Protein AF-0000000082827689 (afdb_homodimer)

Sequence (576 aa):
MNFDRNTPIAFLGIGLMGSRMASRLIQAGFQVAVWNRTASACEELIDIGAHALDLSNIGQYPLILTCLADDKAVQAVFDQIQTNLKAGQVIVDFSSLSVAATKVLAQAAASQDVIWIDSPVSGGTAGAEQGTLVIFAGGDAQTIEALSPVYNVLSQRVTRMGDTGTGQATKICNQLIVAANSALIAEAVALADRAGVDTTLFAPALAGGFADSKPFQILAPRMATHTFEPVQWKVQTLSKDLNNAVTLANNVNLDIPVAQKALLQLQTHQKNGFAEKDLATMIQVVEQMNFDRNTPIAFLGIGLMGSRMASRLIQAGFQVAVWNRTASACEELIDIGAHALDLSNIGQYPLILTCLADDKAVQAVFDQIQTNLKAGQVIVDFSSLSVAATKVLAQAAASQDVIWIDSPVSGGTAGAEQGTLVIFAGGDAQTIEALSPVYNVLSQRVTRMGDTGTGQATKICNQLIVAANSALIAEAVALADRAGVDTTLFAPALAGGFADSKPFQILAPRMATHTFEPVQWKVQTLSKDLNNAVTLANNVNLDIPVAQKALLQLQTHQKNGFAEKDLATMIQVVEQ

Radius of gyration: 27.26 Å; Cα contacts (8 Å, |Δi|>4): 1254; chains: 2; bounding box: 43×85×57 Å

InterPro domains:
  IPR006115 6-phosphogluconate dehydrogenase, NADP-binding [PF03446] (9-162)
  IPR008927 6-phosphogluconate dehydrogenase-like, C-terminal domain superfamily [SSF48179] (163-287)
  IPR013328 6-phosphogluconate dehydrogenase, domain 2 [G3DSA:1.10.1040.10] (163-288)
  IPR015815 3-hydroxyisobutyrate dehydrogenase-related [PIRSF000103] (7-287)
  IPR029154 3-hydroxyisobutyrate dehydrogenase-like, NAD-binding domain [PF14833] (165-285)
  IPR036291 NAD(P)-binding domain superfamily [SSF51735] (8-163)

Secondary structure (DSSP, 8-state):
----TTS-EEEE--SHHHHHHHHHHHHTT--EEEE-SSGGGGHHHHHTT-EE--GGGGGG-SEEEE--SSHHHHHHHHHHHGGG--TT-EEEE-S---HHHHHHHHHHHHTTT-EEEE--EESHHHHHHHT-EEEEEES-HHHHHHTHHHHHHHEEEEEEEESTTHHHHHHHHHHHHHHHHHHHHHHHHHHHHHTT--GGGHHHHHTTSTT--HHHHHHHHHHHHT---S-SSBHHHHHHHHHHHHHHHHHTT---HHHHHHHHHHHHHIIIIITTSBGGGHHHHHH-/----TTS-EEEE--SHHHHHHHHHHHHTT--EEEE-SSGGGGHHHHHTT-EE--GGGGGG-SEEEE--SSHHHHHHHHHHHGGG--TT-EEEE-S---HHHHHHHHHHHHTTT-EEEE--EESHHHHHHHT-EEEEEES-HHHHHHTHHHHHHHEEEEEEEESTTHHHHHHHHHHHHHHHHHHHHHHHHHHHHHTT--GGGHHHHHTTSTT--HHHHHHHHHHHHT---S-SSBHHHHHHHHHHHHHHHHHTT---HHHHHHHHHHHHHIIIIITTSBGGGHHHHHH-

Foldseek 3Di:
DADDQAAEEEEEDLPLLSVLLLQLSVVVRHAYEYDYPDQVSCVVVVVSPYHHDDLLCVQVGLEYEYEDEELVGVVVSCVSNLVNHAANHEYEYQYQYFLVSQVVSQVSCVVRNYHYKYWHWDDASVLQNVLAIETEIAADPVVVVSCCNSSSSGHVYYDDQYHGSRRNVVVLVVLLCVQLVLLVLLLVLLVCVVVPHQQCCVLVVCPPHPNDDPSNNVQSNCLSVVPFPPARDFLQSSLVSLVSSVVVCVVVVHDDPSSVVSSVLSVVCCVVPRRGTHSSCSNVSNND/DADDQAAEEEEEDLPLLSVLLLQLNVVVRHAYEYDYPDRVSCVVVVVSPYHHDDLLCVQVGLEYEYEDEELVGVVVSCVSNLVNHAANHEYEYQYQYFLVSQVVSQVSCVVRNYHYKYWHWDDASVLQNVLAIETEIAADPVVVVSCCNSSSSGHVYYDDQYHGSRRNVVVLVVLLCVQLVLLVLLLVLLVCVVVPHQQCCVQVVCPPHPNDDPSNNVQSNCLSVVPFPPARDFLQSSLVSLVSSVVVCVVVVHDDPSSVVSSVLSVVCCVVPRRGTHSSCSNVSNND

Nearest PDB structures (foldseek):
  3cky-assembly1_A  TM=8.969E-01  e=5.312E-26  unclassified
  5y8k-assembly1_B  TM=9.156E-01  e=8.147E-25  Mycobacterium tuberculosis H37Rv
  3g0o-assembly1_A  TM=9.014E-01  e=4.583E-24  Salmonella enterica subsp. enterica serovar Typhimurium
  3cky-assembly2_D  TM=9.016E-01  e=1.401E-17  unclassified
  3qha-assembly1_A  TM=7.222E-01  e=1.040E-19  Mycobacterium avium 104

Organism: Acinetobacter baumannii (strain ATCC 19606 / DSM 30007 / JCM 6841 / CCUG 19606 / CIP 70.34 / NBRC 109757 / NCIMB 12457 / NCTC 12156 / 81) (NCBI:txid575584)

Solvent-accessible surface area (backbone atoms only — not comparable to full-atom values): 28153 Å² total; per-residue (Å²): 127,84,56,54,56,81,46,46,30,34,39,38,28,44,47,80,55,26,43,33,42,51,48,47,42,44,74,73,56,35,46,38,26,38,36,42,97,56,62,76,58,44,48,71,47,41,73,71,65,36,37,84,48,58,60,81,54,48,47,77,27,57,33,34,37,35,30,44,85,32,55,65,53,45,50,55,51,45,67,68,32,59,87,37,58,41,69,71,22,36,38,40,33,40,30,67,43,54,41,67,56,46,43,51,53,32,51,59,35,44,75,50,48,20,46,49,32,34,33,17,67,42,46,60,61,65,14,31,66,71,19,49,15,34,32,30,27,4,28,59,66,66,59,57,59,31,40,41,66,61,46,59,56,42,20,71,45,76,38,79,39,38,51,65,32,15,3,28,37,47,46,32,33,41,34,31,44,40,38,30,46,51,50,43,50,27,39,32,50,46,46,28,43,70,57,60,28,56,39,75,49,48,40,72,60,38,56,89,33,58,56,26,34,59,54,44,62,56,34,41,49,27,41,53,68,72,51,50,74,78,68,82,42,41,32,43,60,40,36,50,39,29,46,51,31,53,50,51,24,55,75,61,74,42,73,47,65,38,52,51,44,24,41,51,54,44,47,52,41,29,72,73,72,34,32,83,33,20,47,44,52,51,34,60,65,45,69,101,125,81,55,53,56,81,45,46,30,35,39,40,28,44,48,79,54,26,43,34,42,52,49,46,42,42,74,72,55,35,45,39,26,37,35,41,96,57,61,74,57,43,48,72,48,40,74,72,66,35,38,82,49,58,61,83,54,49,46,77,27,56,33,35,38,35,31,44,84,32,56,65,53,46,50,54,51,46,66,69,32,59,87,38,58,41,68,72,20,36,38,40,32,39,31,67,44,53,41,67,57,46,44,52,52,34,51,60,33,43,77,52,47,20,46,47,31,33,33,17,68,42,47,61,61,66,14,30,64,69,20,49,14,34,32,30,26,4,27,58,65,67,60,56,58,30,40,41,66,62,46,60,57,41,21,72,44,76,37,79,39,38,51,65,30,16,4,28,36,47,47,32,32,42,35,32,44,40,38,31,44,52,49,44,49,27,40,31,52,48,45,28,42,69,58,60,28,54,39,75,50,48,41,73,59,38,57,88,35,56,56,28,34,57,56,46,62,57,34,42,48,25,41,52,67,72,51,52,74,78,68,84,43,40,31,42,58,40,35,50,38,28,45,51,31,54,50,52,24,55,75,62,74,44,73,47,64,39,51,50,45,24,41,51,53,44,48,53,42,30,72,73,72,34,31,82,34,22,46,42,54,51,33,60,65,44,68,100

pLDDT: mean 97.0, std 2.45, range [76.81, 98.94]

Structure (mmCIF, N/CA/C/O backbone):
data_AF-0000000082827689-model_v1
#
loop_
_entity.id
_entity.type
_entity.pdbx_description
1 polymer '2-hydroxy-3-oxopropionate reductase'
#
loop_
_atom_site.group_PDB
_atom_site.id
_atom_site.type_symbol
_atom_site.label_atom_id
_atom_site.label_alt_id
_atom_site.label_comp_id
_atom_site.label_asym_id
_atom_site.label_entity_id
_atom_site.label_seq_id
_atom_site.pdbx_PDB_ins_code
_atom_site.Cartn_x
_atom_site.Cartn_y
_atom_site.Cartn_z
_atom_site.occupancy
_atom_site.B_iso_or_equiv
_atom_site.auth_seq_id
_atom_site.auth_comp_id
_atom_site.auth_asym_id
_atom_site.auth_atom_id
_atom_site.pdbx_PDB_model_num
ATOM 1 N N . MET A 1 1 ? -15.203 36.312 3.375 1 77.31 1 MET A N 1
ATOM 2 C CA . MET A 1 1 ? -13.75 36.375 3.299 1 77.31 1 MET A CA 1
ATOM 3 C C . MET A 1 1 ? -13.242 35.969 1.922 1 77.31 1 MET A C 1
ATOM 5 O O . MET A 1 1 ? -13.781 35.031 1.322 1 77.31 1 MET A O 1
ATOM 9 N N . ASN A 1 2 ? -12.516 36.844 1.28 1 85.06 2 ASN A N 1
ATOM 10 C CA . ASN A 1 2 ? -12 36.562 -0.054 1 85.06 2 ASN A CA 1
ATOM 11 C C . ASN A 1 2 ? -10.484 36.75 -0.123 1 85.06 2 ASN A C 1
ATOM 13 O O . ASN A 1 2 ? -9.969 37.781 0.334 1 85.06 2 ASN A O 1
ATOM 17 N N . PHE A 1 3 ? -9.844 35.688 -0.429 1 92.38 3 PHE A N 1
ATOM 18 C CA . PHE A 1 3 ? -8.398 35.75 -0.626 1 92.38 3 PHE A CA 1
ATOM 19 C C . PHE A 1 3 ? -8.055 35.75 -2.111 1 92.38 3 PHE A C 1
ATOM 21 O O . PHE A 1 3 ? -8.68 35.031 -2.893 1 92.38 3 PHE A O 1
ATOM 28 N N . ASP A 1 4 ? -7.203 36.656 -2.469 1 91.81 4 ASP A N 1
ATOM 29 C CA . ASP A 1 4 ? -6.711 36.688 -3.844 1 91.81 4 ASP A CA 1
ATOM 30 C C . ASP A 1 4 ? -5.223 37.031 -3.887 1 91.81 4 ASP A C 1
ATOM 32 O O . ASP A 1 4 ? -4.531 36.938 -2.867 1 91.81 4 ASP A O 1
ATOM 36 N N . ARG A 1 5 ? -4.68 37.344 -5.035 1 91.31 5 ARG A N 1
ATOM 37 C CA . ARG A 1 5 ? -3.246 37.531 -5.246 1 91.31 5 ARG A CA 1
ATOM 38 C C . ARG A 1 5 ? -2.74 38.781 -4.535 1 91.31 5 ARG A C 1
ATOM 40 O O . ARG A 1 5 ? -1.543 38.906 -4.273 1 91.31 5 ARG A O 1
ATOM 47 N N . ASN A 1 6 ? -3.678 39.562 -4.254 1 93.69 6 ASN A N 1
ATOM 48 C CA . ASN A 1 6 ? -3.287 40.781 -3.6 1 93.69 6 ASN A CA 1
ATOM 49 C C . ASN A 1 6 ? -3.322 40.656 -2.08 1 93.69 6 ASN A C 1
ATOM 51 O O . ASN A 1 6 ? -2.885 41.562 -1.365 1 93.69 6 ASN A O 1
ATOM 55 N N . THR A 1 7 ? -3.799 39.625 -1.589 1 95.62 7 THR A N 1
ATOM 56 C CA . THR A 1 7 ? -3.834 39.375 -0.151 1 95.62 7 THR A CA 1
ATOM 57 C C . THR A 1 7 ? -2.43 39.125 0.39 1 95.62 7 THR A C 1
ATOM 59 O O . THR A 1 7 ? -1.757 38.188 -0.026 1 95.62 7 THR A O 1
ATOM 62 N N . PRO A 1 8 ? -1.992 40 1.304 1 97.44 8 PRO A N 1
ATOM 63 C CA . PRO A 1 8 ? -0.683 39.719 1.901 1 97.44 8 PRO A CA 1
ATOM 64 C C . PRO A 1 8 ? -0.656 38.438 2.699 1 97.44 8 PRO A C 1
ATOM 66 O O . PRO A 1 8 ? -1.563 38.156 3.494 1 97.44 8 PRO A O 1
ATOM 69 N N . ILE A 1 9 ? 0.349 37.625 2.469 1 98.75 9 ILE A N 1
ATOM 70 C CA . ILE A 1 9 ? 0.49 36.312 3.123 1 98.75 9 ILE A CA 1
ATOM 71 C C . ILE A 1 9 ? 1.751 36.312 3.986 1 98.75 9 ILE A C 1
ATOM 73 O O . ILE A 1 9 ? 2.814 36.75 3.543 1 98.75 9 ILE A O 1
ATOM 77 N N . ALA A 1 10 ? 1.638 35.969 5.227 1 98.88 10 ALA A N 1
ATOM 78 C CA . ALA A 1 10 ? 2.791 35.625 6.047 1 98.88 10 ALA A CA 1
ATOM 79 C C . ALA A 1 10 ? 3.012 34.094 6.047 1 98.88 10 ALA A C 1
ATOM 81 O O . ALA A 1 10 ? 2.096 33.344 6.352 1 98.88 10 ALA A O 1
ATOM 82 N N . PHE A 1 11 ? 4.207 33.656 5.66 1 98.94 11 PHE A N 1
ATOM 83 C CA . PHE A 1 11 ? 4.562 32.25 5.68 1 98.94 11 PHE A CA 1
ATOM 84 C C . PHE A 1 11 ? 5.629 31.953 6.734 1 98.94 11 PHE A C 1
ATOM 86 O O . PHE A 1 11 ? 6.77 32.406 6.602 1 98.94 11 PHE A O 1
ATOM 93 N N . LEU A 1 12 ? 5.223 31.234 7.766 1 98.88 12 LEU A N 1
ATOM 94 C CA . LEU A 1 12 ? 6.113 30.938 8.883 1 98.88 12 LEU A CA 1
ATOM 95 C C . LEU A 1 12 ? 6.609 29.5 8.82 1 98.88 12 LEU A C 1
ATOM 97 O O . LEU A 1 12 ? 5.82 28.562 8.914 1 98.88 12 LEU A O 1
ATOM 101 N N . GLY A 1 13 ? 7.895 29.281 8.719 1 98.62 13 GLY A N 1
ATOM 102 C CA . GLY A 1 13 ? 8.516 27.984 8.57 1 98.62 13 GLY A CA 1
ATOM 103 C C . GLY A 1 13 ? 9.031 27.734 7.164 1 98.62 13 GLY A C 1
ATOM 104 O O . GLY A 1 13 ? 8.258 27.359 6.273 1 98.62 13 GLY A O 1
ATOM 105 N N . ILE A 1 14 ? 10.359 27.859 7.031 1 98.06 14 ILE A N 1
ATOM 106 C CA . ILE A 1 14 ? 10.992 27.75 5.723 1 98.06 14 ILE A CA 1
ATOM 107 C C . ILE A 1 14 ? 11.969 26.578 5.715 1 98.06 14 ILE A C 1
ATOM 109 O O . ILE A 1 14 ? 13.148 26.734 5.402 1 98.06 14 ILE A O 1
ATOM 113 N N . GLY A 1 15 ? 11.375 25.438 6.074 1 94.81 15 GLY A N 1
ATOM 114 C CA . GLY A 1 15 ? 12.109 24.188 5.965 1 94.81 15 GLY A CA 1
ATOM 115 C C . GLY A 1 15 ? 11.984 23.547 4.598 1 94.81 15 GLY A C 1
ATOM 116 O O . GLY A 1 15 ? 11.766 24.234 3.598 1 94.81 15 GLY A O 1
ATOM 117 N N . LEU A 1 16 ? 12.141 22.328 4.598 1 91.25 16 LEU A N 1
ATOM 118 C CA . LEU A 1 16 ? 12.125 21.531 3.369 1 91.25 16 LEU A CA 1
ATOM 119 C C . LEU A 1 16 ? 10.828 21.75 2.6 1 91.25 16 LEU A C 1
ATOM 121 O O . LEU A 1 16 ? 10.852 22 1.394 1 91.25 16 LEU A O 1
ATOM 125 N N . MET A 1 17 ? 9.719 21.656 3.252 1 94.62 17 MET A N 1
ATOM 126 C CA . MET A 1 17 ? 8.414 21.812 2.625 1 94.62 17 MET A CA 1
ATOM 127 C C . MET A 1 17 ? 8.047 23.281 2.471 1 94.62 17 MET A C 1
ATOM 129 O O . MET A 1 17 ? 7.664 23.719 1.386 1 94.62 17 MET A O 1
ATOM 133 N N . GLY A 1 18 ? 8.227 24.016 3.541 1 97.94 18 GLY A N 1
ATOM 134 C CA . GLY A 1 18 ? 7.82 25.406 3.553 1 97.94 18 GLY A CA 1
ATOM 135 C C . GLY A 1 18 ? 8.492 26.234 2.473 1 97.94 18 GLY A C 1
ATOM 136 O O . GLY A 1 18 ? 7.863 27.094 1.856 1 97.94 18 GLY A O 1
ATOM 137 N N . SER A 1 19 ? 9.789 26 2.264 1 98.25 19 SER A N 1
ATOM 138 C CA . SER A 1 19 ? 10.523 26.766 1.253 1 98.25 19 SER A CA 1
ATOM 139 C C . SER A 1 19 ? 9.953 26.531 -0.14 1 98.25 19 SER A C 1
ATOM 141 O O . SER A 1 19 ? 9.812 27.469 -0.928 1 98.25 19 SER A O 1
ATOM 143 N N . ARG A 1 20 ? 9.547 25.281 -0.473 1 98.12 20 ARG A N 1
ATOM 144 C CA . ARG A 1 20 ? 9.008 24.938 -1.782 1 98.12 20 ARG A CA 1
ATOM 145 C C . ARG A 1 20 ? 7.594 25.469 -1.957 1 98.12 20 ARG A C 1
ATOM 147 O O . ARG A 1 20 ? 7.254 26 -3.018 1 98.12 20 ARG A O 1
ATOM 154 N N . MET A 1 21 ? 6.844 25.391 -0.878 1 98.5 21 MET A N 1
ATOM 155 C CA . MET A 1 21 ? 5.473 25.891 -0.923 1 98.5 21 MET A CA 1
ATOM 156 C C . MET A 1 21 ? 5.453 27.422 -1.063 1 98.5 21 MET A C 1
ATOM 158 O O . MET A 1 21 ? 4.715 27.953 -1.889 1 98.5 21 MET A O 1
ATOM 162 N N . ALA A 1 22 ? 6.27 28.094 -0.298 1 98.75 22 ALA A N 1
ATOM 163 C CA . ALA A 1 22 ? 6.363 29.547 -0.384 1 98.75 22 ALA A CA 1
ATOM 164 C C . ALA A 1 22 ? 6.855 29.984 -1.76 1 98.75 22 ALA A C 1
ATOM 166 O O . ALA A 1 22 ? 6.348 30.953 -2.332 1 98.75 22 ALA A O 1
ATOM 167 N N . SER A 1 23 ? 7.84 29.281 -2.264 1 98.75 23 SER A N 1
ATOM 168 C CA . SER A 1 23 ? 8.359 29.578 -3.594 1 98.75 23 SER A CA 1
ATOM 169 C C . SER A 1 23 ? 7.258 29.531 -4.645 1 98.75 23 SER A C 1
ATOM 171 O O . SER A 1 23 ? 7.172 30.406 -5.504 1 98.75 23 SER A O 1
ATOM 173 N N . ARG A 1 24 ? 6.402 28.594 -4.582 1 98.38 24 ARG A N 1
ATOM 174 C CA . ARG A 1 24 ? 5.305 28.438 -5.539 1 98.38 24 ARG A CA 1
ATOM 175 C C . ARG A 1 24 ? 4.34 29.625 -5.445 1 98.38 24 ARG A C 1
ATOM 177 O O . ARG A 1 24 ? 3.877 30.125 -6.469 1 98.38 24 ARG A O 1
ATOM 184 N N . LEU A 1 25 ? 4.059 30 -4.238 1 98.5 25 LEU A N 1
ATOM 185 C CA . LEU A 1 25 ? 3.141 31.125 -4.035 1 98.5 25 LEU A CA 1
ATOM 186 C C . LEU A 1 25 ? 3.727 32.406 -4.598 1 98.5 25 LEU A C 1
ATOM 188 O O . LEU A 1 25 ? 3.023 33.188 -5.254 1 98.5 25 LEU A O 1
ATOM 192 N N . ILE A 1 26 ? 5.016 32.625 -4.383 1 98.38 26 ILE A N 1
ATOM 193 C CA . ILE A 1 26 ? 5.703 33.812 -4.891 1 98.38 26 ILE A CA 1
ATOM 194 C C . ILE A 1 26 ? 5.672 33.812 -6.418 1 98.38 26 ILE A C 1
ATOM 196 O O . ILE A 1 26 ? 5.328 34.812 -7.043 1 98.38 26 ILE A O 1
ATOM 200 N N . GLN A 1 27 ? 5.922 32.656 -6.977 1 97.56 27 GLN A N 1
ATOM 201 C CA . GLN A 1 27 ? 5.957 32.5 -8.43 1 97.56 27 GLN A CA 1
ATOM 202 C C . GLN A 1 27 ? 4.57 32.719 -9.031 1 97.56 27 GLN A C 1
ATOM 204 O O . GLN A 1 27 ? 4.441 33.188 -10.164 1 97.56 27 GLN A O 1
ATOM 209 N N . ALA A 1 28 ? 3.594 32.406 -8.258 1 97.5 28 ALA A N 1
ATOM 210 C CA . ALA A 1 28 ? 2.217 32.531 -8.727 1 97.5 28 ALA A CA 1
ATOM 211 C C . ALA A 1 28 ? 1.74 34 -8.586 1 97.5 28 ALA A C 1
ATOM 213 O O . ALA A 1 28 ? 0.615 34.312 -8.969 1 97.5 28 ALA A O 1
ATOM 214 N N . GLY A 1 29 ? 2.561 34.844 -7.949 1 97.38 29 GLY A N 1
ATOM 215 C CA . GLY A 1 29 ? 2.266 36.25 -7.941 1 97.38 29 GLY A CA 1
ATOM 216 C C . GLY A 1 29 ? 1.727 36.75 -6.613 1 97.38 29 GLY A C 1
ATOM 217 O O . GLY A 1 29 ? 1.315 37.906 -6.492 1 97.38 29 GLY A O 1
ATOM 218 N N . PHE A 1 30 ? 1.698 35.938 -5.562 1 98 30 PHE A N 1
ATOM 219 C CA . PHE A 1 30 ? 1.248 36.375 -4.242 1 98 30 PHE A CA 1
ATOM 220 C C . PHE A 1 30 ? 2.307 37.219 -3.559 1 98 30 PHE A C 1
ATOM 222 O O . PHE A 1 30 ? 3.504 37.062 -3.807 1 98 30 PHE A O 1
ATOM 229 N N . GLN A 1 31 ? 1.84 38.156 -2.734 1 97.75 31 GLN A N 1
ATOM 230 C CA . GLN A 1 31 ? 2.727 38.875 -1.835 1 97.75 31 GLN A CA 1
ATOM 231 C C . GLN A 1 31 ? 2.986 38.094 -0.555 1 97.75 31 GLN A C 1
ATOM 233 O O . GLN A 1 31 ? 2.102 37.969 0.296 1 97.75 31 GLN A O 1
ATOM 238 N N . VAL A 1 32 ? 4.246 37.594 -0.461 1 98.69 32 VAL A N 1
ATOM 239 C CA . VAL A 1 32 ? 4.531 36.688 0.633 1 98.69 32 VAL A CA 1
ATOM 240 C C . VAL A 1 32 ? 5.656 37.25 1.501 1 98.69 32 VAL A C 1
ATOM 242 O O . VAL A 1 32 ? 6.719 37.594 0.992 1 98.69 32 VAL A O 1
ATOM 245 N N . ALA A 1 33 ? 5.406 37.406 2.764 1 98.81 33 ALA A N 1
ATOM 246 C CA . ALA A 1 33 ? 6.441 37.625 3.77 1 98.81 33 ALA A CA 1
ATOM 247 C C . ALA A 1 33 ? 6.84 36.344 4.461 1 98.81 33 ALA A C 1
ATOM 249 O O . ALA A 1 33 ? 5.98 35.5 4.781 1 98.81 33 ALA A O 1
ATOM 250 N N . VAL A 1 34 ? 8.164 36.125 4.645 1 98.88 34 VAL A N 1
ATOM 251 C CA . VAL A 1 34 ? 8.617 34.812 5.125 1 98.88 34 VAL A CA 1
ATOM 252 C C . VAL A 1 34 ? 9.383 35 6.434 1 98.88 34 VAL A C 1
ATOM 254 O O . VAL A 1 34 ? 10.055 36 6.641 1 98.88 34 VAL A O 1
ATOM 257 N N . TRP A 1 35 ? 9.242 34.031 7.281 1 98.81 35 TRP A N 1
ATOM 258 C CA . TRP A 1 35 ? 9.953 33.969 8.555 1 98.81 35 TRP A CA 1
ATOM 259 C C . TRP A 1 35 ? 10.391 32.531 8.883 1 98.81 35 TRP A C 1
ATOM 261 O O . TRP A 1 35 ? 9.656 31.594 8.617 1 98.81 35 TRP A O 1
ATOM 271 N N . ASN A 1 36 ? 11.539 32.438 9.461 1 98.62 36 ASN A N 1
ATOM 272 C CA . ASN A 1 36 ? 12.078 31.203 10.023 1 98.62 36 ASN A CA 1
ATOM 273 C C . ASN A 1 36 ? 12.922 31.484 11.273 1 98.62 36 ASN A C 1
ATOM 275 O O . ASN A 1 36 ? 13.477 32.562 11.422 1 98.62 36 ASN A O 1
ATOM 279 N N . ARG A 1 37 ? 12.953 30.484 12.156 1 96.56 37 ARG A N 1
ATOM 280 C CA . ARG A 1 37 ? 13.766 30.641 13.359 1 96.56 37 ARG A CA 1
ATOM 281 C C . ARG A 1 37 ? 15.203 31.031 13.008 1 96.56 37 ARG A C 1
ATOM 283 O O . ARG A 1 37 ? 15.773 31.938 13.625 1 96.56 37 ARG A O 1
ATOM 290 N N . THR A 1 38 ? 15.719 30.312 12.023 1 95.94 38 THR A N 1
ATOM 291 C CA . THR A 1 38 ? 17 30.719 11.445 1 95.94 38 THR A CA 1
ATOM 292 C C . THR A 1 38 ? 16.781 31.578 10.211 1 95.94 38 THR A C 1
ATOM 294 O O . THR A 1 38 ? 16.453 31.078 9.141 1 95.94 38 THR A O 1
ATOM 297 N N . ALA A 1 39 ? 17.188 32.812 10.289 1 95.69 39 ALA A N 1
ATOM 298 C CA . ALA A 1 39 ? 16.812 33.844 9.305 1 95.69 39 ALA A CA 1
ATOM 299 C C . ALA A 1 39 ? 17.422 33.531 7.938 1 95.69 39 ALA A C 1
ATOM 301 O O . ALA A 1 39 ? 16.828 33.812 6.902 1 95.69 39 ALA A O 1
ATOM 302 N N . SER A 1 40 ? 18.547 32.844 7.957 1 97.12 40 SER A N 1
ATOM 303 C CA . SER A 1 40 ? 19.25 32.594 6.703 1 97.12 40 SER A CA 1
ATOM 304 C C . SER A 1 40 ? 18.469 31.641 5.816 1 97.12 40 SER A C 1
ATOM 306 O O . SER A 1 40 ? 18.703 31.562 4.609 1 97.12 40 SER A O 1
ATOM 308 N N . ALA A 1 41 ? 17.531 30.938 6.406 1 97.31 41 ALA A N 1
ATOM 309 C CA . ALA A 1 41 ? 16.703 30.016 5.641 1 97.31 41 ALA A CA 1
ATOM 310 C C . ALA A 1 41 ? 15.82 30.75 4.648 1 97.31 41 ALA A C 1
ATOM 312 O O . ALA A 1 41 ? 15.344 30.172 3.666 1 97.31 41 ALA A O 1
ATOM 313 N N . CYS A 1 42 ? 15.625 32.062 4.848 1 98.31 42 CYS A N 1
ATOM 314 C CA . CYS A 1 42 ? 14.68 32.844 4.047 1 98.31 42 CYS A CA 1
ATOM 315 C C . CYS A 1 42 ? 15.383 33.5 2.867 1 98.31 42 CYS A C 1
ATOM 317 O O . CYS A 1 42 ? 14.727 34.031 1.974 1 98.31 42 CYS A O 1
ATOM 319 N N . GLU A 1 43 ? 16.672 33.406 2.832 1 98.19 43 GLU A N 1
ATOM 320 C CA . GLU A 1 43 ? 17.469 34.188 1.896 1 98.19 43 GLU A CA 1
ATOM 321 C C . GLU A 1 43 ? 17.094 33.875 0.451 1 98.19 43 GLU A C 1
ATOM 323 O O . GLU A 1 43 ? 16.875 34.781 -0.354 1 98.19 43 GLU A O 1
ATOM 328 N N . GLU A 1 44 ? 17 32.625 0.139 1 97.81 44 GLU A N 1
ATOM 329 C CA . GLU A 1 44 ? 16.688 32.219 -1.229 1 97.81 44 GLU A CA 1
ATOM 330 C C . GLU A 1 44 ? 15.312 32.719 -1.658 1 97.81 44 GLU A C 1
ATOM 332 O O . GLU A 1 44 ? 15.117 33.094 -2.818 1 97.81 44 GLU A O 1
ATOM 337 N N . LEU A 1 45 ? 14.398 32.75 -0.746 1 98.62 45 LEU A N 1
ATOM 338 C CA . LEU A 1 45 ? 13.047 33.219 -1.06 1 98.62 45 LEU A CA 1
ATOM 339 C C . LEU A 1 45 ? 13.023 34.719 -1.225 1 98.62 45 LEU A C 1
ATOM 341 O O . LEU A 1 45 ? 12.289 35.25 -2.064 1 98.62 45 LEU A O 1
ATOM 345 N N . ILE A 1 46 ? 13.781 35.438 -0.407 1 98.25 46 ILE A N 1
ATOM 346 C CA . ILE A 1 46 ? 13.883 36.875 -0.515 1 98.25 46 ILE A CA 1
ATOM 347 C C . ILE A 1 46 ? 14.469 37.281 -1.874 1 98.25 46 ILE A C 1
ATOM 349 O O . ILE A 1 46 ? 14 38.219 -2.516 1 98.25 46 ILE A O 1
ATOM 353 N N . ASP A 1 47 ? 15.367 36.438 -2.32 1 98.06 47 ASP A N 1
ATOM 354 C CA . ASP A 1 47 ? 16.016 36.656 -3.605 1 98.06 47 ASP A CA 1
ATOM 355 C C . ASP A 1 47 ? 15.016 36.594 -4.754 1 98.06 47 ASP A C 1
ATOM 357 O O . ASP A 1 47 ? 15.195 37.219 -5.793 1 98.06 47 ASP A O 1
ATOM 361 N N . ILE A 1 48 ? 13.969 35.906 -4.516 1 97.62 48 ILE A N 1
ATOM 362 C CA . ILE A 1 48 ? 13.047 35.719 -5.633 1 97.62 48 ILE A CA 1
ATOM 363 C C . ILE A 1 48 ? 11.781 36.531 -5.406 1 97.62 48 ILE A C 1
ATOM 365 O O . ILE A 1 48 ? 10.773 36.344 -6.094 1 97.62 48 ILE A O 1
ATOM 369 N N . GLY A 1 49 ? 11.766 37.344 -4.281 1 97.69 49 GLY A N 1
ATOM 370 C CA . GLY A 1 49 ? 10.688 38.312 -4.246 1 97.69 49 GLY A CA 1
ATOM 371 C C . GLY A 1 49 ? 9.945 38.344 -2.926 1 97.69 49 GLY A C 1
ATOM 372 O O . GLY A 1 49 ? 9.086 39.188 -2.703 1 97.69 49 GLY A O 1
ATOM 373 N N . ALA A 1 50 ? 10.195 37.469 -2.029 1 98.38 50 ALA A N 1
ATOM 374 C CA . ALA A 1 50 ? 9.562 37.5 -0.713 1 98.38 50 ALA A CA 1
ATOM 375 C C . ALA A 1 50 ? 10.109 38.656 0.126 1 98.38 50 ALA A C 1
ATOM 377 O O . ALA A 1 50 ? 11.133 39.25 -0.223 1 98.38 50 ALA A O 1
ATOM 378 N N . HIS A 1 51 ? 9.414 38.969 1.124 1 97.69 51 HIS A N 1
ATOM 379 C CA . HIS A 1 51 ? 9.875 39.938 2.111 1 97.69 51 HIS A CA 1
ATOM 380 C C . HIS A 1 51 ? 10.164 39.281 3.449 1 97.69 51 HIS A C 1
ATOM 382 O O . HIS A 1 51 ? 9.5 38.281 3.818 1 97.69 51 HIS A O 1
ATOM 388 N N . ALA A 1 52 ? 11.133 39.812 4.062 1 98.06 52 ALA A N 1
ATOM 389 C CA . ALA A 1 52 ? 11.414 39.312 5.41 1 98.06 52 ALA A CA 1
ATOM 390 C C . ALA A 1 52 ? 10.344 39.75 6.398 1 98.06 52 ALA A C 1
ATOM 392 O O . ALA A 1 52 ? 9.945 40.938 6.398 1 98.06 52 ALA A O 1
ATOM 393 N N . LEU A 1 53 ? 9.914 38.906 7.172 1 98.44 53 LEU A N 1
ATOM 394 C CA . LEU A 1 53 ? 8.852 39.219 8.117 1 98.44 53 LEU A CA 1
ATOM 395 C C . LEU A 1 53 ? 9.406 39.375 9.523 1 98.44 53 LEU A C 1
ATOM 397 O O . LEU A 1 53 ? 10.156 38.531 10.008 1 98.44 53 LEU A O 1
ATOM 401 N N . ASP A 1 54 ? 9.086 40.469 10.133 1 97.81 54 ASP A N 1
ATOM 402 C CA . ASP A 1 54 ? 9.172 40.625 11.586 1 97.81 54 ASP A CA 1
ATOM 403 C C . ASP A 1 54 ? 7.887 40.156 12.258 1 97.81 54 ASP A C 1
ATOM 405 O O . ASP A 1 54 ? 6.809 40.688 11.984 1 97.81 54 ASP A O 1
ATOM 409 N N . LEU A 1 55 ? 7.973 39.25 13.164 1 98.19 55 LEU A N 1
ATOM 410 C CA . LEU A 1 55 ? 6.801 38.625 13.766 1 98.19 55 LEU A CA 1
ATOM 411 C C . LEU A 1 55 ? 5.93 39.656 14.469 1 98.19 55 LEU A C 1
ATOM 413 O O . LEU A 1 55 ? 4.723 39.469 14.625 1 98.19 55 LEU A O 1
ATOM 417 N N . SER A 1 56 ? 6.516 40.75 14.867 1 97.62 56 SER A N 1
ATOM 418 C CA . SER A 1 56 ? 5.746 41.812 15.516 1 97.62 56 SER A CA 1
ATOM 419 C C . SER A 1 56 ? 4.746 42.438 14.547 1 97.62 56 SER A C 1
ATOM 421 O O . SER A 1 56 ? 3.795 43.094 14.977 1 97.62 56 SER A O 1
ATOM 423 N N . ASN A 1 57 ? 4.93 42.25 13.258 1 98.19 57 ASN A N 1
ATOM 424 C CA . ASN A 1 57 ? 4.055 42.812 12.242 1 98.19 57 ASN A CA 1
ATOM 425 C C . ASN A 1 57 ? 3.012 41.812 11.766 1 98.19 57 ASN A C 1
ATOM 427 O O . ASN A 1 57 ? 2.334 42.031 10.766 1 98.19 57 ASN A O 1
ATOM 431 N N . ILE A 1 58 ? 2.844 40.688 12.461 1 98.75 58 ILE A N 1
ATOM 432 C CA . ILE A 1 58 ? 2.016 39.562 12 1 98.75 58 ILE A CA 1
ATOM 433 C C . ILE A 1 58 ? 0.571 40.031 11.844 1 98.75 58 ILE A C 1
ATOM 435 O O . ILE A 1 58 ? -0.168 39.531 11.008 1 98.75 58 ILE A O 1
ATOM 439 N N . GLY A 1 59 ? 0.185 41.031 12.57 1 98.25 59 GLY A N 1
ATOM 440 C CA . GLY A 1 59 ? -1.169 41.562 12.523 1 98.25 59 GLY A CA 1
ATOM 441 C C . GLY A 1 59 ? -1.53 42.188 11.18 1 98.25 59 GLY A C 1
ATOM 442 O O . GLY A 1 59 ? -2.709 42.375 10.883 1 98.25 59 GLY A O 1
ATOM 443 N N . GLN A 1 60 ? -0.562 42.469 10.391 1 97.75 60 GLN A N 1
ATOM 444 C CA . GLN A 1 60 ? -0.772 43.125 9.102 1 97.75 60 GLN A CA 1
ATOM 445 C C . GLN A 1 60 ? -1.138 42.125 8.023 1 97.75 60 GLN A C 1
ATOM 447 O O . GLN A 1 60 ? -1.49 42.5 6.902 1 97.75 60 GLN A O 1
ATOM 452 N N . TYR A 1 61 ? -1.14 40.906 8.344 1 98.5 61 TYR A N 1
ATOM 453 C CA . TYR A 1 61 ? -1.35 39.844 7.348 1 98.5 61 TYR A CA 1
ATOM 454 C C . TYR A 1 61 ? -2.666 39.125 7.594 1 98.5 61 TYR A C 1
ATOM 456 O O . TYR A 1 61 ? -2.789 38.344 8.547 1 98.5 61 TYR A O 1
ATOM 464 N N . PRO A 1 62 ? -3.605 39.344 6.734 1 98.31 62 PRO A N 1
ATOM 465 C CA . PRO A 1 62 ? -4.895 38.656 6.898 1 98.31 62 PRO A CA 1
ATOM 466 C C . PRO A 1 62 ? -4.77 37.125 6.836 1 98.31 62 PRO A C 1
ATOM 468 O O . PRO A 1 62 ? -5.602 36.406 7.406 1 98.31 62 PRO A O 1
ATOM 471 N N . LEU A 1 63 ? -3.736 36.656 6.148 1 98.69 63 LEU A N 1
ATOM 472 C CA . LEU A 1 63 ? -3.518 35.219 5.969 1 98.69 63 LEU A CA 1
ATOM 473 C C . LEU A 1 63 ? -2.125 34.812 6.445 1 98.69 63 LEU A C 1
ATOM 475 O O . LEU A 1 63 ? -1.123 35.375 5.98 1 98.69 63 LEU A O 1
ATOM 479 N N . ILE A 1 64 ? -2.121 33.875 7.383 1 98.88 64 ILE A N 1
ATOM 480 C CA . ILE A 1 64 ? -0.886 33.375 7.965 1 98.88 64 ILE A CA 1
ATOM 481 C C . ILE A 1 64 ? -0.772 31.859 7.703 1 98.88 64 ILE A C 1
ATOM 483 O O . ILE A 1 64 ? -1.637 31.078 8.117 1 98.88 64 ILE A O 1
ATOM 487 N N . LEU A 1 65 ? 0.265 31.453 6.961 1 98.88 65 LEU A N 1
ATOM 488 C CA . LEU A 1 65 ? 0.547 30.062 6.672 1 98.88 65 LEU A CA 1
ATOM 489 C C . LEU A 1 65 ? 1.708 29.547 7.523 1 98.88 65 LEU A C 1
ATOM 491 O O . LEU A 1 65 ? 2.707 30.25 7.699 1 98.88 65 LEU A O 1
ATOM 495 N N . THR A 1 66 ? 1.52 28.422 8.133 1 98.81 66 THR A N 1
ATOM 496 C CA . THR A 1 66 ? 2.592 27.828 8.938 1 98.81 66 THR A CA 1
ATOM 497 C C . THR A 1 66 ? 2.941 26.438 8.445 1 98.81 66 THR A C 1
ATOM 499 O O . THR A 1 66 ? 2.066 25.688 7.988 1 98.81 66 THR A O 1
ATOM 502 N N . CYS A 1 67 ? 4.152 26.078 8.414 1 98.44 67 CYS A N 1
ATOM 503 C CA . CYS A 1 67 ? 4.695 24.75 8.109 1 98.44 67 CYS A CA 1
ATOM 504 C C . CYS A 1 67 ? 5.949 24.469 8.93 1 98.44 67 CYS A C 1
ATOM 506 O O . CYS A 1 67 ? 7.059 24.797 8.5 1 98.44 67 CYS A O 1
ATOM 508 N N . LEU A 1 68 ? 5.695 23.906 10.117 1 97.5 68 LEU A N 1
ATOM 509 C CA . LEU A 1 68 ? 6.75 23.766 11.117 1 97.5 68 LEU A CA 1
ATOM 510 C C . LEU A 1 68 ? 6.922 22.297 11.508 1 97.5 68 LEU A C 1
ATOM 512 O O . LEU A 1 68 ? 6.137 21.438 11.086 1 97.5 68 LEU A O 1
ATOM 516 N N . ALA A 1 69 ? 7.906 21.953 12.305 1 92.44 69 ALA A N 1
ATOM 517 C CA . ALA A 1 69 ? 8.445 20.594 12.445 1 92.44 69 ALA A CA 1
ATOM 518 C C . ALA A 1 69 ? 7.508 19.719 13.266 1 92.44 69 ALA A C 1
ATOM 520 O O . ALA A 1 69 ? 7.387 18.516 13.008 1 92.44 69 ALA A O 1
ATOM 521 N N . ASP A 1 70 ? 6.953 20.312 14.305 1 93.62 70 ASP A N 1
ATOM 522 C CA . ASP A 1 70 ? 6.195 19.484 15.242 1 93.62 70 ASP A CA 1
ATOM 523 C C . ASP A 1 70 ? 5.371 20.344 16.188 1 93.62 70 ASP A C 1
ATOM 525 O O . ASP A 1 70 ? 5.301 21.562 16.031 1 93.62 70 ASP A O 1
ATOM 529 N N . ASP A 1 71 ? 4.699 19.688 17.125 1 96.5 71 ASP A N 1
ATOM 530 C CA . ASP A 1 71 ? 3.826 20.359 18.094 1 96.5 71 ASP A CA 1
ATOM 531 C C . ASP A 1 71 ? 4.57 21.469 18.828 1 96.5 71 ASP A C 1
ATOM 533 O O . ASP A 1 71 ? 4.066 22.594 18.938 1 96.5 71 ASP A O 1
ATOM 537 N N . LYS A 1 72 ? 5.727 21.203 19.234 1 97.06 72 LYS A N 1
ATOM 538 C CA . LYS A 1 72 ? 6.5 22.156 20.031 1 97.06 72 LYS A CA 1
ATOM 539 C C . LYS A 1 72 ? 6.875 23.375 19.203 1 97.06 72 LYS A C 1
ATOM 541 O O . LYS A 1 72 ? 6.781 24.516 19.688 1 97.06 72 LYS A O 1
ATOM 546 N N . ALA A 1 73 ? 7.27 23.125 18.047 1 97.31 73 ALA A N 1
ATOM 547 C CA . ALA A 1 73 ? 7.676 24.219 17.172 1 97.31 73 ALA A CA 1
ATOM 548 C C . ALA A 1 73 ? 6.496 25.141 16.859 1 97.31 73 ALA A C 1
ATOM 550 O O . ALA A 1 73 ? 6.625 26.375 16.891 1 97.31 73 ALA A O 1
ATOM 551 N N . VAL A 1 74 ? 5.332 24.625 16.594 1 98.38 74 VAL A N 1
ATOM 552 C CA . VAL A 1 74 ? 4.16 25.422 16.266 1 98.38 74 VAL A CA 1
ATOM 553 C C . VAL A 1 74 ? 3.701 26.203 17.5 1 98.38 74 VAL A C 1
ATOM 555 O O . VAL A 1 74 ? 3.346 27.375 17.406 1 98.38 74 VAL A O 1
ATOM 558 N N . GLN A 1 75 ? 3.725 25.516 18.625 1 98.38 75 GLN A N 1
ATOM 559 C CA . GLN A 1 75 ? 3.363 26.188 19.859 1 98.38 75 GLN A CA 1
ATOM 560 C C . GLN A 1 75 ? 4.293 27.359 20.141 1 98.38 75 GLN A C 1
ATOM 562 O O . GLN A 1 75 ? 3.836 28.453 20.516 1 98.38 75 GLN A O 1
ATOM 567 N N . ALA A 1 76 ? 5.562 27.141 19.969 1 98.38 76 ALA A N 1
ATOM 568 C CA . ALA A 1 76 ? 6.551 28.172 20.219 1 98.38 76 ALA A CA 1
ATOM 569 C C . ALA A 1 76 ? 6.32 29.391 19.312 1 98.38 76 ALA A C 1
ATOM 571 O O . ALA A 1 76 ? 6.406 30.531 19.766 1 98.38 76 ALA A O 1
ATOM 572 N N . VAL A 1 77 ? 6.055 29.125 18.094 1 98.62 77 VAL A N 1
ATOM 573 C CA . VAL A 1 77 ? 5.82 30.203 17.141 1 98.62 77 VAL A CA 1
ATOM 574 C C . VAL A 1 77 ? 4.504 30.906 17.469 1 98.62 77 VAL A C 1
ATOM 576 O O . VAL A 1 77 ? 4.426 32.125 17.438 1 98.62 77 VAL A O 1
ATOM 579 N N . PHE A 1 78 ? 3.486 30.156 17.766 1 98.69 78 PHE A N 1
ATOM 580 C CA . PHE A 1 78 ? 2.201 30.75 18.125 1 98.69 78 PHE A CA 1
ATOM 581 C C . PHE A 1 78 ? 2.352 31.656 19.344 1 98.69 78 PHE A C 1
ATOM 583 O O . PHE A 1 78 ? 1.779 32.75 19.375 1 98.69 78 PHE A O 1
ATOM 590 N N . ASP A 1 79 ? 3.131 31.219 20.328 1 98.31 79 ASP A N 1
ATOM 591 C CA . ASP A 1 79 ? 3.363 32.031 21.531 1 98.31 79 ASP A CA 1
ATOM 592 C C . ASP A 1 79 ? 4.008 33.375 21.188 1 98.31 79 ASP A C 1
ATOM 594 O O . ASP A 1 79 ? 3.758 34.375 21.844 1 98.31 79 ASP A O 1
ATOM 598 N N . GLN A 1 80 ? 4.77 33.344 20.188 1 98.25 80 GLN A N 1
ATOM 599 C CA . GLN A 1 80 ? 5.477 34.562 19.781 1 98.25 80 GLN A CA 1
ATOM 600 C C . GLN A 1 80 ? 4.551 35.5 19.047 1 98.25 80 GLN A C 1
ATOM 602 O O . GLN A 1 80 ? 4.746 36.719 19.078 1 98.25 80 GLN A O 1
ATOM 607 N N . ILE A 1 81 ? 3.533 35.031 18.422 1 98.44 81 ILE A N 1
ATOM 608 C CA . ILE A 1 81 ? 2.773 35.906 17.547 1 98.44 81 ILE A CA 1
ATOM 609 C C . ILE A 1 81 ? 1.416 36.219 18.172 1 98.44 81 ILE A C 1
ATOM 611 O O . ILE A 1 81 ? 0.713 37.125 17.719 1 98.44 81 ILE A O 1
ATOM 615 N N . GLN A 1 82 ? 1.003 35.5 19.141 1 97.88 82 GLN A N 1
ATOM 616 C CA . GLN A 1 82 ? -0.371 35.5 19.625 1 97.88 82 GLN A CA 1
ATOM 617 C C . GLN A 1 82 ? -0.791 36.906 20.062 1 97.88 82 GLN A C 1
ATOM 619 O O . GLN A 1 82 ? -1.935 37.312 19.844 1 97.88 82 GLN A O 1
ATOM 624 N N . THR A 1 83 ? 0.098 37.719 20.641 1 97.5 83 THR A N 1
ATOM 625 C CA . THR A 1 83 ? -0.247 39.031 21.172 1 97.5 83 THR A CA 1
ATOM 626 C C . THR A 1 83 ? -0.47 40.031 20.031 1 97.5 83 THR A C 1
ATOM 628 O O . THR A 1 83 ? -1.09 41.062 20.234 1 97.5 83 THR A O 1
ATOM 631 N N . ASN A 1 84 ? 0.024 39.719 18.891 1 98.31 84 ASN A N 1
ATOM 632 C CA . ASN A 1 84 ? -0.049 40.656 17.766 1 98.31 84 ASN A CA 1
ATOM 633 C C . ASN A 1 84 ? -1.102 40.219 16.75 1 98.31 84 ASN A C 1
ATOM 635 O O . ASN A 1 84 ? -1.312 40.906 15.75 1 98.31 84 ASN A O 1
ATOM 639 N N . LEU A 1 85 ? -1.779 39.125 16.969 1 98.5 85 LEU A N 1
ATOM 640 C CA . LEU A 1 85 ? -2.832 38.656 16.062 1 98.5 85 LEU A CA 1
ATOM 641 C C . LEU A 1 85 ? -4.027 39.625 16.109 1 98.5 85 LEU A C 1
ATOM 643 O O . LEU A 1 85 ? -4.262 40.281 17.109 1 98.5 85 LEU A O 1
ATOM 647 N N . LYS A 1 86 ? -4.707 39.688 15.031 1 98.31 86 LYS A N 1
ATOM 648 C CA . LYS A 1 86 ? -5.887 40.531 14.914 1 98.31 86 LYS A CA 1
ATOM 649 C C . LYS A 1 86 ? -7.113 39.75 14.508 1 98.31 86 LYS A C 1
ATOM 651 O O . LYS A 1 86 ? -7 38.781 13.75 1 98.31 86 LYS A O 1
ATOM 656 N N . ALA A 1 87 ? -8.234 40.219 14.984 1 98.06 87 ALA A N 1
ATOM 657 C CA . ALA A 1 87 ? -9.508 39.594 14.656 1 98.06 87 ALA A CA 1
ATOM 658 C C . ALA A 1 87 ? -9.703 39.5 13.141 1 98.06 87 ALA A C 1
ATOM 660 O O . ALA A 1 87 ? -9.391 40.469 12.422 1 98.06 87 ALA A O 1
ATOM 661 N N . GLY A 1 88 ? -10.188 38.312 12.727 1 97.44 88 GLY A N 1
ATOM 662 C CA . GLY A 1 88 ? -10.516 38.156 11.32 1 97.44 88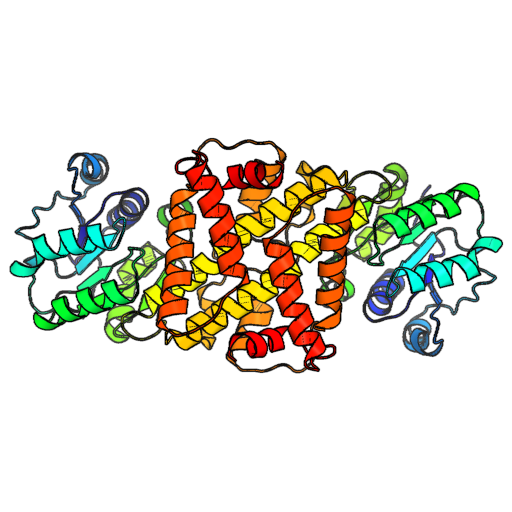 GLY A CA 1
ATOM 663 C C . GLY A 1 88 ? -9.422 37.469 10.523 1 97.44 88 GLY A C 1
ATOM 664 O O . GLY A 1 88 ? -9.656 37 9.414 1 97.44 88 GLY A O 1
ATOM 665 N N . GLN A 1 89 ? -8.18 37.375 11.078 1 98.44 89 GLN A N 1
ATOM 666 C CA . GLN A 1 89 ? -7.098 36.656 10.391 1 98.44 89 GLN A CA 1
ATOM 667 C C . GLN A 1 89 ? -7.379 35.156 10.297 1 98.44 89 GLN A C 1
ATOM 669 O O . GLN A 1 89 ? -8.211 34.656 11.031 1 98.44 89 GLN A O 1
ATOM 674 N N . VAL A 1 90 ? -6.785 34.562 9.359 1 98.81 90 VAL A N 1
ATOM 675 C CA . VAL A 1 90 ? -6.859 33.125 9.172 1 98.81 90 VAL A CA 1
ATOM 676 C C . VAL A 1 90 ? -5.461 32.531 9.25 1 98.81 90 VAL A C 1
ATOM 678 O O . VAL A 1 90 ? -4.539 32.969 8.57 1 98.81 90 VAL A O 1
ATOM 681 N N . ILE A 1 91 ? -5.332 31.578 10.148 1 98.88 91 ILE A N 1
ATOM 682 C CA . ILE A 1 91 ? -4.113 30.781 10.211 1 98.88 91 ILE A CA 1
ATOM 683 C C . ILE A 1 91 ? -4.352 29.422 9.562 1 98.88 91 ILE A C 1
ATOM 685 O O . ILE A 1 91 ? -5.262 28.688 9.953 1 98.88 91 ILE A O 1
ATOM 689 N N . VAL A 1 92 ? -3.609 29.109 8.492 1 98.94 92 VAL A N 1
ATOM 690 C CA . VAL A 1 92 ? -3.605 27.797 7.855 1 98.94 92 VAL A CA 1
ATOM 691 C C . VAL A 1 92 ? -2.33 27.047 8.234 1 98.94 92 VAL A C 1
ATOM 693 O O . VAL A 1 92 ? -1.229 27.453 7.852 1 98.94 92 VAL A O 1
ATOM 696 N N . ASP A 1 93 ? -2.484 25.984 8.914 1 98.88 93 ASP A N 1
ATOM 697 C CA . ASP A 1 93 ? -1.315 25.234 9.367 1 98.88 93 ASP A CA 1
ATOM 698 C C . ASP A 1 93 ? -1.106 23.984 8.531 1 98.88 93 ASP A C 1
ATOM 700 O O . ASP A 1 93 ? -1.916 23.047 8.586 1 98.88 93 ASP A O 1
ATOM 704 N N . PHE A 1 94 ? 0.025 23.906 7.867 1 98.62 94 PHE A N 1
ATOM 705 C CA . PHE A 1 94 ? 0.362 22.797 7 1 98.62 94 PHE A CA 1
ATOM 706 C C . PHE A 1 94 ? 1.233 21.781 7.734 1 98.62 94 PHE A C 1
ATOM 708 O O . PHE A 1 94 ? 1.622 20.75 7.168 1 98.62 94 PHE A O 1
ATOM 715 N N . SER A 1 95 ? 1.542 22.078 9.016 1 97.44 95 SER A N 1
ATOM 716 C CA . SER A 1 95 ? 2.4 21.188 9.797 1 97.44 95 SER A CA 1
ATOM 717 C C . SER A 1 95 ? 1.708 19.859 10.094 1 97.44 95 SER A C 1
ATOM 719 O O . SER A 1 95 ? 0.485 19.75 9.977 1 97.44 95 SER A O 1
ATOM 721 N N . SER A 1 96 ? 2.516 18.906 10.336 1 95.5 96 SER A N 1
ATOM 722 C CA . SER A 1 96 ? 2.018 17.625 10.844 1 95.5 96 SER A CA 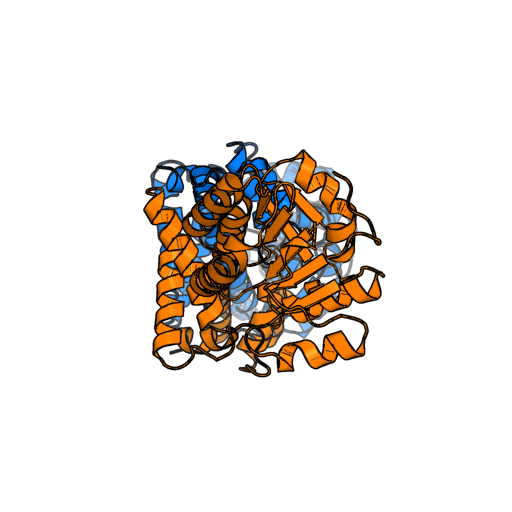1
ATOM 723 C C . SER A 1 96 ? 1.997 17.609 12.367 1 95.5 96 SER A C 1
ATOM 725 O O . SER A 1 96 ? 3.033 17.406 13.008 1 95.5 96 SER A O 1
ATOM 727 N N . LEU A 1 97 ? 0.786 17.781 12.93 1 96.56 97 LEU A N 1
ATOM 728 C CA . LEU A 1 97 ? 0.642 17.922 14.375 1 96.56 97 LEU A CA 1
ATOM 729 C C . LEU A 1 97 ? -0.258 16.828 14.938 1 96.56 97 LEU A C 1
ATOM 731 O O . LEU A 1 97 ? -0.947 16.141 14.18 1 96.56 97 LEU A O 1
ATOM 735 N N . SER A 1 98 ? -0.154 16.656 16.281 1 95.69 98 SER A N 1
ATOM 736 C CA . SER A 1 98 ? -1.18 15.867 16.969 1 95.69 98 SER A CA 1
ATOM 737 C C . SER A 1 98 ? -2.537 16.562 16.906 1 95.69 98 SER A C 1
ATOM 739 O O . SER A 1 98 ? -2.611 17.781 16.781 1 95.69 98 SER A O 1
ATOM 741 N N . VAL A 1 99 ? -3.566 15.805 17 1 96.5 99 VAL A N 1
ATOM 742 C CA . VAL A 1 99 ? -4.922 16.344 17.016 1 96.5 99 VAL A CA 1
ATOM 743 C C . VAL A 1 99 ? -5.121 17.234 18.234 1 96.5 99 VAL A C 1
ATOM 745 O O . VAL A 1 99 ? -5.68 18.328 18.141 1 96.5 99 VAL A O 1
ATOM 748 N N . ALA A 1 100 ? -4.613 16.812 19.312 1 95.69 100 ALA A N 1
ATOM 749 C CA . ALA A 1 100 ? -4.758 17.531 20.578 1 95.69 100 ALA A CA 1
ATOM 750 C C . ALA A 1 100 ? -4.098 18.906 20.5 1 95.69 100 ALA A C 1
ATOM 752 O O . ALA A 1 100 ? -4.699 19.922 20.875 1 95.69 100 ALA A O 1
ATOM 753 N N . ALA A 1 101 ? -2.889 18.953 20.031 1 97.06 101 ALA A N 1
ATOM 754 C CA . ALA A 1 101 ? -2.176 20.219 19.906 1 97.06 101 ALA A CA 1
ATOM 755 C C . ALA A 1 101 ? -2.906 21.172 18.953 1 97.06 101 ALA A C 1
ATOM 757 O O . ALA A 1 101 ? -2.992 22.375 19.203 1 97.06 101 ALA A O 1
ATOM 758 N N . THR A 1 102 ? -3.422 20.641 17.906 1 98.12 102 THR A N 1
ATOM 759 C CA . THR A 1 102 ? -4.152 21.422 16.922 1 98.12 102 THR A CA 1
ATOM 760 C C . THR A 1 102 ? -5.387 22.062 17.547 1 98.12 102 THR A C 1
ATOM 762 O O . THR A 1 102 ? -5.648 23.25 17.328 1 98.12 102 THR A O 1
ATOM 765 N N . LYS A 1 103 ? -6.102 21.328 18.266 1 97.81 103 LYS A N 1
ATOM 766 C CA . LYS A 1 103 ? -7.32 21.828 18.891 1 97.81 103 LYS A CA 1
ATOM 767 C C . LYS A 1 103 ? -7.004 22.922 19.906 1 97.81 103 LYS A C 1
ATOM 769 O O . LYS A 1 103 ? -7.715 23.922 20 1 97.81 103 LYS A O 1
ATOM 774 N N . VAL A 1 104 ? -5.961 22.719 20.641 1 98.38 104 VAL A N 1
ATOM 775 C CA . VAL A 1 104 ? -5.543 23.703 21.641 1 98.38 104 VAL A CA 1
ATOM 776 C C . VAL A 1 104 ? -5.152 25 20.938 1 98.38 104 VAL A C 1
ATOM 778 O O . VAL A 1 104 ? -5.574 26.094 21.344 1 98.38 104 VAL A O 1
ATOM 781 N N . LEU A 1 105 ? -4.395 24.906 19.922 1 98.69 105 LEU A N 1
ATOM 782 C CA . LEU A 1 105 ? -3.945 26.078 19.156 1 98.69 105 LEU A CA 1
ATOM 783 C C . LEU A 1 105 ? -5.121 26.781 18.5 1 98.69 105 LEU A C 1
ATOM 785 O O . LEU A 1 105 ? -5.207 28.016 18.531 1 98.69 105 LEU A O 1
ATOM 789 N N . ALA A 1 106 ? -6.039 26.031 17.969 1 98.81 106 ALA A N 1
ATOM 790 C CA . ALA A 1 106 ? -7.223 26.594 17.328 1 98.81 106 ALA A CA 1
ATOM 791 C C . ALA A 1 106 ? -8.094 27.344 18.328 1 98.81 106 ALA A C 1
ATOM 793 O O . ALA A 1 106 ? -8.633 28.406 18.016 1 98.81 106 ALA A O 1
ATOM 794 N N . GLN A 1 107 ? -8.25 26.719 19.469 1 98.56 107 GLN A N 1
ATOM 795 C CA . GLN A 1 107 ? -9.039 27.359 20.516 1 98.56 107 GLN A CA 1
ATOM 796 C C . GLN A 1 107 ? -8.398 28.672 20.969 1 98.56 107 GLN A C 1
ATOM 798 O O . GLN A 1 107 ? -9.094 29.672 21.172 1 98.56 107 GLN A O 1
ATOM 803 N N . ALA A 1 108 ? -7.102 28.641 21.141 1 98.56 108 ALA A N 1
ATOM 804 C CA . ALA A 1 108 ? -6.375 29.859 21.5 1 98.56 108 ALA A CA 1
ATOM 805 C C . ALA A 1 108 ? -6.555 30.938 20.438 1 98.56 108 ALA A C 1
ATOM 807 O O . ALA A 1 108 ? -6.75 32.125 20.766 1 98.56 108 ALA A O 1
ATOM 808 N N . ALA A 1 109 ? -6.5 30.609 19.203 1 98.69 109 ALA A N 1
ATOM 809 C CA . ALA A 1 109 ? -6.723 31.547 18.109 1 98.69 109 ALA A CA 1
ATOM 810 C C . ALA A 1 109 ? -8.148 32.094 18.125 1 98.69 109 ALA A C 1
ATOM 812 O O . ALA A 1 109 ? -8.367 33.281 17.953 1 98.69 109 ALA A O 1
ATOM 813 N N . ALA A 1 110 ? -9.07 31.156 18.344 1 98.31 110 ALA A N 1
ATOM 814 C CA . ALA A 1 110 ? -10.484 3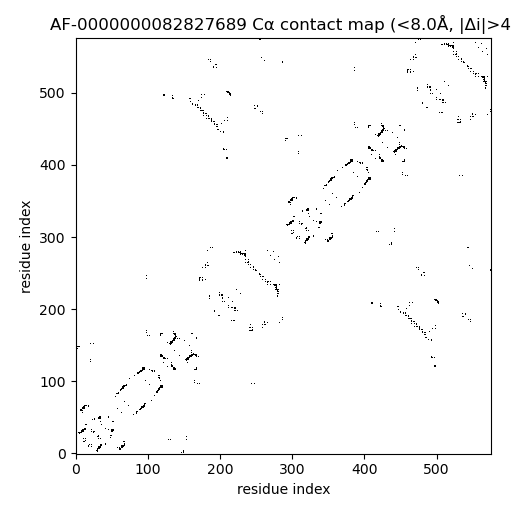1.516 18.344 1 98.31 110 ALA A CA 1
ATOM 815 C C . ALA A 1 110 ? -10.797 32.531 19.422 1 98.31 110 ALA A C 1
ATOM 817 O O . ALA A 1 110 ? -11.664 33.406 19.25 1 98.31 110 ALA A O 1
ATOM 818 N N . SER A 1 111 ? -10.07 32.406 20.531 1 97.94 111 SER A N 1
ATOM 819 C CA . SER A 1 111 ? -10.273 33.344 21.625 1 97.94 111 SER A CA 1
ATOM 820 C C . SER A 1 111 ? -9.938 34.781 21.203 1 97.94 111 SER A C 1
ATOM 822 O O . SER A 1 111 ? -10.359 35.75 21.844 1 97.94 111 SER A O 1
ATOM 824 N N . GLN A 1 112 ? -9.25 34.938 20.125 1 97.75 112 GLN A N 1
ATOM 825 C CA . GLN A 1 112 ? -8.891 36.25 19.578 1 97.75 112 GLN A CA 1
ATOM 826 C C . GLN A 1 112 ? -9.609 36.5 18.266 1 97.75 112 GLN A C 1
ATOM 828 O O . GLN A 1 112 ? -9.188 37.375 17.484 1 97.75 112 GLN A O 1
ATOM 833 N N . ASP A 1 113 ? -10.555 35.688 17.938 1 98.25 113 ASP A N 1
ATOM 834 C CA . ASP A 1 113 ? -11.367 35.781 16.734 1 98.25 113 ASP A CA 1
ATOM 835 C C . ASP A 1 113 ? -10.523 35.562 15.484 1 98.25 113 ASP A C 1
ATOM 837 O O . ASP A 1 113 ? -10.711 36.219 14.469 1 98.25 113 ASP A O 1
ATOM 841 N N . VAL A 1 114 ? -9.547 34.781 15.633 1 98.69 114 VAL A N 1
ATOM 842 C CA . VAL A 1 114 ? -8.734 34.312 14.523 1 98.69 114 VAL A CA 1
ATOM 843 C C . VAL A 1 114 ? -9.164 32.906 14.141 1 98.69 114 VAL A C 1
ATOM 845 O O . VAL A 1 114 ? -9.414 32.062 15.008 1 98.69 114 VAL A O 1
ATOM 848 N N . ILE A 1 115 ? -9.312 32.656 12.852 1 98.69 115 ILE A N 1
ATOM 849 C CA . ILE A 1 115 ? -9.766 31.359 12.375 1 98.69 115 ILE A CA 1
ATOM 850 C C . ILE A 1 115 ? -8.57 30.438 12.141 1 98.69 115 ILE A C 1
ATOM 852 O O . ILE A 1 115 ? -7.559 30.859 11.57 1 98.69 115 ILE A O 1
ATOM 856 N N . TRP A 1 116 ? -8.641 29.219 12.672 1 98.88 116 TRP A N 1
ATOM 857 C CA . TRP A 1 116 ? -7.617 28.203 12.453 1 98.88 116 TRP A CA 1
ATOM 858 C C . TRP A 1 116 ? -8.109 27.125 11.492 1 98.88 116 TRP A C 1
ATOM 860 O O . TRP A 1 116 ? -9.203 26.578 11.664 1 98.88 116 TRP A O 1
ATOM 870 N N . ILE A 1 117 ? -7.305 26.828 10.461 1 98.88 117 ILE A N 1
ATOM 871 C CA . ILE A 1 117 ? -7.539 25.703 9.555 1 98.88 117 ILE A CA 1
ATOM 872 C C . ILE A 1 117 ? -6.336 24.766 9.57 1 98.88 117 ILE A C 1
ATOM 874 O O . ILE A 1 117 ? -5.223 25.172 9.219 1 98.88 117 ILE A O 1
ATOM 878 N N . ASP A 1 118 ? -6.512 23.562 10.078 1 98.75 118 ASP A N 1
ATOM 879 C CA . ASP A 1 118 ? -5.438 22.594 9.891 1 98.75 118 ASP A CA 1
ATOM 880 C C . ASP A 1 118 ? -5.477 21.984 8.492 1 98.75 118 ASP A C 1
ATOM 882 O O . ASP A 1 118 ? -6.516 21.5 8.047 1 98.75 118 ASP A O 1
ATOM 886 N N . SER A 1 119 ? -4.301 22.016 7.812 1 98.62 119 SER A N 1
ATOM 887 C CA . SER A 1 119 ? -4.199 21.594 6.414 1 98.62 119 SER A CA 1
ATOM 888 C C . SER A 1 119 ? -2.936 20.781 6.172 1 98.62 119 SER A C 1
ATOM 890 O O . SER A 1 119 ? -2.17 21.078 5.25 1 98.62 119 SER A O 1
ATOM 892 N N . PRO A 1 120 ? -2.787 19.719 6.969 1 97.94 120 PRO A N 1
ATOM 893 C CA . PRO A 1 120 ? -1.608 18.906 6.66 1 97.94 120 PRO A CA 1
ATOM 894 C C . PRO A 1 120 ? -1.612 18.375 5.227 1 97.94 120 PRO A C 1
ATOM 896 O O . PRO A 1 120 ? -2.646 18.422 4.555 1 97.94 120 PRO A O 1
ATOM 899 N N . VAL A 1 121 ? -0.395 17.953 4.777 1 96.5 121 VAL A N 1
ATOM 900 C CA . VAL A 1 121 ? -0.247 17.688 3.352 1 96.5 121 VAL A CA 1
ATOM 901 C C . VAL A 1 121 ? 0.359 16.297 3.145 1 96.5 121 VAL A C 1
ATOM 903 O O . VAL A 1 121 ? 0.967 15.734 4.059 1 96.5 121 VAL A O 1
ATOM 906 N N . SER A 1 122 ? 0.148 15.727 2.012 1 94.25 122 SER A N 1
ATOM 907 C CA . SER A 1 122 ? 0.831 14.547 1.486 1 94.25 122 SER A CA 1
ATOM 908 C C . SER A 1 122 ? 1.362 14.797 0.079 1 94.25 122 SER A C 1
ATOM 910 O O . SER A 1 122 ? 0.906 15.711 -0.609 1 94.25 122 SER A O 1
ATOM 912 N N . GLY A 1 123 ? 2.412 14.023 -0.333 1 91.25 123 GLY A N 1
ATOM 913 C CA . GLY A 1 123 ? 2.988 14.188 -1.658 1 91.25 123 GLY A CA 1
ATOM 914 C C . GLY A 1 123 ? 4.477 14.484 -1.629 1 91.25 123 GLY A C 1
ATOM 915 O O . GLY A 1 123 ? 5.141 14.445 -2.666 1 91.25 123 GLY A O 1
ATOM 916 N N . GLY A 1 124 ? 5.008 14.852 -0.498 1 88.88 124 GLY A N 1
ATOM 917 C CA . GLY A 1 124 ? 6.441 15.016 -0.319 1 88.88 124 GLY A CA 1
ATOM 918 C C . GLY A 1 124 ? 6.984 16.281 -0.972 1 88.88 124 GLY A C 1
ATOM 919 O O . GLY A 1 124 ? 6.219 17.172 -1.349 1 88.88 124 GLY A O 1
ATOM 920 N N . THR A 1 125 ? 8.273 16.344 -1.096 1 91 125 THR A N 1
ATOM 921 C CA . THR A 1 125 ? 8.945 17.516 -1.641 1 91 125 THR A CA 1
ATOM 922 C C . THR A 1 125 ? 8.625 17.688 -3.123 1 91 125 THR A C 1
ATOM 924 O O . THR A 1 125 ? 8.453 18.812 -3.605 1 91 125 THR A O 1
ATOM 927 N N . ALA A 1 126 ? 8.523 16.578 -3.803 1 91.56 126 ALA A N 1
ATOM 928 C CA . ALA A 1 126 ? 8.164 16.656 -5.219 1 91.56 126 ALA A CA 1
ATOM 929 C C . ALA A 1 126 ? 6.789 17.281 -5.406 1 91.56 126 ALA A C 1
ATOM 931 O O . ALA A 1 126 ? 6.594 18.125 -6.285 1 91.56 126 ALA A O 1
ATOM 932 N N . GLY A 1 127 ? 5.852 16.828 -4.566 1 93.81 127 GLY A N 1
ATOM 933 C CA . GLY A 1 127 ? 4.523 17.422 -4.621 1 93.81 127 GLY A CA 1
ATOM 934 C C . GLY A 1 127 ? 4.516 18.906 -4.297 1 93.81 127 GLY A C 1
ATOM 935 O O . GLY A 1 127 ? 3.807 19.688 -4.938 1 93.81 127 GLY A O 1
ATOM 936 N N . ALA A 1 128 ? 5.305 19.297 -3.355 1 95.75 128 ALA A N 1
ATOM 937 C CA . ALA A 1 128 ? 5.398 20.703 -2.967 1 95.75 128 ALA A CA 1
ATOM 938 C C . ALA A 1 128 ? 5.988 21.547 -4.094 1 95.75 128 ALA A C 1
ATOM 940 O O . ALA A 1 128 ? 5.516 22.656 -4.367 1 95.75 128 ALA A O 1
ATOM 941 N N . GLU A 1 129 ? 6.969 20.984 -4.738 1 96.31 129 GLU A N 1
ATOM 942 C CA . GLU A 1 129 ? 7.648 21.688 -5.82 1 96.31 129 GLU A CA 1
ATOM 943 C C . GLU A 1 129 ? 6.738 21.844 -7.035 1 96.31 129 GLU A C 1
ATOM 945 O O . GLU A 1 129 ? 6.754 22.891 -7.699 1 96.31 129 GLU A O 1
ATOM 950 N N . GLN A 1 130 ? 5.938 20.859 -7.297 1 96.25 130 GLN A N 1
ATOM 951 C CA . GLN A 1 130 ? 5.148 20.812 -8.523 1 96.25 130 GLN A CA 1
ATOM 952 C C . GLN A 1 130 ? 3.75 21.391 -8.297 1 96.25 130 GLN A C 1
ATOM 954 O O . GLN A 1 130 ? 3.014 21.641 -9.25 1 96.25 130 GLN A O 1
ATOM 959 N N . GLY A 1 131 ? 3.436 21.609 -7.062 1 97.19 131 GLY A N 1
ATOM 960 C CA . GLY A 1 131 ? 2.098 22.078 -6.754 1 97.19 131 GLY A CA 1
ATOM 961 C C . GLY A 1 131 ? 1.034 21.016 -6.875 1 97.19 131 GLY A C 1
ATOM 962 O O . GLY A 1 131 ? -0.082 21.281 -7.324 1 97.19 131 GLY A O 1
ATOM 963 N N . THR A 1 132 ? 1.423 19.781 -6.535 1 96.25 132 THR A N 1
ATOM 964 C CA . THR A 1 132 ? 0.503 18.656 -6.691 1 96.25 132 THR A CA 1
ATOM 965 C C . THR A 1 132 ? 0.254 17.969 -5.348 1 96.25 132 THR A C 1
ATOM 967 O O . THR A 1 132 ? -0.033 16.766 -5.301 1 96.25 132 THR A O 1
ATOM 970 N N . LEU A 1 133 ? 0.404 18.688 -4.266 1 96.19 133 LEU A N 1
ATOM 971 C CA . LEU A 1 133 ? 0.149 18.125 -2.941 1 96.19 133 LEU A CA 1
ATOM 972 C C . LEU A 1 133 ? -1.312 17.719 -2.795 1 96.19 133 LEU A C 1
ATOM 974 O O . LEU A 1 133 ? -2.166 18.172 -3.566 1 96.19 133 LEU A O 1
ATOM 978 N N . VAL A 1 134 ? -1.505 16.844 -1.899 1 95.81 134 VAL A N 1
ATOM 979 C CA . VAL A 1 134 ? -2.84 16.516 -1.404 1 95.81 134 VAL A CA 1
ATOM 980 C C . VAL A 1 134 ? -3.027 17.109 -0.008 1 95.81 134 VAL A C 1
ATOM 982 O O . VAL A 1 134 ? -2.223 16.859 0.892 1 95.81 134 VAL A O 1
ATOM 985 N N . ILE A 1 135 ? -4.082 17.891 0.123 1 97.69 135 ILE A N 1
ATOM 986 C CA . ILE A 1 135 ? -4.285 18.594 1.388 1 97.69 135 ILE A CA 1
ATOM 987 C C . ILE A 1 135 ? -5.543 18.062 2.072 1 97.69 135 ILE A C 1
ATOM 989 O O . ILE A 1 135 ? -6.594 17.938 1.44 1 97.69 135 ILE A O 1
ATOM 993 N N . PHE A 1 136 ? -5.387 17.734 3.33 1 98.12 136 PHE A N 1
ATOM 994 C CA . PHE A 1 136 ? -6.492 17.406 4.219 1 98.12 136 PHE A CA 1
ATOM 995 C C . PHE A 1 136 ? -6.852 18.578 5.113 1 98.12 136 PHE A C 1
ATOM 997 O O . PHE A 1 136 ? -6.105 18.922 6.031 1 98.12 136 PHE A O 1
ATOM 1004 N N . ALA A 1 137 ? -8.008 19.109 4.863 1 98.56 137 ALA A N 1
ATOM 1005 C CA . ALA A 1 137 ? -8.328 20.328 5.602 1 98.56 137 ALA A CA 1
ATOM 1006 C C . ALA A 1 137 ? -9.375 20.062 6.68 1 98.56 137 ALA A C 1
ATOM 1008 O O . ALA A 1 137 ? -10.328 19.312 6.453 1 98.56 137 ALA A O 1
ATOM 1009 N N . GLY A 1 138 ? -9.117 20.547 7.848 1 98.5 138 GLY A N 1
ATOM 1010 C CA . GLY A 1 138 ? -10.094 20.547 8.93 1 98.5 138 GLY A CA 1
ATOM 1011 C C . GLY A 1 138 ? -10.438 21.953 9.398 1 98.5 138 GLY A C 1
ATOM 1012 O O . GLY A 1 138 ? -9.555 22.734 9.727 1 98.5 138 GLY A O 1
ATOM 1013 N N . GLY A 1 139 ? -11.742 22.281 9.492 1 98.25 139 GLY A N 1
ATOM 1014 C CA . GLY A 1 139 ? -12.172 23.594 9.938 1 98.25 139 GLY A CA 1
ATOM 1015 C C . GLY A 1 139 ? -13.391 24.094 9.195 1 98.25 139 GLY A C 1
ATOM 1016 O O . GLY A 1 139 ? -14.172 23.312 8.664 1 98.25 139 GLY A O 1
ATOM 1017 N N . ASP A 1 140 ? -13.594 25.391 9.211 1 98.12 140 ASP A N 1
ATOM 1018 C CA . ASP A 1 140 ? -14.789 26.031 8.68 1 98.12 140 ASP A CA 1
ATOM 1019 C C . ASP A 1 140 ? -14.859 25.875 7.16 1 98.12 140 ASP A C 1
ATOM 1021 O O . ASP A 1 140 ? -13.914 26.219 6.453 1 98.12 140 ASP A O 1
ATOM 1025 N N . ALA A 1 141 ? -16 25.453 6.707 1 97.88 141 ALA A N 1
ATOM 1026 C CA . ALA A 1 141 ? -16.188 25.141 5.293 1 97.88 141 ALA A CA 1
ATOM 1027 C C . ALA A 1 141 ? -16.031 26.375 4.426 1 97.88 141 ALA A C 1
ATOM 1029 O O . ALA A 1 141 ? -15.383 26.344 3.385 1 97.88 141 ALA A O 1
ATOM 1030 N N . GLN A 1 142 ? -16.594 27.422 4.82 1 98.12 142 GLN A N 1
ATOM 1031 C CA . GLN A 1 142 ? -16.562 28.641 4.039 1 98.12 142 GLN A CA 1
ATOM 1032 C C . GLN A 1 142 ? -15.141 29.188 3.93 1 98.12 142 GLN A C 1
ATOM 1034 O O . GLN A 1 142 ? -14.727 29.641 2.863 1 98.12 142 GLN A O 1
ATOM 1039 N N . THR A 1 143 ? -14.438 29.141 5.059 1 98.38 143 THR A N 1
ATOM 1040 C CA . THR A 1 143 ? -13.055 29.609 5.059 1 98.38 143 THR A CA 1
ATOM 1041 C C . THR A 1 143 ? -12.195 28.734 4.141 1 98.38 143 THR A C 1
ATOM 1043 O O . THR A 1 143 ? -11.398 29.266 3.359 1 98.38 143 THR A O 1
ATOM 1046 N N . ILE A 1 144 ? -12.422 27.438 4.199 1 98.5 144 ILE A N 1
ATOM 1047 C CA . ILE A 1 144 ? -11.648 26.531 3.371 1 98.5 144 ILE A CA 1
ATOM 1048 C C . ILE A 1 144 ? -11.93 26.797 1.895 1 98.5 144 ILE A C 1
ATOM 1050 O O . ILE A 1 144 ? -11.008 26.828 1.076 1 98.5 144 ILE A O 1
ATOM 1054 N N . GLU A 1 145 ? -13.109 27.031 1.567 1 97.88 145 GLU A N 1
ATOM 1055 C CA . GLU A 1 145 ? -13.469 27.391 0.196 1 97.88 145 GLU A CA 1
ATOM 1056 C C . GLU A 1 145 ? -12.812 28.703 -0.221 1 97.88 145 GLU A C 1
ATOM 1058 O O . GLU A 1 145 ? -12.297 28.812 -1.335 1 97.88 145 GLU A O 1
ATOM 1063 N N . ALA A 1 146 ? -12.828 29.641 0.666 1 98 146 ALA A N 1
ATOM 1064 C CA . ALA A 1 146 ? -12.273 30.969 0.385 1 98 146 ALA A CA 1
ATOM 1065 C C . ALA A 1 146 ? -10.766 30.891 0.169 1 98 146 ALA A C 1
ATOM 1067 O O . ALA A 1 146 ? -10.172 31.781 -0.448 1 98 146 ALA A O 1
ATOM 1068 N N . LEU A 1 147 ? -10.148 29.828 0.638 1 98.38 147 LEU A N 1
ATOM 1069 C CA . LEU A 1 147 ? -8.703 29.672 0.552 1 98.38 147 LEU A CA 1
ATOM 1070 C C . LEU A 1 147 ? -8.305 29.047 -0.778 1 98.38 147 LEU A C 1
ATOM 1072 O O . LEU A 1 147 ? -7.117 28.844 -1.051 1 98.38 147 LEU A O 1
ATOM 1076 N N . SER A 1 148 ? -9.203 28.781 -1.715 1 97.75 148 SER A N 1
ATOM 1077 C CA . SER A 1 148 ? -9 28.062 -2.971 1 97.75 148 SER A CA 1
ATOM 1078 C C . SER A 1 148 ? -7.879 28.703 -3.789 1 97.75 148 SER A C 1
ATOM 1080 O O . SER A 1 148 ? -7.055 28 -4.371 1 97.75 148 SER A O 1
ATOM 1082 N N . PRO A 1 149 ? -7.785 30.047 -3.846 1 97.81 149 PRO A N 1
ATOM 1083 C CA . PRO A 1 149 ? -6.707 30.625 -4.648 1 97.81 149 PRO A CA 1
ATOM 1084 C C . PRO A 1 149 ? -5.32 30.219 -4.168 1 97.81 149 PRO A C 1
ATOM 1086 O O . PRO A 1 149 ? -4.398 30.062 -4.977 1 97.81 149 PRO A O 1
ATOM 1089 N N . VAL A 1 150 ? -5.188 30 -2.85 1 98.19 150 VAL A N 1
ATOM 1090 C CA . VAL A 1 150 ? -3.916 29.594 -2.27 1 98.19 150 VAL A CA 1
ATOM 1091 C C . VAL A 1 150 ? -3.732 28.078 -2.463 1 98.19 150 VAL A C 1
ATOM 1093 O O . VAL A 1 150 ? -2.68 27.641 -2.922 1 98.19 150 VAL A O 1
ATOM 1096 N N . TYR A 1 151 ? -4.785 27.297 -2.207 1 98.25 151 TYR A N 1
ATOM 1097 C CA . TYR A 1 151 ? -4.734 25.844 -2.309 1 98.25 151 TYR A CA 1
ATOM 1098 C C . TYR A 1 151 ? -4.473 25.406 -3.744 1 98.25 151 TYR A C 1
ATOM 1100 O O . TYR A 1 151 ? -3.727 24.453 -3.982 1 98.25 151 TYR A O 1
ATOM 1108 N N . ASN A 1 152 ? -5 26.109 -4.723 1 97.56 152 ASN A N 1
ATOM 1109 C CA . ASN A 1 152 ? -4.867 25.734 -6.129 1 97.56 152 ASN A CA 1
ATOM 1110 C C . ASN A 1 152 ? -3.416 25.828 -6.594 1 97.56 152 ASN A C 1
ATOM 1112 O O . ASN A 1 152 ? -3.002 25.094 -7.488 1 97.56 152 ASN A O 1
ATOM 1116 N N . VAL A 1 153 ? -2.67 26.688 -5.973 1 98.25 153 VAL A N 1
ATOM 1117 C CA . VAL A 1 153 ? -1.265 26.875 -6.32 1 98.25 153 VAL A CA 1
ATOM 1118 C C . VAL A 1 153 ? -0.437 25.734 -5.719 1 98.25 153 VAL A C 1
ATOM 1120 O O . VAL A 1 153 ? 0.542 25.281 -6.32 1 98.25 153 VAL A O 1
ATOM 1123 N N . LEU A 1 154 ? -0.904 25.203 -4.609 1 98.12 154 LEU A N 1
ATOM 1124 C CA . LEU A 1 154 ? -0.049 24.328 -3.801 1 98.12 154 LEU A CA 1
ATOM 1125 C C . LEU A 1 154 ? -0.414 22.859 -4 1 98.12 154 LEU A C 1
ATOM 1127 O O . LEU A 1 154 ? 0.366 21.969 -3.658 1 98.12 154 LEU A O 1
ATOM 1131 N N . SER A 1 155 ? -1.638 22.594 -4.52 1 97.5 155 SER A N 1
ATOM 1132 C CA . SER A 1 155 ? -2.115 21.219 -4.402 1 97.5 155 SER A CA 1
ATOM 1133 C C . SER A 1 155 ? -2.953 20.812 -5.613 1 97.5 155 SER A C 1
ATOM 1135 O O . SER A 1 155 ? -3.494 21.672 -6.312 1 97.5 155 SER A O 1
ATOM 1137 N N . GLN A 1 156 ? -3.014 19.531 -5.875 1 95.5 156 GLN A N 1
ATOM 1138 C CA . GLN A 1 156 ? -3.885 18.984 -6.91 1 95.5 156 GLN A CA 1
ATOM 1139 C C . GLN A 1 156 ? -5.285 18.719 -6.371 1 95.5 156 GLN A C 1
ATOM 1141 O O . GLN A 1 156 ? -6.246 18.641 -7.137 1 95.5 156 GLN A O 1
ATOM 1146 N N . ARG A 1 157 ? -5.383 18.594 -5.051 1 95.56 157 ARG A N 1
ATOM 1147 C CA . ARG A 1 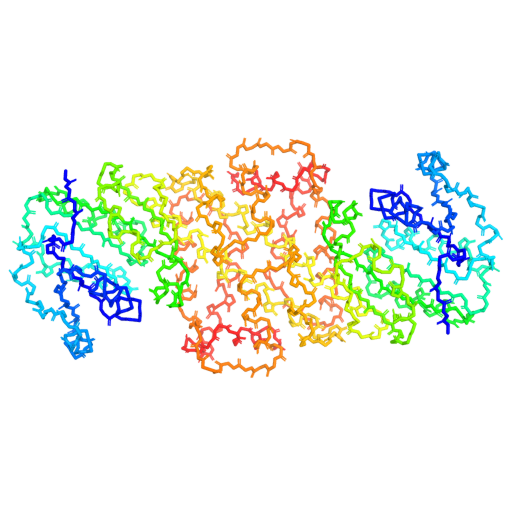157 ? -6.66 18.312 -4.406 1 95.56 157 ARG A CA 1
ATOM 1148 C C . ARG A 1 157 ? -6.664 18.812 -2.963 1 95.56 157 ARG A C 1
ATOM 1150 O O . ARG A 1 157 ? -5.672 18.672 -2.248 1 95.56 157 ARG A O 1
ATOM 1157 N N . VAL A 1 158 ? -7.734 19.406 -2.562 1 97.56 158 VAL A N 1
ATOM 1158 C CA . VAL A 1 158 ? -8.031 19.734 -1.173 1 97.56 158 VAL A CA 1
ATOM 1159 C C . VAL A 1 158 ? -9.375 19.141 -0.771 1 97.56 158 VAL A C 1
ATOM 1161 O O . VAL A 1 158 ? -10.367 19.312 -1.479 1 97.56 158 VAL A O 1
ATOM 1164 N N . THR A 1 159 ? -9.383 18.422 0.274 1 98 159 THR A N 1
ATOM 1165 C CA . THR A 1 159 ? -10.625 17.859 0.788 1 98 159 THR A CA 1
ATOM 1166 C C . THR A 1 159 ? -10.891 18.328 2.215 1 98 159 THR A C 1
ATOM 1168 O O . THR A 1 159 ? -10.031 18.188 3.088 1 98 159 THR A O 1
ATOM 1171 N N . ARG A 1 160 ? -12 18.953 2.418 1 98.31 160 ARG A N 1
ATOM 1172 C CA . ARG A 1 160 ? -12.406 19.203 3.797 1 98.31 160 ARG A CA 1
ATOM 1173 C C . ARG A 1 160 ? -12.828 17.906 4.484 1 98.31 160 ARG A C 1
ATOM 1175 O O . ARG A 1 160 ? -13.773 17.25 4.047 1 98.31 160 ARG A O 1
ATOM 1182 N N . MET A 1 161 ? -12.242 17.625 5.578 1 97.81 161 MET A N 1
ATOM 1183 C CA . MET A 1 161 ? -12.453 16.344 6.234 1 97.81 161 MET A CA 1
ATOM 1184 C C . MET A 1 161 ? -13.438 16.484 7.391 1 97.81 161 MET A C 1
ATOM 1186 O O . MET A 1 161 ? -13.938 15.477 7.91 1 97.81 161 MET A O 1
ATOM 1190 N N . GLY A 1 162 ? -13.688 17.656 7.812 1 97.25 162 GLY A N 1
ATOM 1191 C CA . GLY A 1 162 ? -14.562 17.938 8.938 1 97.25 162 GLY A CA 1
ATOM 1192 C C . GLY A 1 162 ? -14.141 19.172 9.719 1 97.25 162 GLY A C 1
ATOM 1193 O O . GLY A 1 162 ? -13.625 20.125 9.148 1 97.25 162 GLY A O 1
ATOM 1194 N N . ASP A 1 163 ? -14.453 19.203 11 1 97.38 163 ASP A N 1
ATOM 1195 C CA . ASP A 1 163 ? -14.141 20.328 11.852 1 97.38 163 ASP A CA 1
ATOM 1196 C C . ASP A 1 163 ? -12.656 20.359 12.203 1 97.38 163 ASP A C 1
ATOM 1198 O O . ASP A 1 163 ? -11.898 19.484 11.805 1 97.38 163 ASP A O 1
ATOM 1202 N N . THR A 1 164 ? -12.289 21.375 12.914 1 98.19 164 THR A N 1
ATOM 1203 C CA . THR A 1 164 ? -10.906 21.562 13.336 1 98.19 164 THR A CA 1
ATOM 1204 C C . THR A 1 164 ? -10.359 20.297 13.984 1 98.19 164 THR A C 1
ATOM 1206 O O . THR A 1 164 ? -11.008 19.719 14.859 1 98.19 164 THR A O 1
ATOM 1209 N N . GLY A 1 165 ? -9.242 19.844 13.547 1 97.94 165 GLY A N 1
ATOM 1210 C CA . GLY A 1 165 ? -8.617 18.641 14.07 1 97.94 165 GLY A CA 1
ATOM 1211 C C . GLY A 1 165 ? -8.742 17.453 13.133 1 97.94 165 GLY A C 1
ATOM 1212 O O . GLY A 1 165 ? -7.91 16.547 13.156 1 97.94 165 GLY A O 1
ATOM 1213 N N . THR A 1 166 ? -9.68 17.453 12.234 1 97.75 166 THR A N 1
ATOM 1214 C CA . THR A 1 166 ? -9.922 16.297 11.375 1 97.75 166 THR A CA 1
ATOM 1215 C C . THR A 1 166 ? -8.914 16.25 10.234 1 97.75 166 THR A C 1
ATOM 1217 O O . THR A 1 166 ? -8.625 15.18 9.703 1 97.75 166 THR A O 1
ATOM 1220 N N . GLY A 1 167 ? -8.414 17.375 9.836 1 98.44 167 GLY A N 1
ATOM 1221 C CA . GLY A 1 167 ? -7.301 17.344 8.906 1 98.44 167 GLY A CA 1
ATOM 1222 C C . GLY A 1 167 ? -6.098 16.594 9.438 1 98.44 167 GLY A C 1
ATOM 1223 O O . GLY A 1 167 ? -5.555 15.727 8.75 1 98.44 167 GLY A O 1
ATOM 1224 N N . GLN A 1 168 ? -5.773 16.922 10.648 1 98.31 168 GLN A N 1
ATOM 1225 C CA . GLN A 1 168 ? -4.645 16.25 11.289 1 98.31 168 GLN A CA 1
ATOM 1226 C C . GLN A 1 168 ? -4.934 14.773 11.516 1 98.31 168 GLN A C 1
ATOM 1228 O O . GLN A 1 168 ? -4.066 13.922 11.305 1 98.31 168 GLN A O 1
ATOM 1233 N N . ALA A 1 169 ? -6.148 14.477 11.969 1 98.12 169 ALA A N 1
ATOM 1234 C CA . ALA A 1 169 ? -6.516 13.078 12.164 1 98.12 169 ALA A CA 1
ATOM 1235 C C . ALA A 1 169 ? -6.355 12.281 10.875 1 98.12 169 ALA A C 1
ATOM 1237 O O . ALA A 1 169 ? -5.832 11.164 10.883 1 98.12 169 ALA A O 1
ATOM 1238 N N . THR A 1 170 ? -6.789 12.891 9.797 1 98.25 170 THR A N 1
ATOM 1239 C CA . THR A 1 170 ? -6.672 12.242 8.492 1 98.25 170 THR A CA 1
ATOM 1240 C C . THR A 1 170 ? -5.207 12.039 8.125 1 98.25 170 THR A C 1
ATOM 1242 O O . THR A 1 170 ? -4.824 10.953 7.672 1 98.25 170 THR A O 1
ATOM 1245 N N . LYS A 1 171 ? -4.422 13.031 8.281 1 98.19 171 LYS A N 1
ATOM 1246 C CA . LYS A 1 171 ? -2.992 12.938 8.008 1 98.19 171 LYS A CA 1
ATOM 1247 C C . LYS A 1 171 ? -2.342 11.836 8.836 1 98.19 171 LYS A C 1
ATOM 1249 O O . LYS A 1 171 ? -1.493 11.094 8.328 1 98.19 171 LYS A O 1
ATOM 1254 N N . ILE A 1 172 ? -2.689 11.812 10.07 1 98.06 172 ILE A N 1
ATOM 1255 C CA . ILE A 1 172 ? -2.145 10.805 10.969 1 98.06 172 ILE A CA 1
ATOM 1256 C C . ILE A 1 172 ? -2.475 9.406 10.438 1 98.06 172 ILE A C 1
ATOM 1258 O O . ILE A 1 172 ? -1.61 8.531 10.406 1 98.06 172 ILE A O 1
ATOM 1262 N N . CYS A 1 173 ? -3.707 9.18 10.023 1 98.25 173 CYS A N 1
ATOM 1263 C CA . CYS A 1 173 ? -4.117 7.891 9.469 1 98.25 173 CYS A CA 1
ATOM 1264 C C . CYS A 1 173 ? -3.387 7.602 8.164 1 98.25 173 CYS A C 1
ATOM 1266 O O . CYS A 1 173 ? -3.008 6.461 7.895 1 98.25 173 CYS A O 1
ATOM 1268 N N . ASN A 1 174 ? -3.236 8.625 7.309 1 97.62 174 ASN A N 1
ATOM 1269 C CA . ASN A 1 174 ? -2.416 8.508 6.105 1 97.62 174 ASN A CA 1
ATOM 1270 C C . ASN A 1 174 ? -1.008 8.016 6.438 1 97.62 174 ASN A C 1
ATOM 1272 O O . ASN A 1 174 ? -0.508 7.082 5.805 1 97.62 174 ASN A O 1
ATOM 1276 N N . GLN A 1 175 ? -0.432 8.617 7.41 1 96.88 175 GLN A N 1
ATOM 1277 C CA . GLN A 1 175 ? 0.945 8.297 7.773 1 96.88 175 GLN A CA 1
ATOM 1278 C C . GLN A 1 175 ? 1.038 6.93 8.438 1 96.88 175 GLN A C 1
ATOM 1280 O O . GLN A 1 175 ? 2.07 6.258 8.352 1 96.88 175 GLN A O 1
ATOM 1285 N N . LEU A 1 176 ? -0.023 6.57 9.164 1 98.31 176 LEU A N 1
ATOM 1286 C CA . LEU A 1 176 ? -0.079 5.215 9.703 1 98.31 176 LEU A CA 1
ATOM 1287 C C . LEU A 1 176 ? 0.133 4.184 8.602 1 98.31 176 LEU A C 1
ATOM 1289 O O . LEU A 1 176 ? 0.974 3.289 8.734 1 98.31 176 LEU A O 1
ATOM 1293 N N . ILE A 1 177 ? -0.575 4.316 7.508 1 98.19 177 ILE A N 1
ATOM 1294 C CA . ILE A 1 177 ? -0.477 3.389 6.387 1 98.19 177 ILE A CA 1
ATOM 1295 C C . ILE A 1 177 ? 0.918 3.469 5.77 1 98.19 177 ILE A C 1
ATOM 1297 O O . ILE A 1 177 ? 1.566 2.443 5.555 1 98.19 177 ILE A O 1
ATOM 1301 N N . VAL A 1 178 ? 1.435 4.668 5.559 1 97.38 178 VAL A N 1
ATOM 1302 C CA . VAL A 1 178 ? 2.715 4.871 4.887 1 97.38 178 VAL A CA 1
ATOM 1303 C C . VAL A 1 178 ? 3.838 4.258 5.719 1 97.38 178 VAL A C 1
ATOM 1305 O O . VAL A 1 178 ? 4.629 3.459 5.211 1 97.38 178 VAL A O 1
ATOM 1308 N N . ALA A 1 179 ? 3.855 4.566 6.961 1 97.56 179 ALA A N 1
ATOM 1309 C CA . ALA A 1 179 ? 4.941 4.125 7.832 1 97.56 179 ALA A CA 1
ATOM 1310 C C . ALA A 1 179 ? 4.887 2.617 8.062 1 97.56 179 ALA A C 1
ATOM 1312 O O . ALA A 1 179 ? 5.898 1.926 7.934 1 97.56 179 ALA A O 1
ATOM 1313 N N . ALA A 1 180 ? 3.707 2.121 8.406 1 98.25 180 ALA A N 1
ATOM 1314 C CA . ALA A 1 180 ? 3.588 0.688 8.664 1 98.25 180 ALA A CA 1
ATOM 1315 C C . ALA A 1 180 ? 3.844 -0.122 7.402 1 98.25 180 ALA A C 1
ATOM 1317 O O . ALA A 1 180 ? 4.441 -1.2 7.457 1 98.25 180 ALA A O 1
ATOM 1318 N N . ASN A 1 181 ? 3.395 0.365 6.316 1 97.69 181 ASN A N 1
ATOM 1319 C CA . ASN A 1 181 ? 3.621 -0.318 5.047 1 97.69 181 ASN A CA 1
ATOM 1320 C C . ASN A 1 181 ? 5.105 -0.382 4.703 1 97.69 181 ASN A C 1
ATOM 1322 O O . ASN A 1 181 ? 5.559 -1.329 4.055 1 97.69 181 ASN A O 1
ATOM 1326 N N . SER A 1 182 ? 5.875 0.633 5.051 1 97.38 182 SER A N 1
ATOM 1327 C CA . SER A 1 182 ? 7.312 0.608 4.793 1 97.38 182 SER A CA 1
ATOM 1328 C C . SER A 1 182 ? 7.977 -0.586 5.469 1 97.38 182 SER A C 1
ATOM 1330 O O . SER A 1 182 ? 8.898 -1.184 4.918 1 97.38 182 SER A O 1
ATOM 1332 N N . ALA A 1 183 ? 7.527 -0.88 6.707 1 97.56 183 ALA A N 1
ATOM 1333 C CA . ALA A 1 183 ? 8.023 -2.062 7.406 1 97.56 183 ALA A CA 1
ATOM 1334 C C . ALA A 1 183 ? 7.645 -3.34 6.66 1 97.56 183 ALA A C 1
ATOM 1336 O O . ALA A 1 183 ? 8.461 -4.258 6.531 1 97.56 183 ALA A O 1
ATOM 1337 N N . LEU A 1 184 ? 6.434 -3.398 6.172 1 98.06 184 LEU A N 1
ATOM 1338 C CA . LEU A 1 184 ? 5.949 -4.555 5.426 1 98.06 184 LEU A CA 1
ATOM 1339 C C . LEU A 1 184 ? 6.75 -4.742 4.141 1 98.06 184 LEU A C 1
ATOM 1341 O O . LEU A 1 184 ? 7.082 -5.871 3.771 1 98.06 184 LEU A O 1
ATOM 1345 N N . ILE A 1 185 ? 7.039 -3.674 3.432 1 98.5 185 ILE A N 1
ATOM 1346 C CA . ILE A 1 185 ? 7.824 -3.717 2.205 1 98.5 185 ILE A CA 1
ATOM 1347 C C . ILE A 1 185 ? 9.211 -4.293 2.496 1 98.5 185 ILE A C 1
ATOM 1349 O O . ILE A 1 185 ? 9.703 -5.148 1.757 1 98.5 185 ILE A O 1
ATOM 1353 N N . ALA A 1 186 ? 9.82 -3.834 3.586 1 98.62 186 ALA A N 1
ATOM 1354 C CA . ALA A 1 186 ? 11.133 -4.367 3.967 1 98.62 186 ALA A CA 1
ATOM 1355 C C . ALA A 1 186 ? 11.062 -5.871 4.211 1 98.62 186 ALA A C 1
ATOM 1357 O O . ALA A 1 186 ? 11.938 -6.617 3.773 1 98.62 186 ALA A O 1
ATOM 1358 N N . GLU A 1 187 ? 10.016 -6.305 4.93 1 98.69 187 GLU A N 1
ATOM 1359 C CA . GLU A 1 187 ? 9.836 -7.73 5.188 1 98.69 187 GLU A CA 1
ATOM 1360 C C . GLU A 1 187 ? 9.656 -8.508 3.889 1 98.69 187 GLU A C 1
ATOM 1362 O O . GLU A 1 187 ? 10.242 -9.578 3.713 1 98.69 187 GLU A O 1
ATOM 1367 N N . ALA A 1 188 ? 8.883 -7.961 2.977 1 98.62 188 ALA A N 1
ATOM 1368 C CA . ALA A 1 188 ? 8.609 -8.625 1.705 1 98.62 188 ALA A CA 1
ATOM 1369 C C . ALA A 1 188 ? 9.875 -8.727 0.86 1 98.62 188 ALA A C 1
ATOM 1371 O O . ALA A 1 188 ? 10.164 -9.781 0.279 1 98.62 188 ALA A O 1
ATOM 1372 N N . VAL A 1 189 ? 10.68 -7.645 0.796 1 98.62 189 VAL A N 1
ATOM 1373 C CA . VAL A 1 189 ? 11.906 -7.629 0.005 1 98.62 189 VAL A CA 1
ATOM 1374 C C . VAL A 1 189 ? 12.914 -8.609 0.592 1 98.62 189 VAL A C 1
ATOM 1376 O O . VAL A 1 189 ? 13.547 -9.375 -0.143 1 98.62 189 VAL A O 1
ATOM 1379 N N . ALA A 1 190 ? 13.023 -8.609 1.902 1 98.62 190 ALA A N 1
ATOM 1380 C CA . ALA A 1 190 ? 13.938 -9.539 2.557 1 98.62 190 ALA A CA 1
ATOM 1381 C C . ALA A 1 190 ? 13.523 -10.984 2.303 1 98.62 190 ALA A C 1
ATOM 1383 O O . ALA A 1 190 ? 14.375 -11.836 2.033 1 98.62 190 ALA A O 1
ATOM 1384 N N . LEU A 1 191 ? 12.258 -11.258 2.422 1 98.19 191 LEU A N 1
ATOM 1385 C CA . LEU A 1 191 ? 11.75 -12.609 2.18 1 98.19 191 LEU A CA 1
ATOM 1386 C C . LEU A 1 191 ? 12.031 -13.047 0.745 1 98.19 191 LEU A C 1
ATOM 1388 O O . LEU A 1 191 ? 12.484 -14.172 0.512 1 98.19 191 LEU A O 1
ATOM 1392 N N . ALA A 1 192 ? 11.742 -12.156 -0.195 1 97.62 192 ALA A N 1
ATOM 1393 C CA . ALA A 1 192 ? 12 -12.461 -1.6 1 97.62 192 ALA A CA 1
ATOM 1394 C C . ALA A 1 192 ? 13.469 -12.812 -1.817 1 97.62 192 ALA A C 1
ATOM 1396 O O . ALA A 1 192 ? 13.789 -13.805 -2.477 1 97.62 192 ALA A O 1
ATOM 1397 N N . ASP A 1 193 ? 14.32 -12.008 -1.244 1 97.31 193 ASP A N 1
ATOM 1398 C CA . ASP A 1 193 ? 15.758 -12.242 -1.37 1 97.31 193 ASP A CA 1
ATOM 1399 C C . ASP A 1 193 ? 16.141 -13.609 -0.817 1 97.31 193 ASP A C 1
ATOM 1401 O O . ASP A 1 193 ? 16.828 -14.383 -1.486 1 97.31 193 ASP A O 1
ATOM 1405 N N . ARG A 1 194 ? 15.664 -13.922 0.351 1 96.56 194 ARG A N 1
ATOM 1406 C CA . ARG A 1 194 ? 16 -15.188 0.996 1 96.56 194 ARG A CA 1
ATOM 1407 C C . ARG A 1 194 ? 15.414 -16.359 0.227 1 96.56 194 ARG A C 1
ATOM 1409 O O . ARG A 1 194 ? 15.93 -17.484 0.306 1 96.56 194 ARG A O 1
ATOM 1416 N N . ALA A 1 195 ? 14.352 -16.094 -0.501 1 95.12 195 ALA A N 1
ATOM 1417 C CA . ALA A 1 195 ? 13.664 -17.141 -1.236 1 95.12 195 ALA A CA 1
ATOM 1418 C C . ALA A 1 195 ? 14.258 -17.328 -2.631 1 95.12 195 ALA A C 1
ATOM 1420 O O . ALA A 1 195 ? 13.734 -18.094 -3.441 1 95.12 195 ALA A O 1
ATOM 1421 N N . GLY A 1 196 ? 15.266 -16.562 -2.943 1 94.44 196 GLY A N 1
ATOM 1422 C CA . GLY A 1 196 ? 16 -16.766 -4.184 1 94.44 196 GLY A CA 1
ATOM 1423 C C . GLY A 1 196 ? 15.508 -15.906 -5.324 1 94.44 196 GLY A C 1
ATOM 1424 O O . GLY A 1 196 ? 15.875 -16.125 -6.48 1 94.44 196 GLY A O 1
ATOM 1425 N N . VAL A 1 197 ? 14.742 -14.961 -5.051 1 96.38 197 VAL A N 1
ATOM 1426 C CA . VAL A 1 197 ? 14.234 -14.031 -6.055 1 96.38 197 VAL A CA 1
ATOM 1427 C C . VAL A 1 197 ? 15.234 -12.891 -6.258 1 96.38 197 VAL A C 1
ATOM 1429 O O . VAL A 1 197 ? 15.805 -12.383 -5.289 1 96.38 197 VAL A O 1
ATOM 1432 N N . ASP A 1 198 ? 15.523 -12.562 -7.496 1 96.5 198 ASP A N 1
ATOM 1433 C CA . ASP A 1 198 ? 16.25 -11.328 -7.773 1 96.5 198 ASP A CA 1
ATOM 1434 C C . ASP A 1 198 ? 15.398 -10.109 -7.41 1 96.5 198 ASP A C 1
ATOM 1436 O O . ASP A 1 198 ? 14.57 -9.664 -8.203 1 96.5 198 ASP A O 1
ATOM 1440 N N . THR A 1 199 ? 15.758 -9.539 -6.344 1 97.31 199 THR A N 1
ATOM 1441 C CA . THR A 1 199 ? 14.891 -8.508 -5.785 1 97.31 199 THR A CA 1
ATOM 1442 C C . THR A 1 199 ? 14.969 -7.227 -6.613 1 97.31 199 THR A C 1
ATOM 1444 O O . THR A 1 199 ? 14.133 -6.336 -6.469 1 97.31 199 THR A O 1
ATOM 1447 N N . THR A 1 200 ? 15.906 -7.082 -7.488 1 97.62 200 THR A N 1
ATOM 1448 C CA . THR A 1 200 ? 15.961 -5.918 -8.367 1 97.62 200 THR A CA 1
ATOM 1449 C C . THR A 1 200 ? 14.812 -5.938 -9.367 1 97.62 200 THR A C 1
ATOM 1451 O O . THR A 1 200 ? 14.492 -4.914 -9.969 1 97.62 200 THR A O 1
ATOM 1454 N N . LEU A 1 201 ? 14.156 -7.082 -9.508 1 97 201 LEU A N 1
ATOM 1455 C CA . LEU A 1 201 ? 13.039 -7.23 -10.438 1 97 201 LEU A CA 1
ATOM 1456 C C . LEU A 1 201 ? 11.711 -7.008 -9.734 1 97 201 LEU A C 1
ATOM 1458 O O . LEU A 1 201 ? 10.664 -6.906 -10.391 1 97 201 LEU A O 1
ATOM 1462 N N . PHE A 1 202 ? 11.797 -6.895 -8.43 1 96.31 202 PHE A N 1
ATOM 1463 C CA . PHE A 1 202 ? 10.586 -6.898 -7.621 1 96.31 202 PHE A CA 1
ATOM 1464 C C . PHE A 1 202 ? 9.711 -5.691 -7.953 1 96.31 202 PHE A C 1
ATOM 1466 O O . PHE A 1 202 ? 8.523 -5.84 -8.25 1 96.31 202 PHE A O 1
ATOM 1473 N N . ALA A 1 203 ? 10.273 -4.469 -7.957 1 96.69 203 ALA A N 1
ATOM 1474 C CA . ALA A 1 203 ? 9.516 -3.234 -8.133 1 96.69 203 ALA A CA 1
ATOM 1475 C C . ALA A 1 203 ? 8.891 -3.17 -9.523 1 96.69 203 ALA A C 1
ATOM 1477 O O . ALA A 1 203 ? 7.68 -2.99 -9.656 1 96.69 203 ALA A O 1
ATOM 1478 N N . PRO A 1 204 ? 9.625 -3.408 -10.586 1 96.69 204 PRO A N 1
ATOM 1479 C CA . PRO A 1 204 ? 8.984 -3.369 -11.906 1 96.69 204 PRO A CA 1
ATOM 1480 C C . PRO A 1 204 ? 7.969 -4.496 -12.102 1 96.69 204 PRO A C 1
ATOM 1482 O O . PRO A 1 204 ? 6.938 -4.297 -12.742 1 96.69 204 PRO A O 1
ATOM 1485 N N . ALA A 1 205 ? 8.172 -5.664 -11.523 1 96.38 205 ALA A N 1
ATOM 1486 C CA . ALA A 1 205 ? 7.285 -6.809 -11.703 1 96.38 205 ALA A CA 1
ATOM 1487 C C . ALA A 1 205 ? 5.922 -6.562 -11.062 1 96.38 205 ALA A C 1
ATOM 1489 O O . ALA A 1 205 ? 4.895 -6.996 -11.586 1 96.38 205 ALA A O 1
ATOM 1490 N N . LEU A 1 206 ? 5.941 -5.844 -9.953 1 95.88 206 LEU A N 1
ATOM 1491 C CA . LEU A 1 206 ? 4.707 -5.68 -9.195 1 95.88 206 LEU A CA 1
ATOM 1492 C C . LEU A 1 206 ? 4.008 -4.379 -9.578 1 95.88 206 LEU A C 1
ATOM 1494 O O . LEU A 1 206 ? 2.895 -4.109 -9.117 1 95.88 206 LEU A O 1
ATOM 1498 N N . ALA A 1 207 ? 4.637 -3.553 -10.461 1 94.75 207 ALA A N 1
ATOM 1499 C CA . ALA A 1 207 ? 4.074 -2.262 -10.852 1 94.75 207 ALA A CA 1
ATOM 1500 C C . ALA A 1 207 ? 2.678 -2.428 -11.445 1 94.75 207 ALA A C 1
ATOM 1502 O O . ALA A 1 207 ? 2.457 -3.283 -12.305 1 94.75 207 ALA A O 1
ATOM 1503 N N . GLY A 1 208 ? 1.7 -1.631 -10.883 1 89.19 208 GLY A N 1
ATOM 1504 C CA . GLY A 1 208 ? 0.341 -1.631 -11.398 1 89.19 208 GLY A CA 1
ATOM 1505 C C . GLY A 1 208 ? -0.537 -2.695 -10.766 1 89.19 208 GLY A C 1
ATOM 1506 O O . GLY A 1 208 ? -1.755 -2.699 -10.961 1 89.19 208 GLY A O 1
ATOM 1507 N N . GLY A 1 209 ? 0.042 -3.6 -10.062 1 91.75 209 GLY A N 1
ATOM 1508 C CA . GLY A 1 209 ? -0.715 -4.664 -9.422 1 91.75 209 GLY A CA 1
ATOM 1509 C C . GLY A 1 209 ? -1.234 -4.281 -8.047 1 91.75 209 GLY A C 1
ATOM 1510 O O . GLY A 1 209 ? -1.151 -3.119 -7.648 1 91.75 209 GLY A O 1
ATOM 1511 N N . PHE A 1 210 ? -1.699 -5.242 -7.266 1 93.62 210 PHE A N 1
ATOM 1512 C CA . PHE A 1 210 ? -2.387 -5.012 -6 1 93.62 210 PHE A CA 1
ATOM 1513 C C . PHE A 1 210 ? -1.389 -4.68 -4.895 1 93.62 210 PHE A C 1
ATOM 1515 O O . PHE A 1 210 ? -1.729 -3.988 -3.932 1 93.62 210 PHE A O 1
ATOM 1522 N N . ALA A 1 211 ? -0.151 -5.141 -5.066 1 96.56 211 ALA A N 1
ATOM 1523 C CA . ALA A 1 211 ? 0.846 -4.879 -4.031 1 96.56 211 ALA A CA 1
ATOM 1524 C C . ALA A 1 211 ? 1.582 -3.568 -4.301 1 96.56 211 ALA A C 1
ATOM 1526 O O . ALA A 1 211 ? 2.418 -3.145 -3.5 1 96.56 211 ALA A O 1
ATOM 1527 N N . ASP A 1 212 ? 1.309 -2.971 -5.426 1 95 212 ASP A N 1
ATOM 1528 C CA . ASP A 1 212 ? 2.016 -1.763 -5.84 1 95 212 ASP A CA 1
ATOM 1529 C C . ASP A 1 212 ? 1.59 -0.561 -5 1 95 212 ASP A C 1
ATOM 1531 O O . ASP A 1 212 ? 0.487 -0.542 -4.449 1 95 212 ASP A O 1
ATOM 1535 N N . SER A 1 213 ? 2.414 0.403 -4.863 1 95.88 213 SER A N 1
ATOM 1536 C CA . SER A 1 213 ? 2.229 1.709 -4.242 1 95.88 213 SER A CA 1
ATOM 1537 C C . SER A 1 213 ? 3.42 2.621 -4.504 1 95.88 213 SER A C 1
ATOM 1539 O O . SER A 1 213 ? 4.477 2.162 -4.949 1 95.88 213 SER A O 1
ATOM 1541 N N . LYS A 1 214 ? 3.26 3.9 -4.293 1 94.12 214 LYS A N 1
ATOM 1542 C CA . LYS A 1 214 ? 4.371 4.828 -4.473 1 94.12 214 LYS A CA 1
ATOM 1543 C C . LYS A 1 214 ? 5.523 4.496 -3.529 1 94.12 214 LYS A C 1
ATOM 1545 O O . LYS A 1 214 ? 6.672 4.375 -3.965 1 94.12 214 LYS A O 1
ATOM 1550 N N . PRO A 1 215 ? 5.164 4.238 -2.225 1 96.5 215 PRO A N 1
ATOM 1551 C CA . PRO A 1 215 ? 6.266 3.846 -1.343 1 96.5 215 PRO A CA 1
ATOM 1552 C C . PRO A 1 215 ? 6.965 2.566 -1.802 1 96.5 215 PRO A C 1
ATOM 1554 O O . PRO A 1 215 ? 8.188 2.457 -1.703 1 96.5 215 PRO A O 1
ATOM 1557 N N . PHE A 1 216 ? 6.242 1.62 -2.277 1 98 216 PHE A N 1
ATOM 1558 C CA . PHE A 1 216 ? 6.844 0.382 -2.754 1 98 216 PHE A CA 1
ATOM 1559 C C . PHE A 1 216 ? 7.844 0.661 -3.869 1 98 216 P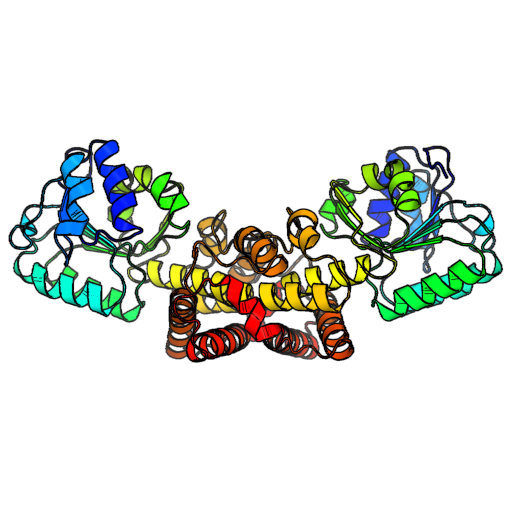HE A C 1
ATOM 1561 O O . PHE A 1 216 ? 8.969 0.15 -3.848 1 98 216 PHE A O 1
ATOM 1568 N N . GLN A 1 217 ? 7.48 1.515 -4.828 1 97.12 217 GLN A N 1
ATOM 1569 C CA . GLN A 1 217 ? 8.312 1.817 -5.988 1 97.12 217 GLN A CA 1
ATOM 1570 C C . GLN A 1 217 ? 9.539 2.633 -5.594 1 97.12 217 GLN A C 1
ATOM 1572 O O . GLN A 1 217 ? 10.539 2.648 -6.312 1 97.12 217 GLN A O 1
ATOM 1577 N N . ILE A 1 218 ? 9.469 3.27 -4.488 1 95.69 218 ILE A N 1
ATOM 1578 C CA . ILE A 1 218 ? 10.602 4.066 -4.02 1 95.69 218 ILE A CA 1
ATOM 1579 C C . ILE A 1 218 ? 11.523 3.201 -3.17 1 95.69 218 ILE A C 1
ATOM 1581 O O . ILE A 1 218 ? 12.734 3.168 -3.398 1 95.69 218 ILE A O 1
ATOM 1585 N N . LEU A 1 219 ? 10.992 2.416 -2.275 1 97.94 219 LEU A N 1
ATOM 1586 C CA . LEU A 1 219 ? 11.773 1.738 -1.249 1 97.94 219 LEU A CA 1
ATOM 1587 C C . LEU A 1 219 ? 12.336 0.421 -1.774 1 97.94 219 LEU A C 1
ATOM 1589 O O . LEU A 1 219 ? 13.484 0.078 -1.503 1 97.94 219 LEU A O 1
ATOM 1593 N N . ALA A 1 220 ? 11.523 -0.325 -2.504 1 98.44 220 ALA A N 1
ATOM 1594 C CA . ALA A 1 220 ? 11.898 -1.687 -2.877 1 98.44 220 ALA A CA 1
ATOM 1595 C C . ALA A 1 220 ? 13.195 -1.696 -3.689 1 98.44 220 ALA A C 1
ATOM 1597 O O . ALA A 1 220 ? 14.109 -2.467 -3.398 1 98.44 220 ALA A O 1
ATOM 1598 N N . PRO A 1 221 ? 13.359 -0.794 -4.773 1 98.25 221 PRO A N 1
ATOM 1599 C CA . PRO A 1 221 ? 14.617 -0.808 -5.52 1 98.25 221 PRO A CA 1
ATOM 1600 C C . PRO A 1 221 ? 15.82 -0.417 -4.664 1 98.25 221 PRO A C 1
ATOM 1602 O O . PRO A 1 221 ? 16.906 -0.989 -4.816 1 98.25 221 PRO A O 1
ATOM 1605 N N . ARG A 1 222 ? 15.617 0.544 -3.766 1 98.44 222 ARG A N 1
ATOM 1606 C CA . ARG A 1 222 ? 16.703 0.992 -2.891 1 98.44 222 ARG A CA 1
ATOM 1607 C C . ARG A 1 222 ? 17.078 -0.095 -1.893 1 98.44 222 ARG A C 1
ATOM 1609 O O . ARG A 1 222 ? 18.266 -0.284 -1.596 1 98.44 222 ARG A O 1
ATOM 1616 N N . MET A 1 223 ? 16.109 -0.825 -1.362 1 98.5 223 MET A N 1
ATOM 1617 C CA . MET A 1 223 ? 16.359 -1.95 -0.465 1 98.5 223 MET A CA 1
ATOM 1618 C C . MET A 1 223 ? 17.062 -3.088 -1.198 1 98.5 223 MET A C 1
ATOM 1620 O O . MET A 1 223 ? 18 -3.682 -0.671 1 98.5 223 MET A O 1
ATOM 1624 N N . ALA A 1 224 ? 16.641 -3.326 -2.434 1 98.06 224 ALA A N 1
ATOM 1625 C CA . ALA A 1 224 ? 17.188 -4.422 -3.229 1 98.06 224 ALA A CA 1
ATOM 1626 C C . ALA A 1 224 ? 18.672 -4.219 -3.498 1 98.06 224 ALA A C 1
ATOM 1628 O O . ALA A 1 224 ? 19.438 -5.18 -3.518 1 98.06 224 ALA A O 1
ATOM 1629 N N . THR A 1 225 ? 19.109 -2.938 -3.658 1 98 225 THR A N 1
ATOM 1630 C CA . THR A 1 225 ? 20.469 -2.643 -4.055 1 98 225 THR A CA 1
ATOM 1631 C C . THR A 1 225 ? 21.266 -2.094 -2.873 1 98 225 THR A C 1
ATOM 1633 O O . THR A 1 225 ? 22.453 -1.754 -3.016 1 98 225 THR A O 1
ATOM 1636 N N . HIS A 1 226 ? 20.656 -1.96 -1.716 1 97.75 226 HIS A N 1
ATOM 1637 C CA . HIS A 1 226 ? 21.266 -1.373 -0.526 1 97.75 226 HIS A CA 1
ATOM 1638 C C . HIS A 1 226 ? 21.828 0.008 -0.824 1 97.75 226 HIS A C 1
ATOM 1640 O O . HIS A 1 226 ? 22.984 0.292 -0.485 1 97.75 226 HIS A O 1
ATOM 1646 N N . THR A 1 227 ? 21.031 0.833 -1.519 1 97.94 227 THR A N 1
ATOM 1647 C CA . THR A 1 227 ? 21.359 2.225 -1.815 1 97.94 227 THR A CA 1
ATOM 1648 C C . THR A 1 227 ? 20.516 3.17 -0.974 1 97.94 227 THR A C 1
ATOM 1650 O O . THR A 1 227 ? 19.312 3.311 -1.212 1 97.94 227 THR A O 1
ATOM 1653 N N . PHE A 1 228 ? 21.156 3.896 -0.094 1 97.62 228 PHE A N 1
ATOM 1654 C CA . PHE A 1 228 ? 20.375 4.59 0.921 1 97.62 228 PHE A CA 1
ATOM 1655 C C . PHE A 1 228 ? 20.609 6.094 0.857 1 97.62 228 PHE A C 1
ATOM 1657 O O . PHE A 1 228 ? 20.094 6.848 1.677 1 97.62 228 PHE A O 1
ATOM 1664 N N . GLU A 1 229 ? 21.453 6.547 -0.143 1 96.56 229 GLU A N 1
ATOM 1665 C CA . GLU A 1 229 ? 21.703 7.969 -0.362 1 96.56 229 GLU A CA 1
ATOM 1666 C C . GLU A 1 229 ? 21.266 8.398 -1.758 1 96.56 229 GLU A C 1
ATOM 1668 O O . GLU A 1 229 ? 21.391 7.629 -2.715 1 96.56 229 GLU A O 1
ATOM 1673 N N . PRO A 1 230 ? 20.859 9.578 -1.921 1 94.5 230 PRO A N 1
ATOM 1674 C CA . PRO A 1 230 ? 20.562 10.547 -0.866 1 94.5 230 PRO A CA 1
ATOM 1675 C C . PRO A 1 230 ? 19.359 10.148 -0.012 1 94.5 230 PRO A C 1
ATOM 1677 O O . PRO A 1 230 ? 18.531 9.352 -0.451 1 94.5 230 PRO A O 1
ATOM 1680 N N . VAL A 1 231 ? 19.25 10.602 1.208 1 94.19 231 VAL A N 1
ATOM 1681 C CA . VAL A 1 231 ? 18.141 10.336 2.113 1 94.19 231 VAL A CA 1
ATOM 1682 C C . VAL A 1 231 ? 16.859 10.961 1.561 1 94.19 231 VAL A C 1
ATOM 1684 O O . VAL A 1 231 ? 16.828 12.148 1.237 1 94.19 231 VAL A O 1
ATOM 1687 N N . GLN A 1 232 ? 15.859 10.102 1.471 1 89.12 232 GLN A N 1
ATOM 1688 C CA . GLN A 1 232 ? 14.57 10.602 0.991 1 89.12 232 GLN A CA 1
ATOM 1689 C C . GLN A 1 232 ? 13.586 10.781 2.143 1 89.12 232 GLN A C 1
ATOM 1691 O O . GLN A 1 232 ? 12.828 11.75 2.17 1 89.12 232 GLN A O 1
ATOM 1696 N N . TRP A 1 233 ? 13.57 9.906 3.043 1 91.25 233 TRP A N 1
ATOM 1697 C CA . TRP A 1 233 ? 12.742 9.906 4.242 1 91.25 233 TRP A CA 1
ATOM 1698 C C . TRP A 1 233 ? 13.531 9.422 5.453 1 91.25 233 TRP A C 1
ATOM 1700 O O . TRP A 1 233 ? 14 8.281 5.484 1 91.25 233 TRP A O 1
ATOM 1710 N N . LYS A 1 234 ? 13.57 10.188 6.348 1 93.62 234 LYS A N 1
ATOM 1711 C CA . LYS A 1 234 ? 14.328 9.781 7.527 1 93.62 234 LYS A CA 1
ATOM 1712 C C . LYS A 1 234 ? 13.547 8.766 8.359 1 93.62 234 LYS A C 1
ATOM 1714 O O . LYS A 1 234 ? 12.336 8.906 8.539 1 93.62 234 LYS A O 1
ATOM 1719 N N . VAL A 1 235 ? 14.211 7.758 8.938 1 97.38 235 VAL A N 1
ATOM 1720 C CA . VAL A 1 235 ? 13.625 6.746 9.805 1 97.38 235 VAL A CA 1
ATOM 1721 C C . VAL A 1 235 ? 12.906 7.418 10.977 1 97.38 235 VAL A C 1
ATOM 1723 O O . VAL A 1 235 ? 11.758 7.082 11.281 1 97.38 235 VAL A O 1
ATOM 1726 N N . GLN A 1 236 ? 13.492 8.414 11.547 1 95.31 236 GLN A N 1
ATOM 1727 C CA . GLN A 1 236 ? 12.93 9.047 12.742 1 95.31 236 GLN A CA 1
ATOM 1728 C C . GLN A 1 236 ? 11.633 9.781 12.414 1 95.31 236 GLN A C 1
ATOM 1730 O O . GLN A 1 236 ? 10.734 9.859 13.258 1 95.31 236 GLN A O 1
ATOM 1735 N N . THR A 1 237 ? 11.516 10.352 11.234 1 91.81 237 THR A N 1
ATOM 1736 C CA . THR A 1 237 ? 10.312 11.07 10.836 1 91.81 237 THR A CA 1
ATOM 1737 C C . THR A 1 237 ? 9.117 10.117 10.75 1 91.81 237 THR A C 1
ATOM 1739 O O . THR A 1 237 ? 8.055 10.406 11.305 1 91.81 237 THR A O 1
ATOM 1742 N N . LEU A 1 238 ? 9.312 8.961 10.125 1 94.62 238 LEU A N 1
ATOM 1743 C CA . LEU A 1 238 ? 8.227 8.008 9.992 1 94.62 238 LEU A CA 1
ATOM 1744 C C . LEU A 1 238 ? 7.918 7.332 11.328 1 94.62 238 LEU A C 1
ATOM 1746 O O . LEU A 1 238 ? 6.766 7.008 11.609 1 94.62 238 LEU A O 1
ATOM 1750 N N . SER A 1 239 ? 9.023 7.141 12.094 1 96.5 239 SER A N 1
ATOM 1751 C CA . SER A 1 239 ? 8.812 6.621 13.438 1 96.5 239 SER A CA 1
ATOM 1752 C C . SER A 1 239 ? 7.945 7.566 14.266 1 96.5 239 SER A C 1
ATOM 1754 O O . SER A 1 239 ? 7 7.133 14.93 1 96.5 239 SER A O 1
ATOM 1756 N N . LYS A 1 240 ? 8.195 8.797 14.211 1 92.25 240 LYS A N 1
ATOM 1757 C CA . LYS A 1 240 ? 7.398 9.812 14.898 1 92.25 240 LYS A CA 1
ATOM 1758 C C . LYS A 1 240 ? 5.957 9.82 14.406 1 92.25 240 LYS A C 1
ATOM 1760 O O . LYS A 1 240 ? 5.02 9.914 15.195 1 92.25 240 LYS A O 1
ATOM 1765 N N . ASP A 1 241 ? 5.801 9.797 13.141 1 94 241 ASP A N 1
ATOM 1766 C CA . ASP A 1 241 ? 4.465 9.828 12.547 1 94 241 ASP A CA 1
ATOM 1767 C C . ASP A 1 241 ? 3.643 8.617 13 1 94 241 ASP A C 1
ATOM 1769 O O . ASP A 1 241 ? 2.465 8.758 13.336 1 94 241 ASP A O 1
ATOM 1773 N N . LEU A 1 242 ? 4.258 7.453 12.961 1 97.56 242 LEU A N 1
ATOM 1774 C CA . LEU A 1 242 ? 3.547 6.25 13.375 1 97.56 242 LEU A CA 1
ATOM 1775 C C . LEU A 1 242 ? 3.27 6.266 14.875 1 97.56 242 LEU A C 1
ATOM 1777 O O . LEU A 1 242 ? 2.229 5.777 15.32 1 97.56 242 LEU A O 1
ATOM 1781 N N . ASN A 1 243 ? 4.18 6.816 15.586 1 96.38 243 ASN A N 1
ATOM 1782 C CA . ASN A 1 243 ? 3.939 6.988 17.016 1 96.38 243 ASN A CA 1
ATOM 1783 C C . ASN A 1 243 ? 2.74 7.898 17.281 1 96.38 243 ASN A C 1
ATOM 1785 O O . ASN A 1 243 ? 1.967 7.66 18.203 1 96.38 243 ASN A O 1
ATOM 1789 N N . ASN A 1 244 ? 2.607 8.938 16.547 1 95.25 244 ASN A N 1
ATOM 1790 C CA . ASN A 1 244 ? 1.438 9.805 16.641 1 95.25 244 ASN A CA 1
ATOM 1791 C C . ASN A 1 244 ? 0.144 9.031 16.406 1 95.25 244 ASN A C 1
ATOM 1793 O O . ASN A 1 244 ? -0.865 9.281 17.062 1 95.25 244 ASN A O 1
ATOM 1797 N N . ALA A 1 245 ? 0.178 8.141 15.469 1 98.06 245 ALA A N 1
ATOM 1798 C CA . ALA A 1 245 ? -0.997 7.328 15.172 1 98.06 245 ALA A CA 1
ATOM 1799 C C . ALA A 1 245 ? -1.334 6.402 16.344 1 98.06 245 ALA A C 1
ATOM 1801 O O . ALA A 1 245 ? -2.496 6.289 16.734 1 98.06 245 ALA A O 1
ATOM 1802 N N . VAL A 1 246 ? -0.31 5.758 16.891 1 98.25 246 VAL A N 1
ATOM 1803 C CA . VAL A 1 246 ? -0.51 4.855 18.016 1 98.25 246 VAL A CA 1
ATOM 1804 C C . VAL A 1 246 ? -1.022 5.641 19.219 1 98.25 246 VAL A C 1
ATOM 1806 O O . VAL A 1 246 ? -1.926 5.188 19.922 1 98.25 246 VAL A O 1
ATOM 1809 N N . THR A 1 247 ? -0.46 6.797 19.406 1 96.81 247 THR A N 1
ATOM 1810 C CA . THR A 1 247 ? -0.904 7.664 20.5 1 96.81 247 THR A CA 1
ATOM 1811 C C . THR A 1 247 ? -2.365 8.062 20.312 1 96.81 247 THR A C 1
ATOM 1813 O O . THR A 1 247 ? -3.154 8.008 21.25 1 96.81 247 THR A O 1
ATOM 1816 N N . LEU A 1 248 ? -2.717 8.492 19.125 1 96.94 248 LEU A N 1
ATOM 1817 C CA . LEU A 1 248 ? -4.102 8.844 18.844 1 96.94 248 LEU A CA 1
ATOM 1818 C C . LEU A 1 248 ? -5.027 7.66 19.078 1 96.94 248 LEU A C 1
ATOM 1820 O O . LEU A 1 248 ? -6.109 7.82 19.656 1 96.94 248 LEU A O 1
ATOM 1824 N N . ALA A 1 249 ? -4.629 6.48 18.641 1 98.31 249 ALA A N 1
ATOM 1825 C CA . ALA A 1 249 ? -5.422 5.27 18.844 1 98.31 249 ALA A CA 1
ATOM 1826 C C . ALA A 1 249 ? -5.668 5.016 20.328 1 98.31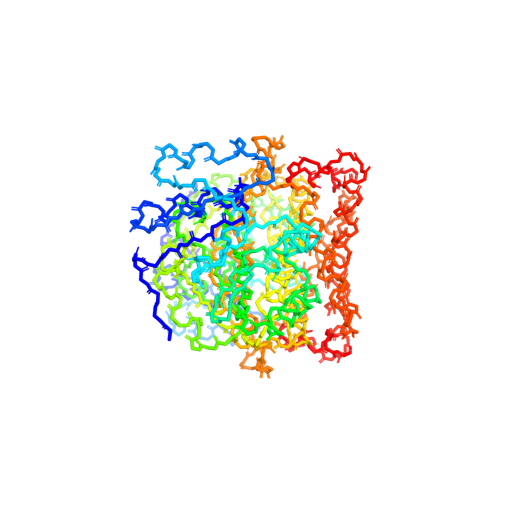 249 ALA A C 1
ATOM 1828 O O . ALA A 1 249 ? -6.785 4.688 20.734 1 98.31 249 ALA A O 1
ATOM 1829 N N . ASN A 1 250 ? -4.625 5.164 21.109 1 97.56 250 ASN A N 1
ATOM 1830 C CA . ASN A 1 250 ? -4.766 5.016 22.562 1 97.56 250 ASN A CA 1
ATOM 1831 C C . ASN A 1 250 ? -5.762 6.016 23.125 1 97.56 250 ASN A C 1
ATOM 1833 O O . ASN A 1 250 ? -6.59 5.66 23.969 1 97.56 250 ASN A O 1
ATOM 1837 N N . ASN A 1 251 ? -5.66 7.223 22.688 1 95.69 251 ASN A N 1
ATOM 1838 C CA . ASN A 1 251 ? -6.543 8.281 23.156 1 95.69 251 ASN A CA 1
ATOM 1839 C C . ASN A 1 251 ? -8.008 7.965 22.875 1 95.69 251 ASN A C 1
ATOM 1841 O O . ASN A 1 251 ? -8.898 8.367 23.625 1 95.69 251 ASN A O 1
ATOM 1845 N N . VAL A 1 252 ? -8.242 7.273 21.828 1 95.88 252 VAL A N 1
ATOM 1846 C CA . VAL A 1 252 ? -9.633 7 21.453 1 95.88 252 VAL A CA 1
ATOM 1847 C C . VAL A 1 252 ? -9.969 5.543 21.766 1 95.88 252 VAL A C 1
ATOM 1849 O O . VAL A 1 252 ? -10.938 4.996 21.234 1 95.88 252 VAL A O 1
ATOM 1852 N N . ASN A 1 253 ? -9.117 4.805 22.531 1 96.81 253 ASN A N 1
ATOM 1853 C CA . ASN A 1 253 ? -9.312 3.443 23.016 1 96.81 253 ASN A CA 1
ATOM 1854 C C . ASN A 1 253 ? -9.484 2.451 21.875 1 96.81 253 ASN A C 1
ATOM 1856 O O . ASN A 1 253 ? -10.43 1.663 21.859 1 96.81 253 ASN A O 1
ATOM 1860 N N . LEU A 1 254 ? -8.648 2.535 20.938 1 98.06 254 LEU A N 1
ATOM 1861 C CA . LEU A 1 254 ? -8.633 1.621 19.797 1 98.06 254 LEU A CA 1
ATOM 1862 C C . LEU A 1 254 ? -7.324 0.835 19.75 1 98.06 254 LEU A C 1
ATOM 1864 O O . LEU A 1 254 ? -6.242 1.413 19.875 1 98.06 254 LEU A O 1
ATOM 1868 N N . ASP A 1 255 ? -7.422 -0.427 19.578 1 97.94 255 ASP A N 1
ATOM 1869 C CA . ASP A 1 255 ? -6.238 -1.267 19.438 1 97.94 255 ASP A CA 1
ATOM 1870 C C . ASP A 1 255 ? -5.855 -1.426 17.969 1 97.94 255 ASP A C 1
ATOM 1872 O O . ASP A 1 255 ? -6.68 -1.839 17.141 1 97.94 255 ASP A O 1
ATOM 1876 N N . ILE A 1 256 ? -4.633 -1.085 17.594 1 98.31 256 ILE A N 1
ATOM 1877 C CA . ILE A 1 256 ? -4.137 -1.211 16.234 1 98.31 256 ILE A CA 1
ATOM 1878 C C . ILE A 1 256 ? -2.84 -2.018 16.219 1 98.31 256 ILE A C 1
ATOM 1880 O O . ILE A 1 256 ? -1.765 -1.474 15.961 1 98.31 256 ILE A O 1
ATOM 1884 N N . PRO A 1 257 ? -2.941 -3.289 16.453 1 98.44 257 PRO A N 1
ATOM 1885 C CA . PRO A 1 257 ? -1.788 -4.137 16.766 1 98.44 257 PRO A CA 1
ATOM 1886 C C . PRO A 1 257 ? -0.793 -4.223 15.602 1 98.44 257 PRO A C 1
ATOM 1888 O O . PRO A 1 257 ? 0.413 -4.344 15.828 1 98.44 257 PRO A O 1
ATOM 1891 N N . VAL A 1 258 ? -1.176 -4.242 14.375 1 98.62 258 VAL A N 1
ATOM 1892 C CA . VAL A 1 258 ? -0.261 -4.34 13.242 1 98.62 258 VAL A CA 1
ATOM 1893 C C . VAL A 1 258 ? 0.605 -3.086 13.164 1 98.62 258 VAL A C 1
ATOM 1895 O O . VAL A 1 258 ? 1.829 -3.176 13.039 1 98.62 258 VAL A O 1
ATOM 1898 N N . ALA A 1 259 ? -0.059 -1.896 13.258 1 98.75 259 ALA A N 1
ATOM 1899 C CA . ALA A 1 259 ? 0.673 -0.632 13.281 1 98.75 259 ALA A CA 1
ATOM 1900 C C . ALA A 1 259 ? 1.644 -0.58 14.453 1 98.75 259 ALA A C 1
ATOM 1902 O O . ALA A 1 259 ? 2.762 -0.076 14.328 1 98.75 259 ALA A O 1
ATOM 1903 N N . GLN A 1 260 ? 1.216 -1.108 15.578 1 98.75 260 GLN A N 1
ATOM 1904 C CA . GLN A 1 260 ? 2.057 -1.12 16.781 1 98.75 260 GLN A CA 1
ATOM 1905 C C . GLN A 1 260 ? 3.305 -1.971 16.562 1 98.75 260 GLN A C 1
ATOM 1907 O O . GLN A 1 260 ? 4.395 -1.606 17 1 98.75 260 GLN A O 1
ATOM 1912 N N . LYS A 1 261 ? 3.156 -3.111 15.945 1 98.62 261 LYS A N 1
ATOM 1913 C CA . LYS A 1 261 ? 4.312 -3.957 15.656 1 98.62 261 LYS A CA 1
ATOM 1914 C C . LYS A 1 261 ? 5.281 -3.266 14.703 1 98.62 261 LYS A C 1
ATOM 1916 O O . LYS A 1 261 ? 6.496 -3.357 14.867 1 98.62 261 LYS A O 1
ATOM 1921 N N . ALA A 1 262 ? 4.758 -2.609 13.688 1 98.69 262 ALA A N 1
ATOM 1922 C CA . ALA A 1 262 ? 5.594 -1.848 12.758 1 98.69 262 ALA A CA 1
ATOM 1923 C C . ALA A 1 262 ? 6.359 -0.746 13.484 1 98.69 262 ALA A C 1
ATOM 1925 O O . ALA A 1 262 ? 7.539 -0.517 13.219 1 98.69 262 ALA A O 1
ATOM 1926 N N . LEU A 1 263 ? 5.652 -0.04 14.391 1 98.62 263 LEU A N 1
ATOM 1927 C CA . LEU A 1 263 ? 6.293 1.012 15.172 1 98.62 263 LEU A CA 1
ATOM 1928 C C . LEU A 1 263 ? 7.48 0.459 15.961 1 98.62 263 LEU A C 1
ATOM 1930 O O . LEU A 1 263 ? 8.539 1.084 16.016 1 98.62 263 LEU A O 1
ATOM 1934 N N . LEU A 1 264 ? 7.285 -0.697 16.547 1 98.25 264 LEU A N 1
ATOM 1935 C CA . LEU A 1 264 ? 8.359 -1.314 17.312 1 98.25 264 LEU A CA 1
ATOM 1936 C C . LEU A 1 264 ? 9.578 -1.564 16.438 1 98.25 264 LEU A C 1
ATOM 1938 O O . LEU A 1 264 ? 10.719 -1.351 16.875 1 98.25 264 LEU A O 1
ATOM 1942 N N . GLN A 1 265 ? 9.398 -2.027 15.234 1 97.69 265 GLN A N 1
ATOM 1943 C CA . GLN A 1 265 ? 10.508 -2.268 14.32 1 97.69 265 GLN A CA 1
ATOM 1944 C C . GLN A 1 265 ? 11.211 -0.965 13.961 1 97.69 265 GLN A C 1
ATOM 1946 O O . GLN A 1 265 ? 12.445 -0.912 13.93 1 97.69 265 GLN A O 1
ATOM 1951 N N . LEU A 1 266 ? 10.438 0.064 13.648 1 97.94 266 LEU A N 1
ATOM 1952 C CA . LEU A 1 266 ? 11 1.368 13.312 1 97.94 266 LEU A CA 1
ATOM 1953 C C . LEU A 1 266 ? 11.805 1.928 14.484 1 97.94 266 LEU A C 1
ATOM 1955 O O . LEU A 1 266 ? 12.922 2.418 14.289 1 97.94 266 LEU A O 1
ATOM 1959 N N . GLN A 1 267 ? 11.25 1.812 15.625 1 98 267 GLN A N 1
ATOM 1960 C CA . GLN A 1 267 ? 11.898 2.35 16.812 1 98 267 GLN A CA 1
ATOM 1961 C C . GLN A 1 267 ? 13.18 1.577 17.125 1 98 267 GLN A C 1
ATOM 1963 O O . GLN A 1 267 ? 14.172 2.164 17.547 1 98 267 GLN A O 1
ATOM 1968 N N . THR A 1 268 ? 13.109 0.269 16.984 1 97.25 268 THR A N 1
ATOM 1969 C CA . THR A 1 268 ? 14.305 -0.542 17.156 1 97.25 268 THR A CA 1
ATOM 1970 C C . THR A 1 268 ? 15.406 -0.097 16.203 1 97.25 268 THR A C 1
ATOM 1972 O O . THR A 1 268 ? 16.562 0.076 16.609 1 97.25 268 THR A O 1
ATOM 1975 N N . HIS A 1 269 ? 15.055 0.128 14.977 1 97.69 269 HIS A N 1
ATOM 1976 C CA . HIS A 1 269 ? 16.016 0.558 13.969 1 97.69 269 HIS A CA 1
ATOM 1977 C C . HIS A 1 269 ? 16.578 1.939 14.289 1 97.69 269 HIS A C 1
ATOM 1979 O O . HIS A 1 269 ? 17.766 2.18 14.141 1 97.69 269 HIS A O 1
ATOM 1985 N N . GLN A 1 270 ? 15.695 2.818 14.719 1 96.94 270 GLN A N 1
ATOM 1986 C CA . GLN A 1 270 ? 16.078 4.156 15.148 1 96.94 270 GLN A CA 1
ATOM 1987 C C . GLN A 1 270 ? 17.094 4.094 16.297 1 96.94 270 GLN A C 1
ATOM 1989 O O . GLN A 1 270 ? 18.109 4.777 16.25 1 96.94 270 GLN A O 1
ATOM 1994 N N . LYS A 1 271 ? 16.875 3.254 17.266 1 96.38 271 LYS A N 1
ATOM 1995 C CA . LYS A 1 271 ? 17.734 3.115 18.438 1 96.38 271 LYS A CA 1
ATOM 1996 C C . LYS A 1 271 ? 19.078 2.51 18.078 1 96.38 271 LYS A C 1
ATOM 1998 O O . LYS A 1 271 ? 20.078 2.75 18.766 1 96.38 271 LYS A O 1
ATOM 2003 N N . ASN A 1 272 ? 19.109 1.78 17.016 1 96.75 272 ASN A N 1
ATOM 2004 C CA . ASN A 1 272 ? 20.344 1.14 16.562 1 96.75 272 ASN A CA 1
ATOM 2005 C C . ASN A 1 272 ? 21.203 2.092 15.734 1 96.75 272 ASN A C 1
ATOM 2007 O O . ASN A 1 272 ? 22.109 1.659 15.016 1 96.75 272 ASN A O 1
ATOM 2011 N N . GLY A 1 273 ? 20.859 3.385 15.734 1 97.06 273 GLY A N 1
ATOM 2012 C CA . GLY A 1 273 ? 21.734 4.387 15.148 1 97.06 273 GLY A CA 1
ATOM 2013 C C . GLY A 1 273 ? 21.281 4.836 13.773 1 97.06 273 GLY A C 1
ATOM 2014 O O . GLY A 1 273 ? 22.031 5.512 13.062 1 97.06 273 GLY A O 1
ATOM 2015 N N . PHE A 1 274 ? 20.031 4.543 13.406 1 97.81 274 PHE A N 1
ATOM 2016 C CA . PHE A 1 274 ? 19.641 4.816 12.031 1 97.81 274 PHE A CA 1
ATOM 2017 C C . PHE A 1 274 ? 18.609 5.941 11.977 1 97.81 274 PHE A C 1
ATOM 2019 O O . PHE A 1 274 ? 17.938 6.113 10.961 1 97.81 274 PHE A O 1
ATOM 2026 N N . ALA A 1 275 ? 18.453 6.676 13.023 1 97.06 275 ALA A N 1
ATOM 2027 C CA . ALA A 1 275 ? 17.438 7.711 13.156 1 97.06 275 ALA A CA 1
ATOM 2028 C C . ALA A 1 275 ? 17.469 8.664 11.969 1 97.06 275 ALA A C 1
ATOM 2030 O O . ALA A 1 275 ? 16.422 9 11.406 1 97.06 275 ALA A O 1
ATOM 2031 N N . GLU A 1 276 ? 18.656 9.055 11.508 1 96.31 276 GLU A N 1
ATOM 2032 C CA . GLU A 1 276 ? 18.797 10.07 10.469 1 96.31 276 GLU A CA 1
ATOM 2033 C C . GLU A 1 276 ? 19.016 9.43 9.102 1 96.31 276 GLU A C 1
ATOM 2035 O O . GLU A 1 276 ? 19.203 10.133 8.102 1 96.31 276 GLU A O 1
ATOM 2040 N N . LYS A 1 277 ? 19 8.141 9.055 1 97.81 277 LYS A N 1
ATOM 2041 C CA . LYS A 1 277 ? 19.219 7.426 7.805 1 97.81 277 LYS A CA 1
ATOM 2042 C C . LYS A 1 277 ? 17.922 7.254 7.027 1 97.81 277 LYS A C 1
ATOM 2044 O O . LYS A 1 277 ? 16.844 7.559 7.539 1 97.81 277 LYS A O 1
ATOM 2049 N N . ASP A 1 278 ? 18.094 6.867 5.797 1 97.75 278 ASP A N 1
ATOM 2050 C CA . ASP A 1 278 ? 16.938 6.688 4.914 1 97.75 278 ASP A CA 1
ATOM 2051 C C . ASP A 1 278 ? 16.062 5.535 5.391 1 97.75 278 ASP A C 1
ATOM 2053 O O . ASP A 1 278 ? 16.562 4.523 5.883 1 97.75 278 ASP A O 1
ATOM 2057 N N . LEU A 1 279 ? 14.828 5.711 5.172 1 97.31 279 LEU A N 1
ATOM 2058 C CA . LEU A 1 279 ? 13.844 4.703 5.562 1 97.31 279 LEU A CA 1
ATOM 2059 C C . LEU A 1 279 ? 14.156 3.359 4.918 1 97.31 279 LEU A C 1
ATOM 2061 O O . LEU A 1 279 ? 13.875 2.307 5.496 1 97.31 279 LEU A O 1
ATOM 2065 N N . ALA A 1 280 ? 14.766 3.305 3.711 1 98.19 280 ALA A N 1
ATOM 2066 C CA . ALA A 1 280 ? 15.109 2.07 3.008 1 98.19 280 ALA A CA 1
ATOM 2067 C C . ALA A 1 280 ? 16.078 1.228 3.824 1 98.19 280 ALA A C 1
ATOM 2069 O O . ALA A 1 280 ? 16.219 0.024 3.592 1 98.19 280 ALA A O 1
ATOM 2070 N N . THR A 1 281 ? 16.766 1.863 4.805 1 98.5 281 THR A N 1
ATOM 2071 C CA . THR A 1 281 ? 17.703 1.121 5.641 1 98.5 281 THR A CA 1
ATOM 2072 C C . THR A 1 281 ? 16.969 0.122 6.527 1 98.5 281 THR A C 1
ATOM 2074 O O . THR A 1 281 ? 17.578 -0.761 7.125 1 98.5 281 THR A O 1
ATOM 2077 N N . MET A 1 282 ? 15.633 0.217 6.598 1 98 282 MET A N 1
ATOM 2078 C CA . MET A 1 282 ? 14.82 -0.737 7.352 1 98 282 MET A CA 1
ATOM 2079 C C . MET A 1 282 ? 15.117 -2.168 6.906 1 98 282 MET A C 1
ATOM 2081 O O . MET A 1 282 ? 14.953 -3.107 7.688 1 98 282 MET A O 1
ATOM 2085 N N . ILE A 1 283 ? 15.531 -2.354 5.664 1 98.12 283 ILE A N 1
ATOM 2086 C CA . ILE A 1 283 ? 15.867 -3.676 5.145 1 98.12 283 ILE A CA 1
ATOM 2087 C C . ILE A 1 283 ? 16.953 -4.309 6.016 1 98.12 283 ILE A C 1
ATOM 2089 O O . ILE A 1 283 ? 16.984 -5.531 6.191 1 98.12 283 ILE A O 1
ATOM 2093 N N . GLN A 1 284 ? 17.781 -3.496 6.641 1 97.19 284 GLN A N 1
ATOM 2094 C CA . GLN A 1 284 ? 18.891 -3.982 7.434 1 97.19 284 GLN A CA 1
ATOM 2095 C C . GLN A 1 284 ? 18.422 -4.574 8.758 1 97.19 284 GLN A C 1
ATOM 2097 O O . GLN A 1 284 ? 19.031 -5.496 9.289 1 97.19 284 GLN A O 1
ATOM 2102 N N . VAL A 1 285 ? 17.344 -4.047 9.273 1 95.19 285 VAL A N 1
ATOM 2103 C CA . VAL A 1 285 ? 16.797 -4.562 10.523 1 95.19 285 VAL A CA 1
ATOM 2104 C C . VAL A 1 285 ? 16.172 -5.934 10.281 1 95.19 285 VAL A C 1
ATOM 2106 O O . VAL A 1 285 ? 16.219 -6.809 11.148 1 95.19 285 VAL A O 1
ATOM 2109 N N . VAL A 1 286 ? 15.57 -6.168 9.125 1 96 286 VAL A N 1
ATOM 2110 C CA . VAL A 1 286 ? 14.859 -7.406 8.812 1 96 286 VAL A CA 1
ATOM 2111 C C . VAL A 1 286 ? 15.867 -8.5 8.461 1 96 286 VAL A C 1
ATOM 2113 O O . VAL A 1 286 ? 15.688 -9.656 8.836 1 96 286 VAL A O 1
ATOM 2116 N N . GLU A 1 287 ? 16.938 -8.156 7.742 1 94.12 287 GLU A N 1
ATOM 2117 C CA . GLU A 1 287 ? 17.906 -9.125 7.23 1 94.12 287 GLU A CA 1
ATOM 2118 C C . GLU A 1 287 ? 18.812 -9.641 8.344 1 94.12 287 GLU A C 1
ATOM 2120 O O . GLU A 1 287 ? 19.547 -10.617 8.148 1 94.12 287 GLU A O 1
ATOM 2125 N N . GLN A 1 288 ? 18.812 -9.125 9.508 1 85.56 288 GLN A N 1
ATOM 2126 C CA . GLN A 1 288 ? 19.672 -9.57 10.602 1 85.56 288 GLN A CA 1
ATOM 2127 C C . GLN A 1 288 ? 19.141 -10.859 11.227 1 85.56 288 GLN A C 1
ATOM 2129 O O . GLN A 1 288 ? 17.938 -11.117 11.211 1 85.56 288 GLN A O 1
ATOM 2134 N N . MET B 1 1 ? 11.328 -24.484 -29.125 1 76.81 1 MET B N 1
ATOM 2135 C CA . MET B 1 1 ? 9.898 -24.672 -28.875 1 76.81 1 MET B CA 1
ATOM 2136 C C . MET B 1 1 ? 9.102 -23.438 -29.266 1 76.81 1 MET B C 1
ATOM 2138 O O . MET B 1 1 ? 9.562 -22.312 -29.062 1 76.81 1 MET B O 1
ATOM 2142 N N . ASN B 1 2 ? 8.141 -23.609 -30.141 1 84.69 2 ASN B N 1
ATOM 2143 C CA . ASN B 1 2 ? 7.324 -22.484 -30.594 1 84.69 2 ASN B CA 1
ATOM 2144 C C . ASN B 1 2 ? 5.836 -22.75 -30.391 1 84.69 2 ASN B C 1
ATOM 2146 O O . ASN B 1 2 ? 5.336 -23.812 -30.766 1 84.69 2 ASN B O 1
ATOM 2150 N N . PHE B 1 3 ? 5.273 -21.922 -29.594 1 92 3 PHE B N 1
ATOM 2151 C CA . PHE B 1 3 ? 3.834 -22 -29.391 1 92 3 PHE B CA 1
ATOM 2152 C C . PHE B 1 3 ? 3.105 -20.938 -30.203 1 92 3 PHE B C 1
ATOM 2154 O O . PHE B 1 3 ? 3.576 -19.797 -30.297 1 92 3 PHE B O 1
ATOM 2161 N N . ASP B 1 4 ? 2.092 -21.359 -30.875 1 91.62 4 ASP B N 1
ATOM 2162 C CA . ASP B 1 4 ? 1.253 -20.422 -31.609 1 91.62 4 ASP B CA 1
ATOM 2163 C C . ASP B 1 4 ? -0.223 -20.797 -31.5 1 91.62 4 ASP B C 1
ATOM 2165 O O . ASP B 1 4 ? -0.602 -21.594 -30.656 1 91.62 4 ASP B O 1
ATOM 2169 N N . ARG B 1 5 ? -1.077 -20.234 -32.312 1 91.06 5 ARG B N 1
ATOM 2170 C CA . ARG B 1 5 ? -2.525 -20.375 -32.188 1 91.06 5 ARG B CA 1
ATOM 2171 C C . ARG B 1 5 ? -2.961 -21.797 -32.562 1 91.06 5 ARG B C 1
ATOM 2173 O O . ARG B 1 5 ? -4.055 -22.234 -32.219 1 91.06 5 ARG B O 1
ATOM 2180 N N . ASN B 1 6 ? -2.062 -22.391 -33.219 1 93.62 6 ASN B N 1
ATOM 2181 C CA . ASN B 1 6 ? -2.404 -23.734 -33.656 1 93.62 6 ASN B CA 1
ATOM 2182 C C . ASN B 1 6 ? -1.953 -24.781 -32.625 1 93.62 6 ASN B C 1
ATOM 2184 O O . ASN B 1 6 ? -2.283 -25.953 -32.75 1 93.62 6 ASN B O 1
ATOM 2188 N N . THR B 1 7 ? -1.259 -24.406 -31.672 1 95.62 7 THR B N 1
ATOM 2189 C CA . THR B 1 7 ? -0.82 -25.312 -30.609 1 95.62 7 THR B CA 1
ATOM 2190 C C . THR B 1 7 ? -1.995 -25.734 -29.734 1 95.62 7 THR B C 1
ATOM 2192 O O . THR B 1 7 ? -2.639 -24.875 -29.109 1 95.62 7 THR B O 1
ATOM 2195 N N . PRO B 1 8 ? -2.277 -27.031 -29.719 1 97.38 8 PRO B N 1
ATOM 2196 C CA . PRO B 1 8 ? -3.342 -27.469 -28.797 1 97.38 8 PRO B CA 1
ATOM 2197 C C . PRO B 1 8 ? -3.002 -27.219 -27.344 1 97.38 8 PRO B C 1
ATOM 2199 O O . PRO B 1 8 ? -1.894 -27.531 -26.891 1 97.38 8 PRO B O 1
ATOM 2202 N N . ILE B 1 9 ? -3.926 -26.641 -26.609 1 98.75 9 ILE B N 1
ATOM 2203 C CA . ILE B 1 9 ? -3.732 -26.297 -25.203 1 98.75 9 ILE B CA 1
ATOM 2204 C C . ILE B 1 9 ? -4.711 -27.078 -24.344 1 98.75 9 ILE B C 1
ATOM 2206 O O . ILE B 1 9 ? -5.898 -27.172 -24.672 1 98.75 9 ILE B O 1
ATOM 2210 N N . ALA B 1 10 ? -4.238 -27.781 -23.359 1 98.88 10 ALA B N 1
ATOM 2211 C CA . ALA B 1 10 ? -5.082 -28.297 -22.281 1 98.88 10 ALA B CA 1
ATOM 2212 C C . ALA B 1 10 ? -5.117 -27.344 -21.094 1 98.88 10 ALA B C 1
ATOM 2214 O O . ALA B 1 10 ? -4.07 -26.938 -20.578 1 98.88 10 ALA B O 1
ATOM 2215 N N . PHE B 1 11 ? -6.301 -26.906 -20.688 1 98.94 11 PHE B N 1
ATOM 2216 C CA . PHE B 1 11 ? -6.473 -26.047 -19.516 1 98.94 11 PHE B CA 1
ATOM 2217 C C . PHE B 1 11 ? -7.18 -26.781 -18.391 1 98.94 11 PHE B C 1
ATOM 2219 O O . PHE B 1 11 ? -8.359 -27.125 -18.516 1 98.94 11 PHE B O 1
ATOM 2226 N N . LEU B 1 12 ? -6.438 -27.016 -17.328 1 98.88 12 LEU B N 1
ATOM 2227 C CA . LEU B 1 12 ? -6.957 -27.766 -16.188 1 98.88 12 LEU B CA 1
ATOM 2228 C C . LEU B 1 12 ? -7.285 -26.844 -15.031 1 98.88 12 LEU B C 1
ATOM 2230 O O . LEU B 1 12 ? -6.391 -26.203 -14.469 1 98.88 12 LEU B O 1
ATOM 2234 N N . GLY B 1 13 ? -8.516 -26.797 -14.602 1 98.56 13 GLY B N 1
ATOM 2235 C CA . GLY B 1 13 ? -9 -25.906 -13.555 1 98.56 13 GLY B CA 1
ATOM 2236 C C . GLY B 1 13 ? -9.828 -24.766 -14.086 1 98.56 13 GLY B C 1
ATOM 2237 O O . GLY B 1 13 ? -9.281 -23.766 -14.562 1 98.56 13 GLY B O 1
ATOM 2238 N N . ILE B 1 14 ? -11.156 -24.906 -13.914 1 98 14 ILE B N 1
ATOM 2239 C CA . ILE B 1 14 ? -12.094 -23.938 -14.469 1 98 14 ILE B CA 1
ATOM 2240 C C . ILE B 1 14 ? -12.891 -23.281 -13.336 1 98 14 ILE B C 1
ATOM 2242 O O . ILE B 1 14 ? -14.125 -23.312 -13.344 1 98 14 ILE B O 1
ATOM 2246 N N . GLY B 1 15 ? -12.109 -22.734 -12.445 1 94.44 15 GLY B N 1
ATOM 2247 C CA . GLY B 1 15 ? -12.695 -21.922 -11.391 1 94.44 15 GLY B CA 1
ATOM 2248 C C . GLY B 1 15 ? -12.859 -20.469 -11.773 1 94.44 15 GLY B C 1
ATOM 2249 O O . GLY B 1 15 ? -13 -20.156 -12.953 1 94.44 15 GLY B O 1
ATOM 2250 N N . LEU B 1 16 ? -12.859 -19.688 -10.828 1 90.88 16 LEU B N 1
ATOM 2251 C CA . LEU B 1 16 ? -13.078 -18.25 -10.992 1 90.88 16 LEU B CA 1
ATOM 2252 C C . LEU B 1 16 ? -12.055 -17.656 -11.961 1 90.88 16 LEU B C 1
ATOM 2254 O O . LEU B 1 16 ? -12.422 -16.922 -12.883 1 90.88 16 LEU B O 1
ATOM 2258 N N . MET B 1 17 ? -10.805 -17.953 -11.766 1 94.25 17 MET B N 1
ATOM 2259 C CA . MET B 1 17 ? -9.734 -17.422 -12.609 1 94.25 17 MET B CA 1
ATOM 2260 C C . MET B 1 17 ? -9.602 -18.234 -13.898 1 94.25 17 MET B C 1
ATOM 2262 O O . MET B 1 17 ? -9.578 -17.656 -14.984 1 94.25 17 MET B O 1
ATOM 2266 N N . GLY B 1 18 ? -9.578 -19.516 -13.742 1 97.88 18 GLY B N 1
ATOM 2267 C CA . GLY B 1 18 ? -9.352 -20.391 -14.883 1 97.88 18 GLY B CA 1
ATOM 2268 C C . GLY B 1 18 ? -10.383 -20.203 -15.984 1 97.88 18 GLY B C 1
ATOM 2269 O O . GLY B 1 18 ? -10.039 -20.234 -17.172 1 97.88 18 GLY B O 1
ATOM 2270 N N . SER B 1 19 ? -11.648 -20.062 -15.602 1 98.12 19 SER B N 1
ATOM 2271 C CA . SER B 1 19 ? -12.711 -19.906 -16.594 1 98.12 19 SER B CA 1
ATOM 2272 C C . SER B 1 19 ? -12.492 -18.641 -17.422 1 98.12 19 SER B C 1
ATOM 2274 O O . SER B 1 19 ? -12.68 -18.641 -18.641 1 98.12 19 SER B O 1
ATOM 2276 N N . ARG B 1 20 ? -12.055 -17.531 -16.812 1 98.06 20 ARG B N 1
ATOM 2277 C CA . ARG B 1 20 ? -11.844 -16.25 -17.484 1 98.06 20 ARG B CA 1
ATOM 2278 C C . ARG B 1 20 ? -10.594 -16.297 -18.359 1 98.06 20 ARG B C 1
ATOM 2280 O O . ARG B 1 20 ? -10.609 -15.82 -19.5 1 98.06 20 ARG B O 1
ATOM 2287 N N . MET B 1 21 ? -9.578 -16.969 -17.828 1 98.5 21 MET B N 1
ATOM 2288 C CA . MET B 1 21 ? -8.336 -17.094 -18.578 1 98.5 21 MET B CA 1
ATOM 2289 C C . MET B 1 21 ? -8.531 -17.984 -19.812 1 98.5 21 MET B C 1
ATOM 2291 O O . MET B 1 21 ? -8.109 -17.625 -20.906 1 98.5 21 MET B O 1
ATOM 2295 N N . ALA B 1 22 ? -9.188 -19.078 -19.641 1 98.75 22 ALA B N 1
ATOM 2296 C CA . ALA B 1 22 ? -9.477 -19.984 -20.75 1 98.75 22 ALA B CA 1
ATOM 2297 C C . ALA B 1 22 ? -10.359 -19.297 -21.797 1 98.75 22 ALA B C 1
ATOM 2299 O O . ALA B 1 22 ? -10.133 -19.453 -23 1 98.75 22 ALA B O 1
ATOM 2300 N N . SER B 1 23 ? -11.352 -18.594 -21.312 1 98.69 23 SER B N 1
ATOM 2301 C CA . SER B 1 23 ? -12.234 -17.859 -22.219 1 98.69 23 SER B CA 1
ATOM 2302 C C . SER B 1 23 ? -11.453 -16.906 -23.109 1 98.69 23 SER B C 1
ATOM 2304 O O . SER B 1 23 ? -11.695 -16.828 -24.312 1 98.69 23 SER B O 1
ATOM 2306 N N . ARG B 1 24 ? -10.5 -16.234 -22.594 1 98.38 24 ARG B N 1
ATOM 2307 C CA . ARG B 1 24 ? -9.688 -15.289 -23.359 1 98.38 24 ARG B CA 1
ATOM 2308 C C . ARG B 1 24 ? -8.875 -16 -24.438 1 98.38 24 ARG B C 1
ATOM 2310 O O . ARG B 1 24 ? -8.758 -15.523 -25.562 1 98.38 24 ARG B O 1
ATOM 2317 N N . LEU B 1 25 ? -8.336 -17.125 -24.047 1 98.5 25 LEU B N 1
ATOM 2318 C CA . LEU B 1 25 ? -7.539 -17.891 -25 1 98.5 25 LEU B CA 1
ATOM 2319 C C . LEU B 1 25 ? -8.398 -18.391 -26.156 1 98.5 25 LEU B C 1
ATOM 2321 O O . LEU B 1 25 ? -7.988 -18.312 -27.312 1 98.5 25 LEU B O 1
ATOM 2325 N N . ILE B 1 26 ? -9.602 -18.844 -25.844 1 98.31 26 ILE B N 1
ATOM 2326 C CA . ILE B 1 26 ? -10.531 -19.328 -26.859 1 98.31 26 ILE B CA 1
ATOM 2327 C C . ILE B 1 26 ? -10.898 -18.172 -27.797 1 98.31 26 ILE B C 1
ATOM 2329 O O . ILE B 1 26 ? -10.852 -18.328 -29.031 1 98.31 26 ILE B O 1
ATOM 2333 N N . GLN B 1 27 ? -11.148 -17.031 -27.203 1 97.5 27 GLN B N 1
ATOM 2334 C CA . GLN B 1 27 ? -11.547 -15.867 -27.984 1 97.5 27 GLN B CA 1
ATOM 2335 C C . GLN B 1 27 ? -10.398 -15.375 -28.875 1 97.5 27 GLN B C 1
ATOM 2337 O O . GLN B 1 27 ? -10.633 -14.812 -29.938 1 97.5 27 GLN B O 1
ATOM 2342 N N . ALA B 1 28 ? -9.227 -15.625 -28.422 1 97.44 28 ALA B N 1
ATOM 2343 C CA . ALA B 1 28 ? -8.047 -15.203 -29.172 1 97.44 28 ALA B CA 1
ATOM 2344 C C . ALA B 1 28 ? -7.723 -16.188 -30.297 1 97.44 28 ALA B C 1
ATOM 2346 O O . ALA B 1 28 ? -6.785 -15.984 -31.062 1 97.44 28 ALA B O 1
ATOM 2347 N N . GLY B 1 29 ? -8.445 -17.328 -30.328 1 97.31 29 GLY B N 1
ATOM 2348 C CA . GLY B 1 29 ? -8.336 -18.234 -31.469 1 97.31 29 GLY B CA 1
ATOM 2349 C C . GLY B 1 29 ? -7.527 -19.484 -31.156 1 97.31 29 GLY B C 1
ATOM 2350 O O . GLY B 1 29 ? -7.242 -20.281 -32.062 1 97.31 29 GLY B O 1
ATOM 2351 N N . PHE B 1 30 ? -7.133 -19.734 -29.922 1 98 30 PHE B N 1
ATOM 2352 C CA . PHE B 1 30 ? -6.402 -20.938 -29.547 1 98 30 PHE B CA 1
ATOM 2353 C C . PHE B 1 30 ? -7.34 -22.141 -29.484 1 98 30 PHE B C 1
ATOM 2355 O O . PHE B 1 30 ? -8.531 -21.984 -29.203 1 98 30 PHE B O 1
ATOM 2362 N N . GLN B 1 31 ? -6.785 -23.297 -29.797 1 97.69 31 GLN B N 1
ATOM 2363 C CA . GLN B 1 31 ? -7.484 -24.547 -29.547 1 97.69 31 GLN B CA 1
ATOM 2364 C C . GLN B 1 31 ? -7.301 -25.016 -28.109 1 97.69 31 GLN B C 1
ATOM 2366 O O . GLN B 1 31 ? -6.219 -25.469 -27.734 1 97.69 31 GLN B O 1
ATOM 2371 N N . VAL B 1 32 ? -8.43 -24.938 -27.359 1 98.69 32 VAL B N 1
ATOM 2372 C CA . VAL B 1 32 ? -8.305 -25.188 -25.922 1 98.69 32 VAL B CA 1
ATOM 2373 C C . VAL B 1 32 ? -9.219 -26.344 -25.516 1 98.69 32 VAL B C 1
ATOM 2375 O O . VAL B 1 32 ? -10.414 -26.328 -25.828 1 98.69 32 VAL B O 1
ATOM 2378 N N . ALA B 1 33 ? -8.656 -27.359 -24.938 1 98.81 33 ALA B N 1
ATOM 2379 C CA . ALA B 1 33 ? -9.406 -28.391 -24.234 1 98.81 33 ALA B CA 1
ATOM 2380 C C . ALA B 1 33 ? -9.445 -28.109 -22.734 1 98.81 33 ALA B C 1
ATOM 2382 O O . ALA B 1 33 ? -8.445 -27.703 -22.141 1 98.81 33 ALA B O 1
ATOM 2383 N N . VAL B 1 34 ? -10.656 -28.266 -22.125 1 98.88 34 VAL B N 1
ATOM 2384 C CA . VAL B 1 34 ? -10.812 -27.828 -20.734 1 98.88 34 VAL B CA 1
ATOM 2385 C C . VAL B 1 34 ? -11.211 -29.016 -19.859 1 98.88 34 VAL B C 1
ATOM 2387 O O . VAL B 1 34 ? -11.93 -29.922 -20.312 1 98.88 34 VAL B O 1
ATOM 2390 N N . TRP B 1 35 ? -10.742 -28.984 -18.656 1 98.81 35 TRP B N 1
ATOM 2391 C CA . TRP B 1 35 ? -11.078 -30 -17.656 1 98.81 35 TRP B CA 1
ATOM 2392 C C . TRP B 1 35 ? -11.242 -29.359 -16.281 1 98.81 35 TRP B C 1
ATOM 2394 O O . TRP B 1 35 ? -10.492 -28.453 -15.914 1 98.81 35 TRP B O 1
ATOM 2404 N N . ASN B 1 36 ? -12.18 -29.859 -15.547 1 98.56 36 ASN B N 1
ATOM 2405 C CA . ASN B 1 36 ? -12.398 -29.547 -14.141 1 98.56 36 ASN B CA 1
ATOM 2406 C C . ASN B 1 36 ? -12.914 -30.766 -13.367 1 98.56 36 ASN B C 1
ATOM 2408 O O . ASN B 1 36 ? -13.539 -31.656 -13.945 1 98.56 36 ASN B O 1
ATOM 2412 N N . ARG B 1 37 ? -12.594 -30.797 -12.078 1 96.5 37 ARG B N 1
ATOM 2413 C CA . ARG B 1 37 ? -13.07 -31.891 -11.25 1 96.5 37 ARG B CA 1
ATOM 2414 C C . ARG B 1 37 ? -14.578 -32.062 -11.383 1 96.5 37 ARG B C 1
ATOM 2416 O O . ARG B 1 37 ? -15.07 -33.188 -11.531 1 96.5 37 ARG B O 1
ATOM 2423 N N . THR B 1 38 ? -15.25 -30.922 -11.305 1 95.94 38 THR B N 1
ATOM 2424 C CA . THR B 1 38 ? -16.672 -30.906 -11.617 1 95.94 38 THR B CA 1
ATOM 2425 C C . THR B 1 38 ? -16.906 -30.531 -13.078 1 95.94 38 THR B C 1
ATOM 2427 O O . THR B 1 38 ? -16.812 -29.359 -13.453 1 95.94 38 THR B O 1
ATOM 2430 N N . ALA B 1 39 ? -17.422 -31.438 -13.852 1 95.56 39 ALA B N 1
ATOM 2431 C CA . ALA B 1 39 ? -17.453 -31.312 -15.312 1 95.56 39 ALA B CA 1
ATOM 2432 C C . ALA B 1 39 ? -18.344 -30.172 -15.742 1 95.56 39 ALA B C 1
ATOM 2434 O O . ALA B 1 39 ? -18.078 -29.5 -16.75 1 95.56 39 ALA B O 1
ATOM 2435 N N . SER B 1 40 ? -19.328 -29.891 -14.961 1 97 40 SER B N 1
ATOM 2436 C CA . SER B 1 40 ? -20.312 -28.875 -15.359 1 97 40 SER B CA 1
ATOM 2437 C C . SER B 1 40 ? -19.688 -27.484 -15.383 1 97 40 SER B C 1
ATOM 2439 O O . SER B 1 40 ? -20.234 -26.562 -16 1 97 40 SER B O 1
ATOM 2441 N N . ALA B 1 41 ? -18.547 -27.344 -14.734 1 97.19 41 ALA B N 1
ATOM 2442 C CA . ALA B 1 41 ? -17.844 -26.062 -14.727 1 97.19 41 ALA B CA 1
ATOM 2443 C C . ALA B 1 41 ? -17.344 -25.703 -16.125 1 97.19 41 ALA B C 1
ATOM 2445 O O . ALA B 1 41 ? -17.078 -24.531 -16.406 1 97.19 41 ALA B O 1
ATOM 2446 N N . CYS B 1 42 ? -17.266 -26.688 -17.016 1 98.31 42 CYS B N 1
ATOM 2447 C CA . CYS B 1 42 ? -16.672 -26.484 -18.344 1 98.31 42 CYS B CA 1
ATOM 2448 C C . CYS B 1 42 ? -17.734 -26.125 -19.375 1 98.31 42 CYS B C 1
ATOM 2450 O O . CYS B 1 42 ? -17.406 -25.734 -20.484 1 98.31 42 CYS B O 1
ATOM 2452 N N . GLU B 1 43 ? -18.953 -26.188 -18.969 1 98.19 43 GLU B N 1
ATOM 2453 C CA . GLU B 1 43 ? -20.062 -26.109 -19.938 1 98.19 43 GLU B CA 1
ATOM 2454 C C . GLU B 1 43 ? -20.047 -24.781 -20.688 1 98.19 43 GLU B C 1
ATOM 2456 O O . GLU B 1 43 ? -20.156 -24.75 -21.906 1 98.19 43 GLU B O 1
ATOM 2461 N N . GLU B 1 44 ? -19.891 -23.703 -19.953 1 97.75 44 GLU B N 1
ATOM 2462 C CA . GLU B 1 44 ? -19.906 -22.391 -20.578 1 97.75 44 GLU B CA 1
ATOM 2463 C C . GLU B 1 44 ? -18.766 -22.234 -21.578 1 97.75 44 GLU B C 1
ATOM 2465 O O . GLU B 1 44 ? -18.922 -21.594 -22.625 1 97.75 44 GLU B O 1
ATOM 2470 N N . LEU B 1 45 ? -17.656 -22.812 -21.281 1 98.62 45 LEU B N 1
ATOM 2471 C CA . LEU B 1 45 ? -16.5 -22.719 -22.172 1 98.62 45 LEU B CA 1
ATOM 2472 C C . LEU B 1 45 ? -16.703 -23.578 -23.406 1 98.62 45 LEU B C 1
ATOM 2474 O O . LEU B 1 45 ? -16.281 -23.203 -24.5 1 98.62 45 LEU B O 1
ATOM 2478 N N . ILE B 1 46 ? -17.281 -24.75 -23.234 1 98.25 46 ILE B N 1
ATOM 2479 C CA . ILE B 1 46 ? -17.578 -25.641 -24.359 1 98.25 46 ILE B CA 1
ATOM 2480 C C . ILE B 1 46 ? -18.547 -24.938 -25.312 1 98.25 46 ILE B C 1
ATOM 2482 O O . ILE B 1 46 ? -18.375 -25.031 -26.531 1 98.25 46 ILE B O 1
ATOM 2486 N N . ASP B 1 47 ? -19.422 -24.172 -24.734 1 98.06 47 ASP B N 1
ATOM 2487 C CA . ASP B 1 47 ? -20.422 -23.453 -25.531 1 98.06 47 ASP B CA 1
ATOM 2488 C C . ASP B 1 47 ? -19.75 -22.406 -26.422 1 98.06 47 ASP B C 1
ATOM 2490 O O . ASP B 1 47 ? -20.266 -22.078 -27.484 1 98.06 47 ASP B O 1
ATOM 2494 N N . ILE B 1 48 ? -18.594 -22.016 -26.047 1 97.56 48 ILE B N 1
ATOM 2495 C CA . ILE B 1 48 ? -18 -20.953 -26.828 1 97.56 48 ILE B CA 1
ATOM 2496 C C . ILE B 1 48 ? -16.812 -21.5 -27.625 1 97.56 48 ILE B C 1
ATOM 2498 O O . ILE B 1 48 ? -16 -20.719 -28.156 1 97.56 48 ILE B O 1
ATOM 2502 N N . GLY B 1 49 ? -16.609 -22.859 -27.547 1 97.62 49 GLY B N 1
ATOM 2503 C CA . GLY B 1 49 ? -15.672 -23.391 -28.531 1 97.62 49 GLY B CA 1
ATOM 2504 C C . GLY B 1 49 ? -14.617 -24.297 -27.938 1 97.62 49 GLY B C 1
ATOM 2505 O O . GLY B 1 49 ? -13.836 -24.922 -28.656 1 97.62 49 GLY B O 1
ATOM 2506 N N . ALA B 1 50 ? -14.523 -24.422 -26.672 1 98.31 50 ALA B N 1
ATOM 2507 C CA . ALA B 1 50 ? -13.578 -25.359 -26.062 1 98.31 50 ALA B CA 1
ATOM 2508 C C . ALA B 1 50 ? -14.016 -26.797 -26.266 1 98.31 50 ALA B C 1
ATOM 2510 O O . ALA B 1 50 ? -15.156 -27.062 -26.656 1 98.31 50 ALA B O 1
ATOM 2511 N N . HIS B 1 51 ? -13.125 -27.672 -26.062 1 97.62 51 HIS B N 1
ATOM 2512 C CA . HIS B 1 51 ? -13.422 -29.094 -26.062 1 97.62 51 HIS B CA 1
ATOM 2513 C C . HIS B 1 51 ? -13.258 -29.688 -24.672 1 97.62 51 HIS B C 1
ATOM 2515 O O . HIS B 1 51 ? -12.398 -29.25 -23.891 1 97.62 51 HIS B O 1
ATOM 2521 N N . ALA B 1 52 ? -14.086 -30.609 -24.422 1 98.06 52 ALA B N 1
ATOM 2522 C CA . ALA B 1 52 ? -13.945 -31.312 -23.156 1 98.06 52 ALA B CA 1
ATOM 2523 C C . ALA B 1 52 ? -12.719 -32.219 -23.188 1 98.06 52 ALA B C 1
ATOM 2525 O O . ALA B 1 52 ? -12.477 -32.938 -24.156 1 98.06 52 ALA B O 1
ATOM 2526 N N . LEU B 1 53 ? -12.008 -32.188 -22.172 1 98.44 53 LEU B N 1
ATOM 2527 C CA . LEU B 1 53 ? -10.766 -32.969 -22.109 1 98.44 53 LEU B CA 1
ATOM 2528 C C . LEU B 1 53 ? -10.945 -34.188 -21.219 1 98.44 53 LEU B C 1
ATOM 2530 O O . LEU B 1 53 ? -11.43 -34.094 -20.094 1 98.44 53 LEU B O 1
ATOM 2534 N N . ASP B 1 54 ? -10.609 -35.312 -21.75 1 97.81 54 ASP B N 1
ATOM 2535 C CA . ASP B 1 54 ? -10.32 -36.5 -20.953 1 97.81 54 ASP B CA 1
ATOM 2536 C C . ASP B 1 54 ? -8.852 -36.531 -20.531 1 97.81 54 ASP B C 1
ATOM 2538 O O . ASP B 1 54 ? -7.961 -36.562 -21.391 1 97.81 54 ASP B O 1
ATOM 2542 N N . LEU B 1 55 ? -8.594 -36.625 -19.266 1 98.19 55 LEU B N 1
ATOM 2543 C CA . LEU B 1 55 ? -7.242 -36.531 -18.75 1 98.19 55 LEU B CA 1
ATOM 2544 C C . LEU B 1 55 ? -6.344 -37.625 -19.328 1 98.19 55 LEU B C 1
ATOM 2546 O O . LEU B 1 55 ? -5.125 -37.438 -19.406 1 98.19 55 LEU B O 1
ATOM 2550 N N . SER B 1 56 ? -6.926 -38.688 -19.734 1 97.62 56 SER B N 1
ATOM 2551 C CA . SER B 1 56 ? -6.145 -39.781 -20.328 1 97.62 56 SER B CA 1
ATOM 2552 C C . SER B 1 56 ? -5.52 -39.344 -21.656 1 97.62 56 SER B C 1
ATOM 2554 O O . SER B 1 56 ? -4.578 -39.969 -22.141 1 97.62 56 SER B O 1
ATOM 2556 N N . ASN B 1 57 ? -6.008 -38.281 -22.266 1 98.19 57 ASN B N 1
ATOM 2557 C CA . ASN B 1 57 ? -5.512 -37.781 -23.531 1 98.19 57 ASN B CA 1
ATOM 2558 C C . ASN B 1 57 ? -4.516 -36.656 -23.359 1 98.19 57 ASN B C 1
ATOM 2560 O O . ASN B 1 57 ? -4.152 -35.969 -24.312 1 98.19 57 ASN B O 1
ATOM 2564 N N . ILE B 1 58 ? -4.035 -36.406 -22.141 1 98.75 58 ILE B N 1
ATOM 2565 C CA . ILE B 1 58 ? -3.232 -35.219 -21.812 1 98.75 58 ILE B CA 1
ATOM 2566 C C . ILE B 1 58 ? -1.949 -35.25 -22.641 1 98.75 58 ILE B C 1
ATOM 2568 O O . ILE B 1 58 ? -1.398 -34.188 -22.953 1 98.75 58 ILE B O 1
ATOM 2572 N N . GLY B 1 59 ? -1.498 -36.375 -23.031 1 98.25 59 GLY B N 1
ATOM 2573 C CA . GLY B 1 59 ? -0.279 -36.531 -23.812 1 98.25 59 GLY B CA 1
ATOM 2574 C C . GLY B 1 59 ? -0.363 -35.875 -25.188 1 98.25 59 GLY B C 1
ATOM 2575 O O . GLY B 1 59 ? 0.661 -35.656 -25.828 1 98.25 59 GLY B O 1
ATOM 2576 N N . GLN B 1 60 ? -1.539 -35.594 -25.625 1 97.75 60 GLN B N 1
ATOM 2577 C CA . GLN B 1 60 ? -1.758 -35.062 -26.969 1 97.75 60 GLN B CA 1
ATOM 2578 C C . GLN B 1 60 ? -1.576 -33.531 -26.953 1 97.75 60 GLN B C 1
ATOM 2580 O O . GLN B 1 60 ? -1.594 -32.906 -28.016 1 97.75 60 GLN B O 1
ATOM 2585 N N . TYR B 1 61 ? -1.336 -32.969 -25.859 1 98.44 61 TYR B N 1
ATOM 2586 C CA . TYR B 1 61 ? -1.276 -31.516 -25.734 1 98.44 61 TYR B CA 1
ATOM 2587 C C . TYR B 1 61 ? 0.133 -31.062 -25.391 1 98.44 61 TYR B C 1
ATOM 2589 O O . TYR B 1 61 ? 0.595 -31.25 -24.266 1 98.44 61 TYR B O 1
ATOM 2597 N N . PRO B 1 62 ? 0.78 -30.453 -26.312 1 98.31 62 PRO B N 1
ATOM 2598 C CA . PRO B 1 62 ? 2.135 -29.969 -26.047 1 98.31 62 PRO B CA 1
ATOM 2599 C C . PRO B 1 62 ? 2.18 -28.938 -24.906 1 98.31 62 PRO B C 1
ATOM 2601 O O . PRO B 1 62 ? 3.209 -28.797 -24.25 1 98.31 62 PRO B O 1
ATOM 2604 N N . LEU B 1 63 ? 1.068 -28.234 -24.703 1 98.69 63 LEU B N 1
ATOM 2605 C CA . LEU B 1 63 ? 0.979 -27.188 -23.688 1 98.69 63 LEU B CA 1
ATOM 2606 C C . LEU B 1 63 ? -0.182 -27.453 -22.734 1 98.69 63 LEU B C 1
ATOM 2608 O O . LEU B 1 63 ? -1.328 -27.594 -23.172 1 98.69 63 LEU B O 1
ATOM 2612 N N . ILE B 1 64 ? 0.172 -27.547 -21.453 1 98.88 64 ILE B N 1
ATOM 2613 C CA . ILE B 1 64 ? -0.8 -27.797 -20.391 1 98.88 64 ILE B CA 1
ATOM 2614 C C . ILE B 1 64 ? -0.802 -26.641 -19.406 1 98.88 64 ILE B C 1
ATOM 2616 O O . ILE B 1 64 ? 0.225 -26.328 -18.797 1 98.88 64 ILE B O 1
ATOM 2620 N N . LEU B 1 65 ? -1.942 -25.953 -19.281 1 98.88 65 LEU B N 1
ATOM 2621 C CA . LEU B 1 65 ? -2.123 -24.844 -18.344 1 98.88 65 LEU B CA 1
ATOM 2622 C C . LEU B 1 65 ? -2.949 -25.297 -17.141 1 98.88 65 LEU B C 1
ATOM 2624 O O . LEU B 1 65 ? -3.943 -26.016 -17.297 1 98.88 65 LEU B O 1
ATOM 2628 N N . THR B 1 66 ? -2.475 -24.984 -15.961 1 98.81 66 THR B N 1
ATOM 2629 C CA . THR B 1 66 ? -3.219 -25.344 -14.758 1 98.81 66 THR B CA 1
ATOM 2630 C C . THR B 1 66 ? -3.518 -24.109 -13.922 1 98.81 66 THR B C 1
ATOM 2632 O O . THR B 1 66 ? -2.711 -23.172 -13.875 1 98.81 66 THR B O 1
ATOM 2635 N N . CYS B 1 67 ? -4.645 -24 -13.359 1 98.38 67 CYS B N 1
ATOM 2636 C CA . CYS B 1 67 ? -5.09 -22.969 -12.422 1 98.38 67 CYS B CA 1
ATOM 2637 C C . CYS B 1 67 ? -6.039 -23.562 -11.383 1 98.38 67 CYS B C 1
ATOM 2639 O O . CYS B 1 67 ? -7.254 -23.578 -11.586 1 98.38 67 CYS B O 1
ATOM 2641 N N . LEU B 1 68 ? -5.414 -24.062 -10.305 1 97.38 68 LEU B N 1
ATOM 2642 C CA . LEU B 1 68 ? -6.145 -24.828 -9.305 1 97.38 68 LEU B CA 1
ATOM 2643 C C . LEU B 1 68 ? -6.031 -24.188 -7.926 1 97.38 68 LEU B C 1
ATOM 2645 O O . LEU B 1 68 ? -5.285 -23.219 -7.746 1 97.38 68 LEU B O 1
ATOM 2649 N N . ALA B 1 69 ? -6.711 -24.672 -6.91 1 92 69 ALA B N 1
ATOM 2650 C CA . ALA B 1 69 ? -7.031 -23.969 -5.672 1 92 69 ALA B CA 1
ATOM 2651 C C . ALA B 1 69 ? -5.812 -23.891 -4.758 1 92 69 ALA B C 1
ATOM 2653 O O . ALA B 1 69 ? -5.625 -22.891 -4.051 1 92 69 ALA B O 1
ATOM 2654 N N . ASP B 1 70 ? -5.094 -24.984 -4.715 1 93.25 70 ASP B N 1
ATOM 2655 C CA . ASP B 1 70 ? -4.023 -25.047 -3.723 1 93.25 70 ASP B CA 1
ATOM 2656 C C . ASP B 1 70 ? -3.084 -26.219 -4 1 93.25 70 ASP B C 1
ATOM 2658 O O . ASP B 1 70 ? -3.197 -26.891 -5.031 1 93.25 70 ASP B O 1
ATOM 2662 N N . ASP B 1 71 ? -2.111 -26.406 -3.107 1 96.31 71 ASP B N 1
ATOM 2663 C CA . ASP B 1 71 ? -1.101 -27.453 -3.25 1 96.31 71 ASP B CA 1
ATOM 2664 C C . ASP B 1 71 ? -1.749 -28.812 -3.438 1 96.31 71 ASP B C 1
ATOM 2666 O O . ASP B 1 71 ? -1.37 -29.562 -4.336 1 96.31 71 ASP B O 1
ATOM 2670 N N . LYS B 1 72 ? -2.719 -29.094 -2.684 1 96.94 72 LYS B N 1
ATOM 2671 C CA . LYS B 1 72 ? -3.361 -30.406 -2.707 1 96.94 72 LYS B CA 1
ATOM 2672 C C . LYS B 1 72 ? -4.078 -30.641 -4.031 1 96.94 72 LYS B C 1
ATOM 2674 O O . LYS B 1 72 ? -3.994 -31.719 -4.605 1 96.94 72 LYS B O 1
ATOM 2679 N N . ALA B 1 73 ? -4.734 -29.656 -4.453 1 97.19 73 ALA B N 1
ATOM 2680 C CA . ALA B 1 73 ? -5.48 -29.766 -5.703 1 97.19 73 ALA B CA 1
ATOM 2681 C C . ALA B 1 73 ? -4.539 -30 -6.883 1 97.19 73 ALA B C 1
ATOM 2683 O O . ALA B 1 73 ? -4.797 -30.844 -7.738 1 97.19 73 ALA B O 1
ATOM 2684 N N . VAL B 1 74 ? -3.443 -29.297 -6.969 1 98.31 74 VAL B N 1
ATOM 2685 C CA . VAL B 1 74 ? -2.504 -29.438 -8.078 1 98.31 74 VAL B CA 1
ATOM 2686 C C . VAL B 1 74 ? -1.83 -30.797 -8.016 1 98.31 74 VAL B C 1
ATOM 2688 O O . VAL B 1 74 ? -1.654 -31.453 -9.047 1 98.31 74 VAL B O 1
ATOM 2691 N N . GLN B 1 75 ? -1.473 -31.203 -6.805 1 98.31 75 GLN B N 1
ATOM 2692 C CA . GLN B 1 75 ? -0.878 -32.531 -6.641 1 98.31 75 GLN B CA 1
ATOM 2693 C C . GLN B 1 75 ? -1.833 -33.625 -7.113 1 98.31 75 GLN B C 1
ATOM 2695 O O . GLN B 1 75 ? -1.424 -34.562 -7.812 1 98.31 75 GLN B O 1
ATOM 2700 N N . ALA B 1 76 ? -3.064 -33.5 -6.719 1 98.38 76 ALA B N 1
ATOM 2701 C CA . ALA B 1 76 ? -4.07 -34.5 -7.09 1 98.38 76 ALA B CA 1
ATOM 2702 C C . ALA B 1 76 ? -4.227 -34.562 -8.602 1 98.38 76 ALA B C 1
ATOM 2704 O O . ALA B 1 76 ? -4.32 -35.656 -9.164 1 98.38 76 ALA B O 1
ATOM 2705 N N . VAL B 1 77 ? -4.27 -33.469 -9.227 1 98.62 77 VAL B N 1
ATOM 2706 C CA . VAL B 1 77 ? -4.426 -33.438 -10.68 1 98.62 77 VAL B CA 1
ATOM 2707 C C . VAL B 1 77 ? -3.16 -33.969 -11.344 1 98.62 77 VAL B C 1
ATOM 2709 O O . VAL B 1 77 ? -3.24 -34.75 -12.305 1 98.62 77 VAL B O 1
ATOM 2712 N N . PHE B 1 78 ? -2.02 -33.562 -10.875 1 98.69 78 PHE B N 1
ATOM 2713 C CA . PHE B 1 78 ? -0.76 -34.062 -11.422 1 98.69 78 PHE B CA 1
ATOM 2714 C C . PHE B 1 78 ? -0.693 -35.594 -11.328 1 98.69 78 PHE B C 1
ATOM 2716 O O . PHE B 1 78 ? -0.265 -36.25 -12.266 1 98.69 78 PHE B O 1
ATOM 2723 N N . ASP B 1 79 ? -1.127 -36.125 -10.18 1 98.31 79 ASP B N 1
ATOM 2724 C CA . ASP B 1 79 ? -1.128 -37.594 -9.984 1 98.31 79 ASP B CA 1
ATOM 2725 C C . ASP B 1 79 ? -1.995 -38.281 -11.031 1 98.31 79 ASP B C 1
ATOM 2727 O O . ASP B 1 79 ? -1.702 -39.406 -11.438 1 98.31 79 ASP B O 1
ATOM 2731 N N . GLN B 1 80 ? -2.984 -37.625 -11.438 1 98.25 80 GLN B N 1
ATOM 2732 C CA . GLN B 1 80 ? -3.91 -38.219 -12.406 1 98.25 80 GLN B CA 1
ATOM 2733 C C . GLN B 1 80 ? -3.33 -38.156 -13.812 1 98.25 80 GLN B C 1
ATOM 2735 O O . GLN B 1 80 ? -3.645 -39.031 -14.648 1 98.25 80 GLN B O 1
ATOM 2740 N N . ILE B 1 81 ? -2.455 -37.25 -14.078 1 98.44 81 ILE B N 1
ATOM 2741 C CA . ILE B 1 81 ? -2.066 -37.062 -15.477 1 98.44 81 ILE B CA 1
ATOM 2742 C C . ILE B 1 81 ? -0.636 -37.562 -15.68 1 98.44 81 ILE B C 1
ATOM 2744 O O . ILE B 1 81 ? -0.189 -37.75 -16.812 1 98.44 81 ILE B O 1
ATOM 2748 N N . GLN B 1 82 ? 0.105 -37.75 -14.664 1 97.81 82 GLN B N 1
ATOM 2749 C CA . GLN B 1 82 ? 1.549 -37.969 -14.734 1 97.81 82 GLN B CA 1
ATOM 2750 C C . GLN B 1 82 ? 1.898 -39.156 -15.625 1 97.81 82 GLN B C 1
ATOM 2752 O O . GLN B 1 82 ? 2.887 -39.094 -16.359 1 97.81 82 GLN B O 1
ATOM 2757 N N . THR B 1 83 ? 1.104 -40.219 -15.641 1 97.5 83 THR B N 1
ATOM 2758 C CA . THR B 1 83 ? 1.417 -41.438 -16.391 1 97.5 83 THR B CA 1
ATOM 2759 C C . THR B 1 83 ? 1.207 -41.219 -17.891 1 97.5 83 THR B C 1
ATOM 2761 O O . THR B 1 83 ? 1.721 -41.969 -18.703 1 97.5 83 THR B O 1
ATOM 2764 N N . ASN B 1 84 ? 0.482 -40.219 -18.234 1 98.31 84 ASN B N 1
ATOM 2765 C CA . ASN B 1 84 ? 0.143 -40 -19.625 1 98.31 84 ASN B CA 1
ATOM 2766 C C . ASN B 1 84 ? 0.932 -38.812 -20.203 1 98.31 84 ASN B C 1
ATOM 2768 O O . ASN B 1 84 ? 0.789 -38.5 -21.391 1 98.31 84 ASN B O 1
ATOM 2772 N N . LEU B 1 85 ? 1.766 -38.156 -19.422 1 98.5 85 LEU B N 1
ATOM 2773 C CA . LEU B 1 85 ? 2.588 -37.062 -19.906 1 98.5 85 LEU B CA 1
ATOM 2774 C C . LEU B 1 85 ? 3.631 -37.562 -20.906 1 98.5 85 LEU B C 1
ATOM 2776 O O . LEU B 1 85 ? 4.047 -38.719 -20.844 1 98.5 85 LEU B O 1
ATOM 2780 N N . LYS B 1 86 ? 3.975 -36.719 -21.812 1 98.31 86 LYS B N 1
ATOM 2781 C CA . LYS B 1 86 ? 4.977 -37.062 -22.828 1 98.31 86 LYS B CA 1
ATOM 2782 C C . LYS B 1 86 ? 6.137 -36.062 -22.797 1 98.31 86 LYS B C 1
ATOM 2784 O O . LYS B 1 86 ? 5.941 -34.875 -22.5 1 98.31 86 LYS B O 1
ATOM 2789 N N . ALA B 1 87 ? 7.293 -36.594 -23.156 1 98.06 87 ALA B N 1
ATOM 2790 C CA . ALA B 1 87 ? 8.492 -35.781 -23.203 1 98.06 87 ALA B CA 1
ATOM 2791 C C . ALA B 1 87 ? 8.297 -34.594 -24.125 1 98.06 87 ALA B C 1
ATOM 2793 O O . ALA B 1 87 ? 7.691 -34.688 -25.188 1 98.06 87 ALA B O 1
ATOM 2794 N N . GLY B 1 88 ? 8.789 -33.438 -23.609 1 97.44 88 GLY B N 1
ATOM 2795 C CA . GLY B 1 88 ? 8.75 -32.219 -24.438 1 97.44 88 GLY B CA 1
ATOM 2796 C C . GLY B 1 88 ? 7.57 -31.328 -24.125 1 97.44 88 GLY B C 1
ATOM 2797 O O . GLY B 1 88 ? 7.555 -30.156 -24.516 1 97.44 88 GLY B O 1
ATOM 2798 N N . GLN B 1 89 ? 6.527 -31.828 -23.391 1 98.44 89 GLN B N 1
ATOM 2799 C CA . GLN B 1 89 ? 5.391 -31 -23 1 98.44 89 GLN B CA 1
ATOM 2800 C C . GLN B 1 89 ? 5.809 -29.906 -22.016 1 98.44 89 GLN B C 1
ATOM 2802 O O . GLN B 1 89 ? 6.863 -30.016 -21.375 1 98.44 89 GLN B O 1
ATOM 2807 N N . VAL B 1 90 ? 5.07 -28.891 -21.984 1 98.81 90 VAL B N 1
ATOM 2808 C CA . VAL B 1 90 ? 5.27 -27.797 -21.047 1 98.81 90 VAL B CA 1
ATOM 2809 C C . VAL B 1 90 ? 4.023 -27.641 -20.172 1 98.81 90 VAL B C 1
ATOM 2811 O O . VAL B 1 90 ? 2.908 -27.531 -20.688 1 98.81 90 VAL B O 1
ATOM 2814 N N . ILE B 1 91 ? 4.242 -27.703 -18.891 1 98.88 91 ILE B N 1
ATOM 2815 C CA . ILE B 1 91 ? 3.188 -27.391 -17.938 1 98.88 91 ILE B CA 1
ATOM 2816 C C . ILE B 1 91 ? 3.406 -25.984 -17.375 1 98.88 91 ILE B C 1
ATOM 2818 O O . ILE B 1 91 ? 4.465 -25.688 -16.812 1 98.88 91 ILE B O 1
ATOM 2822 N N . VAL B 1 92 ? 2.453 -25.078 -17.609 1 98.94 92 VAL B N 1
ATOM 2823 C CA . VAL B 1 92 ? 2.436 -23.734 -17.016 1 98.94 92 VAL B CA 1
ATOM 2824 C C . VAL B 1 92 ? 1.403 -23.688 -15.883 1 98.94 92 VAL B C 1
ATOM 2826 O O . VAL B 1 92 ? 0.201 -23.812 -16.125 1 98.94 92 VAL B O 1
ATOM 2829 N N . ASP B 1 93 ? 1.854 -23.484 -14.719 1 98.88 93 ASP B N 1
ATOM 2830 C CA . ASP B 1 93 ? 0.941 -23.484 -13.578 1 98.88 93 ASP B CA 1
ATOM 2831 C C . ASP B 1 93 ? 0.667 -22.062 -13.094 1 98.88 93 ASP B C 1
ATOM 2833 O O . ASP B 1 93 ? 1.564 -21.406 -12.578 1 98.88 93 ASP B O 1
ATOM 2837 N N . PHE B 1 94 ? -0.578 -21.672 -13.156 1 98.62 94 PHE B N 1
ATOM 2838 C CA . PHE B 1 94 ? -0.998 -20.328 -12.758 1 98.62 94 PHE B CA 1
ATOM 2839 C C . PHE B 1 94 ? -1.521 -20.328 -11.328 1 98.62 94 PHE B C 1
ATOM 2841 O O . PHE B 1 94 ? -1.933 -19.281 -10.812 1 98.62 94 PHE B O 1
ATOM 2848 N N . SER B 1 95 ? -1.5 -21.516 -10.68 1 97.25 95 SER B N 1
ATOM 2849 C CA . SER B 1 95 ? -2.012 -21.641 -9.32 1 97.25 95 SER B CA 1
ATOM 2850 C C . SER B 1 95 ? -1.118 -20.891 -8.328 1 97.25 95 SER B C 1
ATOM 2852 O O . SER B 1 95 ? 0.036 -20.594 -8.633 1 97.25 95 SER B O 1
ATOM 2854 N N . SER B 1 96 ? -1.715 -20.547 -7.254 1 95.25 96 SER B N 1
ATOM 2855 C CA . SER B 1 96 ? -0.96 -20.031 -6.121 1 95.25 96 SER B CA 1
ATOM 2856 C C . SER B 1 96 ? -0.534 -21.141 -5.176 1 95.25 96 SER B C 1
ATOM 2858 O O . SER B 1 96 ? -1.332 -21.625 -4.363 1 95.25 96 SER B O 1
ATOM 2860 N N . LEU B 1 97 ? 0.75 -21.531 -5.277 1 96.38 97 LEU B N 1
ATOM 2861 C CA . LEU B 1 97 ? 1.253 -22.688 -4.535 1 96.38 97 LEU B CA 1
ATOM 2862 C C . LEU B 1 97 ? 2.389 -22.281 -3.602 1 96.38 97 LEU B C 1
ATOM 2864 O O . LEU B 1 97 ? 2.928 -21.172 -3.721 1 96.38 97 LEU B O 1
ATOM 2868 N N . SER B 1 98 ? 2.666 -23.188 -2.619 1 95.38 98 SER B N 1
ATOM 2869 C CA . SER B 1 98 ? 3.918 -23.047 -1.883 1 95.38 98 SER B CA 1
ATOM 2870 C C . SER B 1 98 ? 5.121 -23.281 -2.787 1 95.38 98 SER B C 1
ATOM 2872 O O . SER B 1 98 ? 5.012 -23.984 -3.801 1 95.38 98 SER B O 1
ATOM 2874 N N . VAL B 1 99 ? 6.215 -22.734 -2.439 1 96.38 99 VAL B N 1
ATOM 2875 C CA . VAL B 1 99 ? 7.453 -22.922 -3.189 1 96.38 99 VAL B CA 1
ATOM 2876 C C . VAL B 1 99 ? 7.859 -24.391 -3.158 1 96.38 99 VAL B C 1
ATOM 2878 O O . VAL B 1 99 ? 8.234 -24.969 -4.188 1 96.38 99 VAL B O 1
ATOM 2881 N N . ALA B 1 100 ? 7.715 -24.984 -2.041 1 95.56 100 ALA B N 1
ATOM 2882 C CA . ALA B 1 100 ? 8.102 -26.391 -1.854 1 95.56 100 ALA B CA 1
ATOM 2883 C C . ALA B 1 100 ? 7.281 -27.297 -2.76 1 95.56 100 ALA B C 1
ATOM 2885 O O . ALA B 1 100 ? 7.836 -28.172 -3.445 1 95.56 100 ALA B O 1
ATOM 2886 N N . ALA B 1 101 ? 5.996 -27.141 -2.764 1 96.94 101 ALA B N 1
ATOM 2887 C CA . ALA B 1 101 ? 5.129 -27.969 -3.605 1 96.94 101 ALA B CA 1
ATOM 2888 C C . ALA B 1 101 ? 5.465 -27.781 -5.082 1 96.94 101 ALA B C 1
ATOM 2890 O O . ALA B 1 101 ? 5.473 -28.75 -5.848 1 96.94 101 ALA B O 1
ATOM 2891 N N . THR B 1 102 ? 5.742 -26.594 -5.461 1 98.06 102 THR B N 1
ATOM 2892 C CA . THR B 1 102 ? 6.086 -26.281 -6.844 1 98.06 102 THR B CA 1
ATOM 2893 C C . THR B 1 102 ? 7.359 -27 -7.266 1 98.06 102 THR B C 1
ATOM 2895 O O . THR B 1 102 ? 7.414 -27.594 -8.344 1 98.06 102 THR B O 1
ATOM 2898 N N . LYS B 1 103 ? 8.32 -26.969 -6.461 1 97.75 103 LYS B N 1
ATOM 2899 C CA . LYS B 1 103 ? 9.594 -27.609 -6.777 1 97.75 103 LYS B CA 1
ATOM 2900 C C . LYS B 1 103 ? 9.43 -29.125 -6.879 1 97.75 103 LYS B C 1
ATOM 2902 O O . LYS B 1 103 ? 10.016 -29.75 -7.758 1 97.75 103 LYS B O 1
ATOM 2907 N N . VAL B 1 104 ? 8.641 -29.672 -6.008 1 98.38 104 VAL B N 1
ATOM 2908 C CA . VAL B 1 104 ? 8.391 -31.109 -6.031 1 98.38 104 VAL B CA 1
ATOM 2909 C C . VAL B 1 104 ? 7.676 -31.484 -7.328 1 98.38 104 VAL B C 1
ATOM 2911 O O . VAL B 1 104 ? 8.062 -32.438 -7.996 1 98.38 104 VAL B O 1
ATOM 2914 N N . LEU B 1 105 ? 6.699 -30.75 -7.688 1 98.69 105 LEU B N 1
ATOM 2915 C CA . LEU B 1 105 ? 5.934 -31.016 -8.898 1 98.69 105 LEU B CA 1
ATOM 2916 C C . LEU B 1 105 ? 6.805 -30.828 -10.141 1 98.69 105 LEU B C 1
ATOM 2918 O O . LEU B 1 105 ? 6.746 -31.641 -11.062 1 98.69 105 LEU B O 1
ATOM 2922 N N . ALA B 1 106 ? 7.625 -29.828 -10.141 1 98.75 106 ALA B N 1
ATOM 2923 C CA . ALA B 1 106 ? 8.523 -29.562 -11.258 1 98.75 106 ALA B CA 1
ATOM 2924 C C . ALA B 1 106 ? 9.539 -30.703 -11.438 1 98.75 106 ALA B C 1
ATOM 2926 O O . ALA B 1 106 ? 9.836 -31.094 -12.562 1 98.75 106 ALA B O 1
ATOM 2927 N N . GLN B 1 107 ? 10.07 -31.125 -10.312 1 98.5 107 GLN B N 1
ATOM 2928 C CA . GLN B 1 107 ? 11.016 -32.219 -10.359 1 98.5 107 GLN B CA 1
ATOM 2929 C C . GLN B 1 107 ? 10.367 -33.5 -10.906 1 98.5 107 GLN B C 1
ATOM 2931 O O . GLN B 1 107 ? 10.969 -34.219 -11.695 1 98.5 107 GLN B O 1
ATOM 2936 N N . ALA B 1 108 ? 9.18 -33.781 -10.438 1 98.56 108 ALA B N 1
ATOM 2937 C CA . ALA B 1 108 ? 8.43 -34.906 -10.93 1 98.56 108 ALA B CA 1
ATOM 2938 C C . ALA B 1 108 ? 8.195 -34.812 -12.438 1 98.56 108 ALA B C 1
ATOM 2940 O O . ALA B 1 108 ? 8.336 -35.812 -13.164 1 98.56 108 ALA B O 1
ATOM 2941 N N . ALA B 1 109 ? 7.859 -33.688 -12.93 1 98.69 109 ALA B N 1
ATOM 2942 C CA . ALA B 1 109 ? 7.676 -33.438 -14.359 1 98.69 109 ALA B CA 1
ATOM 2943 C C . ALA B 1 109 ? 8.984 -33.625 -15.117 1 98.69 109 ALA B C 1
ATOM 2945 O O . ALA B 1 109 ? 9.008 -34.281 -16.188 1 98.69 109 ALA B O 1
ATOM 2946 N N . ALA B 1 110 ? 10.031 -33.094 -14.531 1 98.25 110 ALA B N 1
ATOM 2947 C CA . ALA B 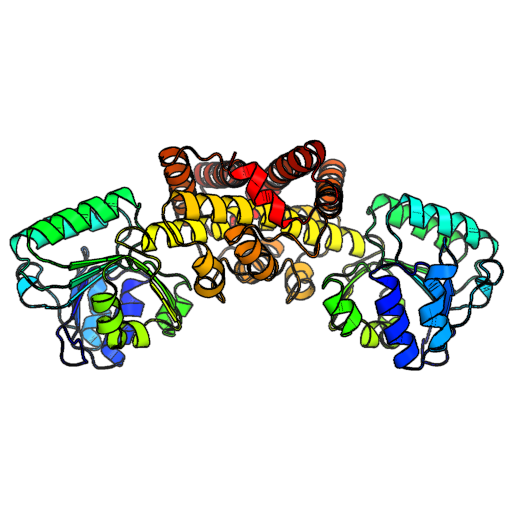1 110 ? 11.344 -33.156 -15.172 1 98.25 110 ALA B CA 1
ATOM 2948 C C . ALA B 1 110 ? 11.805 -34.594 -15.359 1 98.25 110 ALA B C 1
ATOM 2950 O O . ALA B 1 110 ? 12.484 -34.906 -16.328 1 98.25 110 ALA B O 1
ATOM 2951 N N . SER B 1 111 ? 11.43 -35.406 -14.391 1 97.88 111 SER B N 1
ATOM 2952 C CA . SER B 1 111 ? 11.789 -36.844 -14.477 1 97.88 111 SER B CA 1
ATOM 2953 C C . SER B 1 111 ? 11.195 -37.469 -15.719 1 97.88 111 SER B C 1
ATOM 2955 O O . SER B 1 111 ? 11.648 -38.531 -16.156 1 97.88 111 SER B O 1
ATOM 2957 N N . GLN B 1 112 ? 10.227 -36.875 -16.312 1 97.69 112 GLN B N 1
ATOM 2958 C CA . GLN B 1 112 ? 9.578 -37.344 -17.516 1 97.69 112 GLN B CA 1
ATOM 2959 C C . GLN B 1 112 ? 9.891 -36.469 -18.719 1 97.69 112 GLN B C 1
ATOM 2961 O O . GLN B 1 112 ? 9.18 -36.5 -19.719 1 97.69 112 GLN B O 1
ATOM 2966 N N . ASP B 1 113 ? 10.812 -35.562 -18.562 1 98.25 113 ASP B N 1
ATOM 2967 C CA . ASP B 1 113 ? 11.258 -34.625 -19.578 1 98.25 113 ASP B CA 1
ATOM 2968 C C . ASP B 1 113 ? 10.148 -33.656 -19.953 1 98.25 113 ASP B C 1
ATOM 2970 O O . ASP B 1 113 ? 9.977 -33.312 -21.125 1 98.25 113 ASP B O 1
ATOM 2974 N N . VAL B 1 114 ? 9.344 -33.375 -19.031 1 98.69 114 VAL B N 1
ATOM 2975 C CA . VAL B 1 114 ? 8.328 -32.344 -19.141 1 98.69 114 VAL B CA 1
ATOM 2976 C C . VAL B 1 114 ? 8.805 -31.078 -18.438 1 98.69 114 VAL B C 1
ATOM 2978 O O . VAL B 1 114 ? 9.367 -31.141 -17.344 1 98.69 114 VAL B O 1
ATOM 2981 N N . ILE B 1 115 ? 8.633 -29.938 -19.078 1 98.62 115 ILE B N 1
ATOM 2982 C CA . ILE B 1 115 ? 9.102 -28.672 -18.516 1 98.62 115 ILE B CA 1
ATOM 2983 C C . ILE B 1 115 ? 8 -28.047 -17.672 1 98.62 115 ILE B C 1
ATOM 2985 O O . ILE B 1 115 ? 6.832 -28.031 -18.062 1 98.62 115 ILE B O 1
ATOM 2989 N N . TRP B 1 116 ? 8.352 -27.641 -16.438 1 98.88 116 TRP B N 1
ATOM 2990 C CA . TRP B 1 116 ? 7.438 -26.938 -15.547 1 98.88 116 TRP B CA 1
ATOM 2991 C C . TRP B 1 116 ? 7.777 -25.453 -15.469 1 98.88 116 TRP B C 1
ATOM 2993 O O . TRP B 1 116 ? 8.938 -25.094 -15.242 1 98.88 116 TRP B O 1
ATOM 3003 N N . ILE B 1 117 ? 6.773 -24.594 -15.656 1 98.81 117 ILE B N 1
ATOM 3004 C CA . ILE B 1 117 ? 6.895 -23.156 -15.438 1 98.81 117 ILE B CA 1
ATOM 3005 C C . ILE B 1 117 ? 5.859 -22.703 -14.406 1 98.81 117 ILE B C 1
ATOM 3007 O O . ILE B 1 117 ? 4.652 -22.844 -14.633 1 98.81 117 ILE B O 1
ATOM 3011 N N . ASP B 1 118 ? 6.301 -22.266 -13.234 1 98.75 118 ASP B N 1
ATOM 3012 C CA . ASP B 1 118 ? 5.336 -21.625 -12.344 1 98.75 118 ASP B CA 1
ATOM 3013 C C . ASP B 1 118 ? 5.078 -20.188 -12.766 1 98.75 118 ASP B C 1
ATOM 3015 O O . ASP B 1 118 ? 6.02 -19.406 -12.93 1 98.75 118 ASP B O 1
ATOM 3019 N N . SER B 1 119 ? 3.775 -19.828 -12.891 1 98.56 119 SER B N 1
ATOM 3020 C CA . SER B 1 119 ? 3.361 -18.531 -13.414 1 98.56 119 SER B CA 1
ATOM 3021 C C . SER B 1 119 ? 2.184 -17.969 -12.625 1 98.56 119 SER B C 1
ATOM 3023 O O . SER B 1 119 ? 1.173 -17.578 -13.203 1 98.56 119 SER B O 1
ATOM 3025 N N . PRO B 1 120 ? 2.369 -17.906 -11.297 1 97.88 120 PRO B N 1
ATOM 3026 C CA . PRO B 1 120 ? 1.256 -17.281 -10.57 1 97.88 120 PRO B CA 1
ATOM 3027 C C . PRO B 1 120 ? 0.944 -15.875 -11.055 1 97.88 120 PRO B C 1
ATOM 3029 O O . PRO B 1 120 ? 1.754 -15.266 -11.766 1 97.88 120 PRO B O 1
ATOM 3032 N N . VAL B 1 121 ? -0.285 -15.406 -10.688 1 96.31 121 VAL B N 1
ATOM 3033 C CA . VAL B 1 121 ? -0.773 -14.188 -11.328 1 96.31 121 VAL B CA 1
ATOM 3034 C C . VAL B 1 121 ? -1.239 -13.195 -10.258 1 96.31 121 VAL B C 1
ATOM 3036 O O . VAL B 1 121 ? -1.511 -13.586 -9.117 1 96.31 121 VAL B O 1
ATOM 3039 N N . SER B 1 122 ? -1.265 -11.961 -10.578 1 94.06 122 SER B N 1
ATOM 3040 C CA . SER B 1 122 ? -1.914 -10.883 -9.844 1 94.06 122 SER B CA 1
ATOM 3041 C C . SER B 1 122 ? -2.826 -10.062 -10.75 1 94.06 122 SER B C 1
ATOM 3043 O O . SER B 1 122 ? -2.672 -10.078 -11.977 1 94.06 122 SER B O 1
ATOM 3045 N N . GLY B 1 123 ? -3.844 -9.375 -10.156 1 90.94 123 GLY B N 1
ATOM 3046 C CA . GLY B 1 123 ? -4.766 -8.57 -10.938 1 90.94 123 GLY B CA 1
ATOM 3047 C C . GLY B 1 123 ? -6.219 -8.969 -10.75 1 90.94 123 GLY B C 1
ATOM 3048 O O . GLY B 1 123 ? -7.125 -8.258 -11.188 1 90.94 123 GLY B O 1
ATOM 3049 N N . GLY B 1 124 ? -6.473 -10.125 -10.195 1 88.56 124 GLY B N 1
ATOM 3050 C CA . GLY B 1 124 ? -7.816 -10.547 -9.836 1 88.56 124 GLY B CA 1
ATOM 3051 C C . GLY B 1 124 ? -8.656 -10.945 -11.031 1 88.56 124 GLY B C 1
ATOM 3052 O O . GLY B 1 124 ? -8.125 -11.148 -12.133 1 88.56 124 GLY B O 1
ATOM 3053 N N . THR B 1 125 ? -9.938 -11.07 -10.828 1 90.56 125 THR B N 1
ATOM 3054 C CA . THR B 1 125 ? -10.859 -11.516 -11.867 1 90.56 125 THR B CA 1
ATOM 3055 C C . THR B 1 125 ? -10.961 -10.477 -12.977 1 90.56 125 THR B C 1
ATOM 3057 O O . THR B 1 125 ? -11.055 -10.828 -14.156 1 90.56 125 THR B O 1
ATOM 3060 N N . ALA B 1 126 ? -10.914 -9.227 -12.586 1 91.38 126 ALA B N 1
ATOM 3061 C CA . ALA B 1 126 ? -10.961 -8.172 -13.602 1 91.38 126 ALA B CA 1
ATOM 3062 C C . ALA B 1 126 ? -9.766 -8.273 -14.547 1 91.38 126 ALA B C 1
ATOM 3064 O O . ALA B 1 126 ? -9.914 -8.141 -15.766 1 91.38 126 ALA B O 1
ATOM 3065 N N . GLY B 1 127 ? -8.586 -8.484 -13.938 1 93.69 127 GLY B N 1
ATOM 3066 C CA . GLY B 1 127 ? -7.398 -8.664 -14.766 1 93.69 127 GLY B CA 1
ATOM 3067 C C . GLY B 1 127 ? -7.477 -9.875 -15.672 1 93.69 127 GLY B C 1
ATOM 3068 O O . GLY B 1 127 ? -7.059 -9.812 -16.828 1 93.69 127 GLY B O 1
ATOM 3069 N N . ALA B 1 128 ? -8.031 -10.938 -15.195 1 95.5 128 ALA B N 1
ATOM 3070 C CA . ALA B 1 128 ? -8.18 -12.156 -15.984 1 95.5 128 ALA B CA 1
ATOM 3071 C C . ALA B 1 128 ? -9.141 -11.938 -17.141 1 95.5 128 ALA B C 1
ATOM 3073 O O . ALA B 1 128 ? -8.883 -12.398 -18.266 1 95.5 128 ALA B O 1
ATOM 3074 N N . GLU B 1 129 ? -10.188 -11.219 -16.859 1 96.25 129 GLU B N 1
ATOM 3075 C CA . GLU B 1 129 ? -11.211 -10.953 -17.859 1 96.25 129 GLU B CA 1
ATOM 3076 C C . GLU B 1 129 ? -10.672 -10.039 -18.953 1 96.25 129 GLU B C 1
ATOM 3078 O O . GLU B 1 129 ? -10.984 -10.219 -20.141 1 96.25 129 GLU B O 1
ATOM 3083 N N . GLN B 1 130 ? -9.859 -9.094 -18.594 1 96.19 130 GLN B N 1
ATOM 3084 C CA . GLN B 1 130 ? -9.422 -8.055 -19.516 1 96.19 130 GLN B CA 1
ATOM 3085 C C . GLN B 1 130 ? -8.094 -8.422 -20.172 1 96.19 130 GLN B C 1
ATOM 3087 O O . GLN B 1 130 ? -7.668 -7.785 -21.141 1 96.19 130 GLN B O 1
ATOM 3092 N N . GLY B 1 131 ? -7.492 -9.445 -19.656 1 97.12 131 GLY B N 1
ATOM 3093 C CA . GLY B 1 131 ? -6.188 -9.828 -20.188 1 97.12 131 GLY B CA 1
ATOM 3094 C C . GLY B 1 131 ? -5.074 -8.898 -19.734 1 97.12 131 GLY B C 1
ATOM 3095 O O . GLY B 1 131 ? -4.156 -8.609 -20.5 1 97.12 131 GLY B O 1
ATOM 3096 N N . THR B 1 132 ? -5.215 -8.383 -18.5 1 96.19 132 THR B N 1
ATOM 3097 C CA . THR B 1 132 ? -4.242 -7.422 -18 1 96.19 132 THR B CA 1
ATOM 3098 C C . THR B 1 132 ? -3.566 -7.938 -16.734 1 96.19 132 THR B C 1
ATOM 3100 O O . THR B 1 132 ? -3.137 -7.152 -15.883 1 96.19 132 THR B O 1
ATOM 3103 N N . LEU B 1 133 ? -3.508 -9.242 -16.562 1 95.94 133 LEU B N 1
ATOM 3104 C CA . LEU B 1 133 ? -2.848 -9.828 -15.398 1 95.94 133 LEU B CA 1
ATOM 3105 C C . LEU B 1 133 ? -1.361 -9.492 -15.391 1 95.94 133 LEU B C 1
ATOM 3107 O O . LEU B 1 133 ? -0.8 -9.109 -16.422 1 95.94 133 LEU B O 1
ATOM 3111 N N . VAL B 1 134 ? -0.835 -9.547 -14.242 1 95.75 134 VAL B N 1
ATOM 3112 C CA . VAL B 1 134 ? 0.612 -9.547 -14.047 1 95.75 134 VAL B CA 1
ATOM 3113 C C . VAL B 1 134 ? 1.085 -10.953 -13.68 1 95.75 134 VAL B C 1
ATOM 3115 O O . VAL B 1 134 ? 0.578 -11.562 -12.734 1 95.75 134 VAL B O 1
ATOM 3118 N N . ILE B 1 135 ? 2.033 -11.445 -14.461 1 97.62 135 ILE B N 1
ATOM 3119 C CA . ILE B 1 135 ? 2.477 -12.82 -14.258 1 97.62 135 ILE B CA 1
ATOM 3120 C C . ILE B 1 135 ? 3.922 -12.828 -13.766 1 97.62 135 ILE B C 1
ATOM 3122 O O . ILE B 1 135 ? 4.781 -12.141 -14.328 1 97.62 135 ILE B O 1
ATOM 3126 N N . PHE B 1 136 ? 4.141 -13.562 -12.719 1 98.12 136 PHE B N 1
ATOM 3127 C CA . PHE B 1 136 ? 5.473 -13.867 -12.203 1 98.12 136 PHE B CA 1
ATOM 3128 C C . PHE B 1 136 ? 5.91 -15.266 -12.633 1 98.12 136 PHE B C 1
ATOM 3130 O O . PHE B 1 136 ? 5.398 -16.266 -12.133 1 98.12 136 PHE B O 1
ATOM 3137 N N . ALA B 1 137 ? 6.887 -15.273 -13.484 1 98.56 137 ALA B N 1
ATOM 3138 C CA . ALA B 1 137 ? 7.242 -16.578 -14.023 1 98.56 137 ALA B CA 1
ATOM 3139 C C . ALA B 1 137 ? 8.562 -17.078 -13.438 1 98.56 137 ALA B C 1
ATOM 3141 O O . ALA B 1 137 ? 9.5 -16.312 -13.266 1 98.56 137 ALA B O 1
ATOM 3142 N N . GLY B 1 138 ? 8.57 -18.297 -13.023 1 98.44 138 GLY B N 1
ATOM 3143 C CA . GLY B 1 138 ? 9.789 -19 -12.625 1 98.44 138 GLY B CA 1
ATOM 3144 C C . GLY B 1 138 ? 10.078 -20.219 -13.469 1 98.44 138 GLY B C 1
ATOM 3145 O O . GLY B 1 138 ? 9.219 -21.078 -13.641 1 98.44 138 GLY B O 1
ATOM 3146 N N . GLY B 1 139 ? 11.312 -20.328 -13.984 1 98.25 139 GLY B N 1
ATOM 3147 C CA . GLY B 1 139 ? 11.68 -21.469 -14.812 1 98.25 139 GLY B CA 1
ATOM 3148 C C . GLY B 1 139 ? 12.594 -21.109 -15.961 1 98.25 139 GLY B C 1
ATOM 3149 O O . GLY B 1 139 ? 13.297 -20.094 -15.906 1 98.25 139 GLY B O 1
ATOM 3150 N N . ASP B 1 140 ? 12.641 -21.922 -16.969 1 98.12 140 ASP B N 1
ATOM 3151 C CA . ASP B 1 140 ? 13.562 -21.797 -18.094 1 98.12 140 ASP B CA 1
ATOM 3152 C C . ASP B 1 140 ? 13.258 -20.562 -18.922 1 98.12 140 ASP B C 1
ATOM 3154 O O . ASP B 1 140 ? 12.117 -20.375 -19.359 1 98.12 140 ASP B O 1
ATOM 3158 N N . ALA B 1 141 ? 14.273 -19.797 -19.172 1 97.81 141 ALA B N 1
ATOM 3159 C CA . ALA B 1 141 ? 14.125 -18.516 -19.844 1 97.81 141 ALA B CA 1
ATOM 3160 C C . ALA B 1 141 ? 13.609 -18.703 -21.266 1 97.81 141 ALA B C 1
ATOM 3162 O O . ALA B 1 141 ? 12.703 -17.984 -21.703 1 97.81 141 ALA B O 1
ATOM 3163 N N . GLN B 1 142 ? 14.125 -19.609 -21.953 1 98.06 142 GLN B N 1
ATOM 3164 C CA . GLN B 1 142 ? 13.742 -19.828 -23.344 1 98.06 142 GLN B CA 1
ATOM 3165 C C . GLN B 1 142 ? 12.289 -20.281 -23.438 1 98.06 142 GLN B C 1
ATOM 3167 O O . GLN B 1 142 ? 11.555 -19.828 -24.328 1 98.06 142 GLN B O 1
ATOM 3172 N N . THR B 1 143 ? 11.914 -21.172 -22.531 1 98.38 143 THR B N 1
ATOM 3173 C CA . THR B 1 143 ? 10.531 -21.656 -22.531 1 98.38 143 THR B CA 1
ATOM 3174 C C . THR B 1 143 ? 9.57 -20.516 -22.219 1 98.38 143 THR B C 1
ATOM 3176 O O . THR B 1 143 ? 8.539 -20.359 -22.875 1 98.38 143 THR B O 1
ATOM 3179 N N . ILE B 1 144 ? 9.953 -19.688 -21.266 1 98.5 144 ILE B N 1
ATOM 3180 C CA . ILE B 1 144 ? 9.109 -18.562 -20.891 1 98.5 144 ILE B CA 1
ATOM 3181 C C . ILE B 1 144 ? 8.953 -17.609 -22.062 1 98.5 144 ILE B C 1
ATOM 3183 O O . ILE B 1 144 ? 7.852 -17.125 -22.344 1 98.5 144 ILE B O 1
ATOM 3187 N N . GLU B 1 145 ? 9.977 -17.359 -22.75 1 97.81 145 GLU B N 1
ATOM 3188 C CA . GLU B 1 145 ? 9.914 -16.531 -23.938 1 97.81 145 GLU B CA 1
ATOM 3189 C C . GLU B 1 145 ? 9.023 -17.156 -25.016 1 97.81 145 GLU B C 1
ATOM 3191 O O . GLU B 1 145 ? 8.227 -16.469 -25.641 1 97.81 145 GLU B O 1
ATOM 3196 N N . ALA B 1 146 ? 9.164 -18.438 -25.172 1 98 146 ALA B N 1
ATOM 3197 C CA . ALA B 1 146 ? 8.398 -19.156 -26.188 1 98 146 ALA B CA 1
ATOM 3198 C C . ALA B 1 146 ? 6.906 -19.141 -25.875 1 98 146 ALA B C 1
ATOM 3200 O O . ALA B 1 146 ? 6.074 -19.328 -26.766 1 98 146 ALA B O 1
ATOM 3201 N N . LEU B 1 147 ? 6.566 -18.875 -24.656 1 98.38 147 LEU B N 1
ATOM 3202 C CA . LEU B 1 147 ? 5.176 -18.875 -24.203 1 98.38 147 LEU B CA 1
ATOM 3203 C C . LEU B 1 147 ? 4.52 -17.531 -24.438 1 98.38 147 LEU B C 1
ATOM 3205 O O . LEU B 1 147 ? 3.334 -17.344 -24.156 1 98.38 147 LEU B O 1
ATOM 3209 N N . SER B 1 148 ? 5.172 -16.547 -25.062 1 97.75 148 SER B N 1
ATOM 3210 C CA . SER B 1 148 ? 4.73 -15.164 -25.234 1 97.75 148 SER B CA 1
ATOM 3211 C C . SER B 1 148 ? 3.367 -15.109 -25.922 1 97.75 148 SER B C 1
ATOM 3213 O O . SER B 1 148 ? 2.508 -14.312 -25.531 1 97.75 148 SER B O 1
ATOM 3215 N N . PRO B 1 149 ? 3.098 -15.953 -26.922 1 97.75 149 PRO B N 1
ATOM 3216 C CA . PRO B 1 149 ? 1.787 -15.875 -27.562 1 97.75 149 PRO B CA 1
ATOM 3217 C C . PRO B 1 149 ? 0.632 -16.141 -26.609 1 97.75 149 PRO B C 1
ATOM 3219 O O . PRO B 1 149 ? -0.443 -15.547 -26.75 1 97.75 149 PRO B O 1
ATOM 3222 N N . VAL B 1 150 ? 0.878 -17 -25.609 1 98.19 150 VAL B N 1
ATOM 3223 C CA . VAL B 1 150 ? -0.137 -17.312 -24.609 1 98.19 150 VAL B CA 1
ATOM 3224 C C . VAL B 1 150 ? -0.187 -16.203 -23.562 1 98.19 150 VAL B C 1
ATOM 3226 O O . VAL B 1 150 ? -1.263 -15.703 -23.234 1 98.19 150 VAL B O 1
ATOM 3229 N N . TYR B 1 151 ? 0.983 -15.766 -23.094 1 98.19 151 TYR B N 1
ATOM 3230 C CA . TYR B 1 151 ? 1.081 -14.742 -22.062 1 98.19 151 TYR B CA 1
ATOM 3231 C C . TYR B 1 151 ? 0.501 -13.422 -22.547 1 98.19 151 TYR B C 1
ATOM 3233 O O . TYR B 1 151 ? -0.163 -12.711 -21.781 1 98.19 151 TYR B O 1
ATOM 3241 N N . ASN B 1 152 ? 0.664 -13.078 -23.797 1 97.56 152 ASN B N 1
ATOM 3242 C CA . ASN B 1 152 ? 0.209 -11.797 -24.344 1 97.56 152 ASN B CA 1
ATOM 3243 C C . ASN B 1 152 ? -1.313 -11.688 -24.312 1 97.56 152 ASN B C 1
ATOM 3245 O O . ASN B 1 152 ? -1.859 -10.594 -24.203 1 97.56 152 ASN B O 1
ATOM 3249 N N . VAL B 1 153 ? -1.959 -12.812 -24.391 1 98.25 153 VAL B N 1
ATOM 3250 C CA . VAL B 1 153 ? -3.418 -12.852 -24.359 1 98.25 153 VAL B CA 1
ATOM 3251 C C . VAL B 1 153 ? -3.916 -12.656 -22.938 1 98.25 153 VAL B C 1
ATOM 3253 O O . VAL B 1 153 ? -4.961 -12.039 -22.719 1 98.25 153 VAL B O 1
ATOM 3256 N N . LEU B 1 154 ? -3.115 -13.078 -21.984 1 98.06 154 LEU B N 1
ATOM 3257 C CA . LEU B 1 154 ? -3.621 -13.227 -20.625 1 98.06 154 LEU B CA 1
ATOM 3258 C C . LEU B 1 154 ? -3.152 -12.07 -19.734 1 98.06 154 LEU B C 1
ATOM 3260 O O . LEU B 1 154 ? -3.703 -11.844 -18.656 1 98.06 154 LEU B O 1
ATOM 3264 N N . SER B 1 155 ? -2.086 -11.352 -20.172 1 97.5 155 SER B N 1
ATOM 3265 C CA . SER B 1 155 ? -1.436 -10.484 -19.188 1 97.5 155 SER B CA 1
ATOM 3266 C C . SER B 1 155 ? -0.904 -9.211 -19.859 1 97.5 155 SER B C 1
ATOM 3268 O O . SER B 1 155 ? -0.671 -9.188 -21.062 1 97.5 155 SER B O 1
ATOM 3270 N N . GLN B 1 156 ? -0.757 -8.164 -19.062 1 95.5 156 GLN B N 1
ATOM 3271 C CA . GLN B 1 156 ? -0.133 -6.922 -19.516 1 95.5 156 GLN B CA 1
ATOM 3272 C C . GLN B 1 156 ? 1.384 -6.984 -19.359 1 95.5 156 GLN B C 1
ATOM 3274 O O . GLN B 1 156 ? 2.111 -6.234 -20.016 1 95.5 156 GLN B O 1
ATOM 3279 N N . ARG B 1 157 ? 1.84 -7.891 -18.484 1 95.44 157 ARG B N 1
ATOM 3280 C CA . ARG B 1 157 ? 3.268 -8.031 -18.219 1 95.44 157 ARG B CA 1
ATOM 3281 C C . ARG B 1 157 ? 3.594 -9.43 -17.703 1 95.44 157 ARG B C 1
ATOM 3283 O O . ARG B 1 157 ? 2.85 -9.984 -16.906 1 95.44 157 ARG B O 1
ATOM 3290 N N . VAL B 1 158 ? 4.656 -9.977 -18.188 1 97.5 158 VAL B N 1
ATOM 3291 C CA . VAL B 1 158 ? 5.262 -11.195 -17.656 1 97.5 158 VAL B CA 1
ATOM 3292 C C . VAL B 1 158 ? 6.727 -10.93 -17.312 1 97.5 158 VAL B C 1
ATOM 3294 O O . VAL B 1 158 ? 7.477 -10.391 -18.125 1 97.5 158 VAL B O 1
ATOM 3297 N N . THR B 1 159 ? 7.09 -11.234 -16.141 1 97.94 159 THR B N 1
ATOM 3298 C CA . THR B 1 159 ? 8.484 -11.094 -15.727 1 97.94 159 THR B CA 1
ATOM 3299 C C . THR B 1 159 ? 9.047 -12.438 -15.273 1 97.94 159 THR B C 1
ATOM 3301 O O . THR B 1 159 ? 8.469 -13.102 -14.406 1 97.94 159 THR B O 1
ATOM 3304 N N . ARG B 1 160 ? 10.094 -12.859 -15.898 1 98.25 160 ARG B N 1
ATOM 3305 C CA . ARG B 1 160 ? 10.812 -14 -15.344 1 98.25 160 ARG B CA 1
ATOM 3306 C C . ARG B 1 160 ? 11.547 -13.617 -14.07 1 98.25 160 ARG B C 1
ATOM 3308 O O . ARG B 1 160 ? 12.414 -12.734 -14.086 1 98.25 160 ARG B O 1
ATOM 3315 N N . MET B 1 161 ? 11.305 -14.312 -13.039 1 97.75 161 MET B N 1
ATOM 3316 C CA . MET B 1 161 ? 11.836 -13.938 -11.727 1 97.75 161 MET B CA 1
ATOM 3317 C C . MET B 1 161 ? 13.07 -14.766 -11.375 1 97.75 161 MET B C 1
ATOM 3319 O O . MET B 1 161 ? 13.797 -14.438 -10.438 1 97.75 161 MET B O 1
ATOM 3323 N N . GLY B 1 162 ? 13.281 -15.82 -12.07 1 97.19 162 GLY B N 1
ATOM 3324 C CA . GLY B 1 162 ? 14.383 -16.734 -11.82 1 97.19 162 GLY B CA 1
ATOM 3325 C C . GLY B 1 162 ? 14.039 -18.172 -12.148 1 97.19 162 GLY B C 1
ATOM 3326 O O . GLY B 1 162 ? 13.266 -18.438 -13.078 1 97.19 162 GLY B O 1
ATOM 3327 N N . ASP B 1 163 ? 14.672 -19.109 -11.477 1 97.31 163 ASP B N 1
ATOM 3328 C CA . ASP B 1 163 ? 14.461 -20.531 -11.727 1 97.31 163 ASP B CA 1
ATOM 3329 C C . ASP B 1 163 ? 13.133 -21 -11.148 1 97.31 163 ASP B C 1
ATOM 3331 O O . ASP B 1 163 ? 12.406 -20.219 -10.531 1 97.31 163 ASP B O 1
ATOM 3335 N N . THR B 1 164 ? 12.852 -22.25 -11.367 1 98.19 164 THR B N 1
ATOM 3336 C CA . THR B 1 164 ? 11.617 -22.859 -10.891 1 98.19 164 THR B CA 1
ATOM 3337 C C . THR B 1 164 ? 11.414 -22.578 -9.406 1 98.19 164 THR B C 1
ATOM 3339 O O . THR B 1 164 ? 12.336 -22.766 -8.602 1 98.19 164 THR B O 1
ATOM 3342 N N . GLY B 1 165 ? 10.266 -22.109 -9.047 1 97.88 165 GLY B N 1
ATOM 3343 C CA . GLY B 1 165 ? 9.945 -21.781 -7.668 1 97.88 165 GLY B CA 1
ATOM 3344 C C . GLY B 1 165 ? 9.969 -20.297 -7.387 1 97.88 165 GLY B C 1
ATOM 3345 O O . GLY B 1 165 ? 9.281 -19.812 -6.477 1 97.88 165 GLY B O 1
ATOM 3346 N N . THR B 1 166 ? 10.625 -19.5 -8.18 1 97.69 166 THR B N 1
ATOM 3347 C CA . THR B 1 166 ? 10.766 -18.078 -7.906 1 97.69 166 THR B CA 1
ATOM 3348 C C . THR B 1 166 ? 9.508 -17.312 -8.305 1 97.69 166 THR B C 1
ATOM 3350 O O . THR B 1 166 ? 9.219 -16.25 -7.754 1 97.69 166 THR B O 1
ATOM 3353 N N . GLY B 1 167 ? 8.797 -17.828 -9.266 1 98.38 167 GLY B N 1
ATOM 3354 C CA . GLY B 1 167 ? 7.488 -17.25 -9.523 1 98.38 167 GLY B CA 1
ATOM 3355 C C . GLY B 1 167 ? 6.562 -17.297 -8.32 1 98.38 167 GLY B C 1
ATOM 3356 O O . GLY B 1 167 ? 5.969 -16.281 -7.949 1 98.38 167 GLY B O 1
ATOM 3357 N N . GLN B 1 168 ? 6.531 -18.438 -7.73 1 98.25 168 GLN B N 1
ATOM 3358 C CA . GLN B 1 168 ? 5.695 -18.625 -6.551 1 98.25 168 GLN B CA 1
ATOM 3359 C C . GLN B 1 168 ? 6.211 -17.797 -5.379 1 98.25 168 GLN B C 1
ATOM 3361 O O . GLN B 1 168 ? 5.422 -17.188 -4.648 1 98.25 168 GLN B O 1
ATOM 3366 N N . ALA B 1 169 ? 7.531 -17.797 -5.199 1 98.06 169 ALA B N 1
ATOM 3367 C CA . ALA B 1 169 ? 8.102 -16.984 -4.129 1 98.06 169 ALA B CA 1
ATOM 3368 C C . ALA B 1 169 ? 7.703 -15.523 -4.281 1 98.06 169 ALA B C 1
ATOM 3370 O O . ALA B 1 169 ? 7.336 -14.867 -3.301 1 98.06 169 ALA B O 1
ATOM 3371 N N . THR B 1 170 ? 7.77 -15.062 -5.508 1 98.19 170 THR B N 1
ATOM 3372 C CA . THR B 1 170 ? 7.391 -13.68 -5.793 1 98.19 170 THR B CA 1
ATOM 3373 C C . THR B 1 170 ? 5.914 -13.445 -5.484 1 98.19 170 THR B C 1
ATOM 3375 O O . THR B 1 170 ? 5.559 -12.453 -4.852 1 98.19 170 THR B O 1
ATOM 3378 N N . LYS B 1 171 ? 5.086 -14.312 -5.918 1 98.12 171 LYS B N 1
ATOM 3379 C CA . LYS B 1 171 ? 3.654 -14.219 -5.648 1 98.12 171 LYS B CA 1
ATOM 3380 C C . LYS B 1 171 ? 3.377 -14.195 -4.148 1 98.12 171 LYS B C 1
ATOM 3382 O O . LYS B 1 171 ? 2.523 -13.438 -3.682 1 98.12 171 LYS B O 1
ATOM 3387 N N . ILE B 1 172 ? 4.035 -15.055 -3.469 1 97.94 172 ILE B N 1
ATOM 3388 C CA . ILE B 1 172 ? 3.867 -15.133 -2.021 1 97.94 172 ILE B CA 1
ATOM 3389 C C . ILE B 1 172 ? 4.215 -13.781 -1.39 1 97.94 172 ILE B C 1
ATOM 3391 O O . ILE B 1 172 ? 3.486 -13.289 -0.526 1 97.94 172 ILE B O 1
ATOM 3395 N N . CYS B 1 173 ? 5.324 -13.172 -1.793 1 98.25 173 CYS B N 1
ATOM 3396 C CA . CYS B 1 173 ? 5.73 -11.867 -1.279 1 98.25 173 CYS B CA 1
ATOM 3397 C C . CYS B 1 173 ? 4.723 -10.789 -1.67 1 98.25 173 CYS B C 1
ATOM 3399 O O . CYS B 1 173 ? 4.43 -9.891 -0.879 1 98.25 173 CYS B O 1
ATOM 3401 N N . ASN B 1 174 ? 4.227 -10.844 -2.92 1 97.56 174 ASN B N 1
ATOM 3402 C CA . ASN B 1 174 ? 3.143 -9.969 -3.352 1 97.56 174 ASN B CA 1
ATOM 3403 C C . ASN B 1 174 ? 1.94 -10.062 -2.414 1 97.56 174 ASN B C 1
ATOM 3405 O O . ASN B 1 174 ? 1.411 -9.047 -1.973 1 97.56 174 ASN B O 1
ATOM 3409 N N . GLN B 1 175 ? 1.568 -11.25 -2.109 1 96.75 175 GLN B N 1
ATOM 3410 C CA . GLN B 1 175 ? 0.383 -11.477 -1.29 1 96.75 175 GLN B CA 1
ATOM 3411 C C . GLN B 1 175 ? 0.635 -11.086 0.164 1 96.75 175 GLN B C 1
ATOM 3413 O O . GLN B 1 175 ? -0.295 -10.719 0.883 1 96.75 175 GLN B O 1
ATOM 3418 N N . LEU B 1 176 ? 1.883 -11.266 0.599 1 98.25 176 LEU B N 1
ATOM 3419 C CA . LEU B 1 176 ? 2.242 -10.773 1.924 1 98.25 176 LEU B CA 1
ATOM 3420 C C . LEU B 1 176 ? 1.876 -9.297 2.074 1 98.25 176 LEU B C 1
ATOM 3422 O O . LEU B 1 176 ? 1.215 -8.914 3.041 1 98.25 176 LEU B O 1
ATOM 3426 N N . ILE B 1 177 ? 2.256 -8.484 1.116 1 98.12 177 ILE B N 1
ATOM 3427 C CA . ILE B 1 177 ? 1.979 -7.055 1.146 1 98.12 177 ILE B CA 1
ATOM 3428 C C . ILE B 1 177 ? 0.472 -6.82 1.076 1 98.12 177 ILE B C 1
ATOM 3430 O O . ILE B 1 177 ? -0.082 -6.066 1.88 1 98.12 177 ILE B O 1
ATOM 3434 N N . VAL B 1 178 ? -0.228 -7.504 0.192 1 97.31 178 VAL B N 1
ATOM 3435 C CA . VAL B 1 178 ? -1.653 -7.293 -0.034 1 97.31 178 VAL B CA 1
ATOM 3436 C C . VAL B 1 178 ? -2.436 -7.648 1.228 1 97.31 178 VAL B C 1
ATOM 3438 O O . VAL B 1 178 ? -3.23 -6.848 1.72 1 97.31 178 VAL B O 1
ATOM 3441 N N . ALA B 1 179 ? -2.17 -8.781 1.755 1 97.5 179 ALA B N 1
ATOM 3442 C CA . ALA B 1 179 ? -2.928 -9.281 2.9 1 97.5 179 ALA B CA 1
ATOM 3443 C C . ALA B 1 179 ? -2.635 -8.453 4.152 1 97.5 179 ALA B C 1
ATOM 3445 O O . ALA B 1 179 ? -3.555 -8.031 4.855 1 97.5 179 ALA B O 1
ATOM 3446 N N . ALA B 1 180 ? -1.355 -8.25 4.426 1 98.19 180 ALA B N 1
ATOM 3447 C CA . ALA B 1 180 ? -1 -7.488 5.621 1 98.19 180 ALA B CA 1
ATOM 3448 C C . ALA B 1 180 ? -1.481 -6.047 5.52 1 98.19 180 ALA B C 1
ATOM 3450 O O . ALA B 1 180 ? -1.91 -5.457 6.512 1 98.19 180 ALA B O 1
ATOM 3451 N N . ASN B 1 181 ? -1.393 -5.5 4.371 1 97.69 181 ASN B N 1
ATOM 3452 C CA . ASN B 1 181 ? -1.862 -4.133 4.16 1 97.69 181 ASN B CA 1
ATOM 3453 C C . ASN B 1 181 ? -3.367 -4.016 4.387 1 97.69 181 ASN B C 1
ATOM 3455 O O . ASN B 1 181 ? -3.854 -2.973 4.82 1 97.69 181 ASN B O 1
ATOM 3459 N N . SER B 1 182 ? -4.129 -5.035 4.055 1 97.31 182 SER B N 1
ATOM 3460 C CA . SER B 1 182 ? -5.57 -5 4.289 1 97.31 182 SER B CA 1
ATOM 3461 C C . SER B 1 182 ? -5.883 -4.809 5.77 1 97.31 182 SER B C 1
ATOM 3463 O O . SER B 1 182 ? -6.844 -4.117 6.121 1 97.31 182 SER B O 1
ATOM 3465 N N . ALA B 1 183 ? -5.105 -5.492 6.621 1 97.56 183 ALA B N 1
ATOM 3466 C CA . ALA B 1 183 ? -5.258 -5.305 8.062 1 97.56 183 ALA B CA 1
ATOM 3467 C C . ALA B 1 183 ? -4.934 -3.865 8.461 1 97.56 183 ALA B C 1
ATOM 3469 O O . ALA B 1 183 ? -5.637 -3.271 9.281 1 97.56 183 ALA B O 1
ATOM 3470 N N . LEU B 1 184 ? -3.895 -3.324 7.891 1 98.06 184 LEU B N 1
ATOM 3471 C CA . LEU B 1 184 ? -3.482 -1.953 8.172 1 98.06 184 LEU B CA 1
ATOM 3472 C C . LEU B 1 184 ? -4.559 -0.964 7.734 1 98.06 184 LEU B C 1
ATOM 3474 O O . LEU B 1 184 ? -4.832 0.009 8.445 1 98.06 184 LEU B O 1
ATOM 3478 N N . ILE B 1 185 ? -5.152 -1.162 6.586 1 98.5 185 ILE B N 1
ATOM 3479 C CA . ILE B 1 185 ? -6.223 -0.31 6.074 1 98.5 185 ILE B CA 1
ATOM 3480 C C . ILE B 1 185 ? -7.398 -0.318 7.047 1 98.5 185 ILE B C 1
ATOM 3482 O O . ILE B 1 185 ? -7.961 0.734 7.359 1 98.5 185 ILE B O 1
ATOM 3486 N N . ALA B 1 186 ? -7.758 -1.498 7.531 1 98.62 186 ALA B N 1
ATOM 3487 C CA . ALA B 1 186 ? -8.844 -1.593 8.5 1 98.62 186 ALA B CA 1
ATOM 3488 C C . ALA B 1 186 ? -8.531 -0.784 9.758 1 98.62 186 ALA B C 1
ATOM 3490 O O . ALA B 1 186 ? -9.391 -0.074 10.281 1 98.62 186 ALA B O 1
ATOM 3491 N N . GLU B 1 187 ? -7.285 -0.908 10.242 1 98.69 187 GLU B N 1
ATOM 3492 C CA . GLU B 1 187 ? -6.867 -0.146 11.422 1 98.69 187 GLU B CA 1
ATOM 3493 C C . GLU B 1 187 ? -6.941 1.355 11.156 1 98.69 187 GLU B C 1
ATOM 3495 O O . GLU B 1 187 ? -7.414 2.117 12 1 98.69 187 GLU B O 1
ATOM 3500 N N . ALA B 1 188 ? -6.508 1.769 9.992 1 98.69 188 ALA B N 1
ATOM 3501 C CA . ALA B 1 188 ? -6.5 3.186 9.641 1 98.69 188 ALA B CA 1
ATOM 3502 C C . ALA B 1 188 ? -7.922 3.73 9.523 1 98.69 188 ALA B C 1
ATOM 3504 O O . ALA B 1 188 ? -8.219 4.82 10.023 1 98.69 188 ALA B O 1
ATOM 3505 N N . VAL B 1 189 ? -8.844 2.971 8.891 1 98.62 189 VAL B N 1
ATOM 3506 C CA . VAL B 1 189 ? -10.227 3.402 8.711 1 98.62 189 VAL B CA 1
ATOM 3507 C C . VAL B 1 189 ? -10.914 3.486 10.07 1 98.62 189 VAL B C 1
ATOM 3509 O O . VAL B 1 189 ? -11.625 4.453 10.352 1 98.62 189 VAL B O 1
ATOM 3512 N N . ALA B 1 190 ? -10.68 2.498 10.898 1 98.62 190 ALA B N 1
ATOM 3513 C CA . ALA B 1 190 ? -11.273 2.508 12.227 1 98.62 190 ALA B CA 1
ATOM 3514 C C . ALA B 1 190 ? -10.766 3.693 13.047 1 98.62 190 ALA B C 1
ATOM 3516 O O . ALA B 1 190 ? -11.547 4.352 13.742 1 98.62 190 ALA B O 1
ATOM 3517 N N . LEU B 1 191 ? -9.484 3.939 12.992 1 98.25 191 LEU B N 1
ATOM 3518 C CA . LEU B 1 191 ? -8.906 5.062 13.719 1 98.25 191 LEU B CA 1
ATOM 3519 C C . LEU B 1 191 ? -9.492 6.387 13.234 1 98.25 191 LEU B C 1
ATOM 3521 O O . LEU B 1 191 ? -9.844 7.242 14.047 1 98.25 191 LEU B O 1
ATOM 3525 N N . ALA B 1 192 ? -9.562 6.535 11.922 1 97.69 192 ALA B N 1
ATOM 3526 C CA . ALA B 1 192 ? -10.148 7.75 11.359 1 97.69 192 ALA B CA 1
ATOM 3527 C C . ALA B 1 192 ? -11.57 7.965 11.875 1 97.69 192 ALA B C 1
ATOM 3529 O O . ALA B 1 192 ? -11.922 9.07 12.289 1 97.69 192 ALA B O 1
ATOM 3530 N N . ASP B 1 193 ? -12.328 6.918 11.852 1 97.44 193 ASP B N 1
ATOM 3531 C CA . ASP B 1 193 ? -13.703 6.988 12.32 1 97.44 193 ASP B CA 1
ATOM 3532 C C . ASP B 1 193 ? -13.766 7.43 13.781 1 97.44 193 ASP B C 1
ATOM 3534 O O . ASP B 1 193 ? -14.508 8.352 14.133 1 97.44 193 ASP B O 1
ATOM 3538 N N . ARG B 1 194 ? -12.969 6.82 14.609 1 96.69 194 ARG B N 1
ATOM 3539 C CA . ARG B 1 194 ? -12.969 7.129 16.031 1 96.69 194 ARG B CA 1
ATOM 3540 C C . ARG B 1 194 ? -12.461 8.547 16.281 1 96.69 194 ARG B C 1
ATOM 3542 O O . ARG B 1 194 ? -12.797 9.156 17.297 1 96.69 194 ARG B O 1
ATOM 3549 N N . ALA B 1 195 ? -11.664 9.031 15.367 1 95.25 195 ALA B N 1
ATOM 3550 C CA . ALA B 1 195 ? -11.07 10.352 15.523 1 95.25 195 ALA B CA 1
ATOM 3551 C C . ALA B 1 195 ? -11.977 11.438 14.961 1 95.25 195 ALA B C 1
ATOM 3553 O O . ALA B 1 195 ? -11.602 12.609 14.906 1 95.25 195 ALA B O 1
ATOM 3554 N N . GLY B 1 196 ? -13.117 11.055 14.461 1 94.69 196 GLY B N 1
ATOM 3555 C CA . GLY B 1 196 ? -14.117 12.031 14.055 1 94.69 196 GLY B CA 1
ATOM 3556 C C . GLY B 1 196 ? -14.055 12.367 12.578 1 94.69 196 GLY B C 1
ATOM 3557 O O . GLY B 1 196 ? -14.688 13.328 12.133 1 94.69 196 GLY B O 1
ATOM 3558 N N . VAL B 1 197 ? -13.359 11.641 11.844 1 96.44 197 VAL B N 1
ATOM 3559 C CA . VAL B 1 197 ? -13.25 11.836 10.398 1 96.44 197 VAL B CA 1
ATOM 3560 C C . VAL B 1 197 ? -14.406 11.133 9.695 1 96.44 197 VAL B C 1
ATOM 3562 O O . VAL B 1 197 ? -14.766 10.008 10.062 1 96.44 197 VAL B O 1
ATOM 3565 N N . ASP B 1 198 ? -15.055 11.805 8.773 1 96.62 198 ASP B N 1
ATOM 3566 C CA . ASP B 1 198 ? -15.969 11.117 7.871 1 96.62 198 ASP B CA 1
ATOM 3567 C C . ASP B 1 198 ? -15.227 10.148 6.957 1 96.62 198 ASP B C 1
ATOM 3569 O O . ASP B 1 198 ? -14.695 10.555 5.918 1 96.62 198 ASP B O 1
ATOM 3573 N N . THR B 1 199 ? -15.359 8.938 7.285 1 97.31 199 THR B N 1
ATOM 3574 C CA . THR B 1 199 ? -14.516 7.949 6.625 1 97.31 199 THR B CA 1
ATOM 3575 C C . THR B 1 199 ? -14.969 7.723 5.184 1 97.31 199 THR B C 1
ATOM 3577 O O . THR B 1 199 ? -14.242 7.129 4.383 1 97.31 199 THR B O 1
ATOM 3580 N N . THR B 1 200 ? -16.109 8.172 4.793 1 97.62 200 THR B N 1
ATOM 3581 C CA . THR B 1 200 ? -16.531 8.062 3.402 1 97.62 200 THR B CA 1
ATOM 3582 C C . THR B 1 200 ? -15.695 8.961 2.502 1 97.62 200 THR B C 1
ATOM 3584 O O . THR B 1 200 ? -15.672 8.781 1.283 1 97.62 200 THR B O 1
ATOM 3587 N N . LEU B 1 201 ? -14.969 9.906 3.09 1 97.12 201 LEU B N 1
ATOM 3588 C CA . LEU B 1 201 ? -14.125 10.836 2.344 1 97.12 201 LEU B CA 1
ATOM 3589 C C . LEU B 1 201 ? -12.695 10.32 2.262 1 97.12 201 LEU B C 1
ATOM 3591 O O . LEU B 1 201 ? -11.875 10.859 1.514 1 97.12 201 LEU B O 1
ATOM 3595 N N . PHE B 1 202 ? -12.453 9.273 3.008 1 96.44 202 PHE B N 1
ATOM 3596 C CA . PHE B 1 202 ? -11.078 8.82 3.203 1 96.44 202 PHE B CA 1
ATOM 3597 C C . PHE B 1 202 ? -10.461 8.375 1.885 1 96.44 202 PHE B C 1
ATOM 3599 O O . PHE B 1 202 ? -9.383 8.836 1.508 1 96.44 202 PHE B O 1
ATOM 3606 N N . ALA B 1 203 ? -11.141 7.508 1.113 1 96.69 203 ALA B N 1
ATOM 3607 C CA . ALA B 1 203 ? -10.602 6.922 -0.111 1 96.69 203 ALA B CA 1
ATOM 3608 C C . ALA B 1 203 ? -10.375 7.988 -1.177 1 96.69 203 ALA B C 1
ATOM 3610 O O . ALA B 1 203 ? -9.266 8.117 -1.705 1 96.69 203 ALA B O 1
ATOM 3611 N N . PRO B 1 204 ? -11.336 8.844 -1.471 1 96.81 204 PRO B N 1
ATOM 3612 C CA . PRO B 1 204 ? -11.07 9.875 -2.477 1 96.81 204 PRO B CA 1
ATOM 3613 C C . PRO B 1 204 ? -10.016 10.883 -2.023 1 96.81 204 PRO B C 1
ATOM 3615 O O . PRO B 1 204 ? -9.219 11.359 -2.838 1 96.81 204 PRO B O 1
ATOM 3618 N N . ALA B 1 205 ? -9.914 11.195 -0.746 1 96.5 205 ALA B N 1
ATOM 3619 C CA . ALA B 1 205 ? -8.977 12.195 -0.234 1 96.5 205 ALA B CA 1
ATOM 3620 C C . ALA B 1 205 ? -7.535 11.711 -0.385 1 96.5 205 ALA B C 1
ATOM 3622 O O . ALA B 1 205 ? -6.633 12.508 -0.652 1 96.5 205 ALA B O 1
ATOM 3623 N N . LEU B 1 206 ? -7.352 10.406 -0.24 1 96 206 LEU B N 1
ATOM 3624 C CA . LEU B 1 206 ? -5.992 9.883 -0.227 1 96 206 LEU B CA 1
ATOM 3625 C C . LEU B 1 206 ? -5.582 9.398 -1.614 1 96 206 LEU B C 1
ATOM 3627 O O . LEU B 1 206 ? -4.43 9.008 -1.825 1 96 206 LEU B O 1
ATOM 3631 N N . ALA B 1 207 ? -6.52 9.438 -2.605 1 94.88 207 ALA B N 1
ATOM 3632 C CA . ALA B 1 207 ? -6.246 8.953 -3.955 1 94.88 207 ALA B CA 1
ATOM 3633 C C . ALA B 1 207 ? -5.043 9.672 -4.562 1 94.88 207 ALA B C 1
ATOM 3635 O O . ALA B 1 207 ? -4.949 10.898 -4.512 1 94.88 207 ALA B O 1
ATOM 3636 N N . GLY B 1 208 ? -4.062 8.844 -5.078 1 89.31 208 GLY B N 1
ATOM 3637 C CA . GLY B 1 208 ? -2.898 9.391 -5.754 1 89.31 208 GLY B CA 1
ATOM 3638 C C . GLY B 1 208 ? -1.761 9.727 -4.812 1 89.31 208 GLY B C 1
ATOM 3639 O O . GLY B 1 208 ? -0.648 10.023 -5.25 1 89.31 208 GLY B O 1
ATOM 3640 N N . GLY B 1 209 ? -2.014 9.727 -3.547 1 92 209 GLY B N 1
ATOM 3641 C CA . GLY B 1 209 ? -0.989 10.039 -2.562 1 92 209 GLY B CA 1
ATOM 3642 C C . GLY B 1 209 ? -0.174 8.828 -2.146 1 92 209 GLY B C 1
ATOM 3643 O O . GLY B 1 209 ? -0.297 7.758 -2.742 1 92 209 GLY B O 1
ATOM 3644 N N . PHE B 1 210 ? 0.596 8.93 -1.074 1 93.88 210 PHE B N 1
ATOM 3645 C CA . PHE B 1 210 ? 1.557 7.914 -0.653 1 93.88 210 PHE B CA 1
ATOM 3646 C C . PHE B 1 210 ? 0.852 6.754 0.039 1 93.88 210 PHE B C 1
ATOM 3648 O O . PHE B 1 210 ? 1.344 5.625 0.023 1 93.88 210 PHE B O 1
ATOM 3655 N N . ALA B 1 211 ? -0.315 7.035 0.606 1 96.62 211 ALA B N 1
ATOM 3656 C CA . ALA B 1 211 ? -1.029 5.969 1.305 1 96.62 211 ALA B CA 1
ATOM 3657 C C . ALA B 1 211 ? -1.965 5.223 0.357 1 96.62 211 ALA B C 1
ATOM 3659 O O . ALA B 1 211 ? -2.605 4.246 0.75 1 96.62 211 ALA B O 1
ATOM 3660 N N . ASP B 1 212 ? -2.068 5.703 -0.847 1 95.06 212 ASP B N 1
ATOM 3661 C CA . ASP B 1 212 ? -3.006 5.137 -1.812 1 95.06 212 ASP B CA 1
ATOM 3662 C C . ASP B 1 212 ? -2.523 3.775 -2.312 1 95.06 212 ASP B C 1
ATOM 3664 O O . ASP B 1 212 ? -1.327 3.484 -2.275 1 95.06 212 ASP B O 1
ATOM 3668 N N . SER B 1 213 ? -3.396 2.945 -2.736 1 95.88 213 SER B N 1
ATOM 3669 C CA . SER B 1 213 ? -3.217 1.649 -3.383 1 95.88 213 SER B CA 1
ATOM 3670 C C . SER B 1 213 ? -4.539 1.106 -3.912 1 95.88 213 SER B C 1
ATOM 3672 O O . SER B 1 213 ? -5.609 1.611 -3.561 1 95.88 213 SER B O 1
ATOM 3674 N N . LYS B 1 214 ? -4.488 0.13 -4.777 1 93.94 214 LYS B N 1
ATOM 3675 C CA . LYS B 1 214 ? -5.715 -0.478 -5.289 1 93.94 214 LYS B CA 1
ATOM 3676 C C . LYS B 1 214 ? -6.527 -1.105 -4.16 1 93.94 214 LYS B C 1
ATOM 3678 O O . LYS B 1 214 ? -7.727 -0.845 -4.031 1 93.94 214 LYS B O 1
ATOM 3683 N N . PRO B 1 215 ? -5.809 -1.872 -3.27 1 96.38 215 PRO B N 1
ATOM 3684 C CA . PRO B 1 215 ? -6.582 -2.408 -2.146 1 96.38 215 PRO B CA 1
ATOM 3685 C C . PRO B 1 215 ? -7.215 -1.313 -1.289 1 96.38 215 PRO B C 1
ATOM 3687 O O . PRO B 1 215 ? -8.344 -1.466 -0.824 1 96.38 215 PRO B O 1
ATOM 3690 N N . PHE B 1 216 ? -6.531 -0.244 -1.065 1 97.94 216 PHE B N 1
ATOM 3691 C CA . PHE B 1 216 ? -7.082 0.849 -0.272 1 97.94 216 PHE B CA 1
ATOM 3692 C C . PHE B 1 216 ? -8.367 1.376 -0.896 1 97.94 216 PHE B C 1
ATOM 3694 O O . PHE B 1 216 ? -9.375 1.556 -0.204 1 97.94 216 PHE B O 1
ATOM 3701 N N . GLN B 1 217 ? -8.375 1.58 -2.215 1 97.06 217 GLN B N 1
ATOM 3702 C CA . GLN B 1 217 ? -9.516 2.146 -2.93 1 97.06 217 GLN B CA 1
ATOM 3703 C C . GLN B 1 217 ? -10.68 1.167 -2.971 1 97.06 217 GLN B C 1
ATOM 3705 O O . GLN B 1 217 ? -11.836 1.57 -3.154 1 97.06 217 GLN B O 1
ATOM 3710 N N . ILE B 1 218 ? -10.414 -0.064 -2.795 1 95.5 218 ILE B N 1
ATOM 3711 C CA . ILE B 1 218 ? -11.469 -1.072 -2.811 1 95.5 218 ILE B CA 1
ATOM 3712 C C . ILE B 1 218 ? -12.023 -1.254 -1.4 1 95.5 218 ILE B C 1
ATOM 3714 O O . ILE B 1 218 ? -13.242 -1.209 -1.198 1 95.5 218 ILE B O 1
ATOM 3718 N N . LEU B 1 219 ? -11.18 -1.343 -0.416 1 97.88 219 LEU B N 1
ATOM 3719 C CA . LEU B 1 219 ? -11.586 -1.762 0.923 1 97.88 219 LEU B CA 1
ATOM 3720 C C . LEU B 1 219 ? -12.094 -0.576 1.732 1 97.88 219 LEU B C 1
ATOM 3722 O O . LEU B 1 219 ? -13.086 -0.696 2.455 1 97.88 219 LEU B O 1
ATOM 3726 N N . ALA B 1 220 ? -11.422 0.558 1.636 1 98.44 220 ALA B N 1
ATOM 3727 C CA . ALA B 1 220 ? -11.711 1.681 2.523 1 98.44 220 ALA B CA 1
ATOM 3728 C C . ALA B 1 220 ? -13.164 2.137 2.375 1 98.44 220 ALA B C 1
ATOM 3730 O O . ALA B 1 220 ? -13.867 2.311 3.369 1 98.44 220 ALA B O 1
ATOM 3731 N N . PRO B 1 221 ? -13.711 2.328 1.084 1 98.25 221 PRO B N 1
ATOM 3732 C CA . PRO B 1 221 ? -15.109 2.742 0.967 1 98.25 221 PRO B CA 1
ATOM 3733 C C . PRO B 1 221 ? -16.078 1.701 1.516 1 98.25 221 PRO B C 1
ATOM 3735 O O . PRO B 1 221 ? -17.094 2.057 2.133 1 98.25 221 PRO B O 1
ATOM 3738 N N . ARG B 1 222 ? -15.773 0.438 1.302 1 98.38 222 ARG B N 1
ATOM 3739 C CA . ARG B 1 222 ? -16.625 -0.641 1.787 1 98.38 222 ARG B CA 1
ATOM 3740 C C . ARG B 1 222 ? -16.594 -0.721 3.309 1 98.38 222 ARG B C 1
ATOM 3742 O O . ARG B 1 222 ? -17.625 -0.96 3.945 1 98.38 222 ARG B O 1
ATOM 3749 N N . MET B 1 223 ? -15.445 -0.523 3.918 1 98.5 223 MET B N 1
ATOM 3750 C CA . MET B 1 223 ? -15.305 -0.485 5.371 1 98.5 223 MET B CA 1
ATOM 3751 C C . MET B 1 223 ? -16.031 0.721 5.957 1 98.5 223 MET B C 1
ATOM 3753 O O . MET B 1 223 ? -16.719 0.604 6.973 1 98.5 223 MET B O 1
ATOM 3757 N N . ALA B 1 224 ? -15.922 1.847 5.266 1 98.06 224 ALA B N 1
ATOM 3758 C CA . ALA B 1 224 ? -16.516 3.092 5.738 1 98.06 224 ALA B CA 1
ATOM 3759 C C . ALA B 1 224 ? -18.047 2.979 5.812 1 98.06 224 ALA B C 1
ATOM 3761 O O . ALA B 1 224 ? -18.672 3.529 6.723 1 98.06 224 ALA B O 1
ATOM 3762 N N . THR B 1 225 ? -18.656 2.197 4.871 1 98 225 THR B N 1
ATOM 3763 C CA . THR B 1 225 ? -20.109 2.129 4.773 1 98 225 THR B CA 1
ATOM 3764 C C . THR B 1 225 ? -20.625 0.791 5.293 1 98 225 THR B C 1
ATOM 3766 O O . THR B 1 225 ? -21.828 0.526 5.258 1 98 225 THR B O 1
ATOM 3769 N N . HIS B 1 226 ? -19.734 -0.075 5.75 1 97.75 226 HIS B N 1
ATOM 3770 C CA . HIS B 1 226 ? -20.078 -1.422 6.199 1 97.75 226 HIS B CA 1
ATOM 3771 C C . HIS B 1 226 ? -20.875 -2.174 5.137 1 97.75 226 HIS B C 1
ATOM 3773 O O . HIS B 1 226 ? -21.922 -2.752 5.434 1 97.75 226 HIS B O 1
ATOM 3779 N N . THR B 1 227 ? -20.391 -2.096 3.887 1 97.88 227 THR B N 1
ATOM 3780 C CA . THR B 1 227 ? -20.953 -2.822 2.752 1 97.88 227 THR B CA 1
ATOM 3781 C C . THR B 1 227 ? -20.031 -3.971 2.34 1 97.88 227 THR B C 1
ATOM 3783 O O . THR B 1 227 ? -18.953 -3.742 1.775 1 97.88 227 THR B O 1
ATOM 3786 N N . PHE B 1 228 ? -20.516 -5.184 2.508 1 97.56 228 PHE B N 1
ATOM 3787 C CA . PHE B 1 228 ? -19.594 -6.301 2.406 1 97.56 228 PHE B CA 1
ATOM 3788 C C . PHE B 1 228 ? -20.016 -7.266 1.306 1 97.56 228 PHE B C 1
ATOM 3790 O O . PHE B 1 228 ? -19.391 -8.312 1.11 1 97.56 228 PHE B O 1
ATOM 3797 N N . GLU B 1 229 ? -21.141 -6.914 0.579 1 96.25 229 GLU B N 1
ATOM 3798 C CA . GLU B 1 229 ? -21.609 -7.711 -0.55 1 96.25 229 GLU B CA 1
ATOM 3799 C C . GLU B 1 229 ? -21.609 -6.895 -1.84 1 96.25 229 GLU B C 1
ATOM 3801 O O . GLU B 1 229 ? -21.875 -5.691 -1.82 1 96.25 229 GLU B O 1
ATOM 3806 N N . PRO B 1 230 ? -21.406 -7.48 -2.932 1 94.06 230 PRO B N 1
ATOM 3807 C CA . PRO B 1 230 ? -20.953 -8.867 -3.092 1 94.06 230 PRO B CA 1
ATOM 3808 C C . PRO B 1 230 ? -19.531 -9.094 -2.586 1 94.06 230 PRO B C 1
ATOM 3810 O O . PRO B 1 230 ? -18.75 -8.148 -2.48 1 94.06 230 PRO B O 1
ATOM 3813 N N . VAL B 1 231 ? -19.156 -10.289 -2.207 1 93.75 231 VAL B N 1
ATOM 3814 C CA . VAL B 1 231 ? -17.828 -10.656 -1.749 1 93.75 231 VAL B CA 1
ATOM 3815 C C . VAL B 1 231 ? -16.828 -10.492 -2.891 1 93.75 231 VAL B C 1
ATOM 3817 O O . VAL B 1 231 ? -17.031 -11.023 -3.984 1 93.75 231 VAL B O 1
ATOM 3820 N N . GLN B 1 232 ? -15.781 -9.734 -2.572 1 88.31 232 GLN B N 1
ATOM 3821 C CA . GLN B 1 232 ? -14.742 -9.539 -3.574 1 88.31 232 GLN B CA 1
ATOM 3822 C C . GLN B 1 232 ? -13.516 -10.406 -3.268 1 88.31 232 GLN B C 1
ATOM 3824 O O . GLN B 1 232 ? -12.898 -10.953 -4.18 1 88.31 232 GLN B O 1
ATOM 3829 N N . TRP B 1 233 ? -13.164 -10.523 -2.055 1 90.75 233 TRP B N 1
ATOM 3830 C CA . TRP B 1 233 ? -12.055 -11.32 -1.539 1 90.75 233 TRP B CA 1
ATOM 3831 C C . TRP B 1 233 ? -12.438 -12 -0.231 1 90.75 233 TRP B C 1
ATOM 3833 O O . TRP B 1 233 ? -12.742 -11.336 0.761 1 90.75 233 TRP B O 1
ATOM 3843 N N . LYS B 1 234 ? -12.336 -13.18 -0.245 1 93.12 234 LYS B N 1
ATOM 3844 C CA . LYS B 1 234 ? -12.703 -13.883 0.981 1 93.12 234 LYS B CA 1
ATOM 3845 C C . LYS B 1 234 ? -11.617 -13.742 2.041 1 93.12 234 LYS B C 1
ATOM 3847 O O . LYS B 1 234 ? -10.422 -13.812 1.73 1 93.12 234 LYS B O 1
ATOM 3852 N N . VAL B 1 235 ? -11.969 -13.602 3.314 1 97.25 235 VAL B N 1
ATOM 3853 C CA . VAL B 1 235 ? -11.055 -13.516 4.445 1 97.25 235 VAL B CA 1
ATOM 3854 C C . VAL B 1 235 ? -10.141 -14.734 4.469 1 97.25 235 VAL B C 1
ATOM 3856 O O . VAL B 1 235 ? -8.922 -14.602 4.602 1 97.25 235 VAL B O 1
ATOM 3859 N N . GLN B 1 236 ? -10.664 -15.891 4.23 1 95 236 GLN B N 1
ATOM 3860 C CA . GLN B 1 236 ? -9.891 -17.125 4.336 1 95 236 GLN B CA 1
ATOM 3861 C C . GLN B 1 236 ? -8.828 -17.203 3.25 1 95 236 GLN B C 1
ATOM 3863 O O . GLN B 1 236 ? -7.754 -17.766 3.465 1 95 236 GLN B O 1
ATOM 3868 N N . THR B 1 237 ? -9.094 -16.688 2.072 1 91.12 237 THR B N 1
ATOM 3869 C CA . THR B 1 237 ? -8.133 -16.703 0.976 1 91.12 237 THR B CA 1
ATOM 3870 C C . THR B 1 237 ? -6.898 -15.875 1.317 1 91.12 237 THR B C 1
ATOM 3872 O O . THR B 1 237 ? -5.766 -16.344 1.166 1 91.12 237 THR B O 1
ATOM 3875 N N . LEU B 1 238 ? -7.105 -14.672 1.846 1 94.38 238 LEU B N 1
ATOM 3876 C CA . LEU B 1 238 ? -5.984 -13.812 2.193 1 94.38 238 LEU B CA 1
ATOM 3877 C C . LEU B 1 238 ? -5.258 -14.336 3.43 1 94.38 238 LEU B C 1
ATOM 3879 O O . LEU B 1 238 ? -4.039 -14.195 3.543 1 94.38 238 LEU B O 1
ATOM 3883 N N . SER B 1 239 ? -6.094 -14.914 4.336 1 96.38 239 SER B N 1
ATOM 3884 C CA . SER B 1 239 ? -5.473 -15.555 5.488 1 96.38 239 SER B CA 1
ATOM 3885 C C . SER B 1 239 ? -4.543 -16.688 5.059 1 96.38 239 SER B C 1
ATOM 3887 O O . SER B 1 239 ? -3.412 -16.781 5.539 1 96.38 239 SER B O 1
ATOM 3889 N N . LYS B 1 240 ? -4.941 -17.484 4.172 1 91.75 240 LYS B N 1
ATOM 3890 C CA . LYS B 1 240 ? -4.129 -18.562 3.629 1 91.75 240 LYS B CA 1
ATOM 3891 C C . LYS B 1 240 ? -2.879 -18.016 2.941 1 91.75 240 LYS B C 1
ATOM 3893 O O . LYS B 1 240 ? -1.785 -18.562 3.105 1 91.75 240 LYS B O 1
ATOM 3898 N N . ASP B 1 241 ? -3.053 -17.047 2.135 1 93.56 241 ASP B N 1
ATOM 3899 C CA . ASP B 1 241 ? -1.932 -16.469 1.407 1 93.56 241 ASP B CA 1
ATOM 3900 C C . ASP B 1 241 ? -0.88 -15.914 2.367 1 93.56 241 ASP B C 1
ATOM 3902 O O . ASP B 1 241 ? 0.319 -16.109 2.164 1 93.56 241 ASP B O 1
ATOM 3906 N N . LEU B 1 242 ? -1.34 -15.195 3.377 1 97.44 242 LEU B N 1
ATOM 3907 C CA . LEU B 1 242 ? -0.403 -14.633 4.344 1 97.44 242 LEU B CA 1
ATOM 3908 C C . LEU B 1 242 ? 0.253 -15.727 5.172 1 97.44 242 LEU B C 1
ATOM 3910 O O . LEU B 1 242 ? 1.425 -15.617 5.539 1 97.44 242 LEU B O 1
ATOM 3914 N N . ASN B 1 243 ? -0.499 -16.734 5.43 1 96.19 243 ASN B N 1
ATOM 3915 C CA . ASN B 1 243 ? 0.083 -17.891 6.109 1 96.19 243 ASN B CA 1
ATOM 3916 C C . ASN B 1 243 ? 1.188 -18.531 5.277 1 96.19 243 ASN B C 1
ATOM 3918 O O . ASN B 1 243 ? 2.201 -18.969 5.82 1 96.19 243 ASN B O 1
ATOM 3922 N N . ASN B 1 244 ? 0.994 -18.641 4.027 1 94.94 244 ASN B N 1
ATOM 3923 C CA . ASN B 1 244 ? 2.033 -19.141 3.135 1 94.94 244 ASN B CA 1
ATOM 3924 C C . ASN B 1 244 ? 3.305 -18.312 3.227 1 94.94 244 ASN B C 1
ATOM 3926 O O . ASN B 1 244 ? 4.414 -18.844 3.18 1 94.94 244 ASN B O 1
ATOM 3930 N N . ALA B 1 245 ? 3.145 -17.031 3.326 1 98 245 ALA B N 1
ATOM 3931 C CA . ALA B 1 245 ? 4.289 -16.125 3.443 1 98 245 ALA B CA 1
ATOM 3932 C C . ALA B 1 245 ? 5.031 -16.359 4.758 1 98 245 ALA B C 1
ATOM 3934 O O . ALA B 1 245 ? 6.262 -16.438 4.781 1 98 245 ALA B O 1
ATOM 3935 N N . VAL B 1 246 ? 4.27 -16.469 5.844 1 98.19 246 VAL B N 1
ATOM 3936 C CA . VAL B 1 246 ? 4.863 -16.688 7.156 1 98.19 246 VAL B CA 1
ATOM 3937 C C . VAL B 1 246 ? 5.574 -18.047 7.176 1 98.19 246 VAL B C 1
ATOM 3939 O O . VAL B 1 246 ? 6.68 -18.156 7.707 1 98.19 246 VAL B O 1
ATOM 3942 N N . THR B 1 247 ? 4.945 -19.016 6.57 1 96.62 247 THR B N 1
ATOM 3943 C CA . THR B 1 247 ? 5.547 -20.328 6.469 1 96.62 247 THR B CA 1
ATOM 3944 C C . THR B 1 247 ? 6.852 -20.281 5.676 1 96.62 247 THR B C 1
ATOM 3946 O O . THR B 1 247 ? 7.859 -20.859 6.09 1 96.62 247 THR B O 1
ATOM 3949 N N . LEU B 1 248 ? 6.824 -19.641 4.543 1 96.75 248 LEU B N 1
ATOM 3950 C CA . LEU B 1 248 ? 8.031 -19.484 3.738 1 96.75 248 LEU B CA 1
ATOM 3951 C C . LEU B 1 248 ? 9.125 -18.781 4.531 1 96.75 248 LEU B C 1
ATOM 3953 O O . LEU B 1 248 ? 10.289 -19.188 4.48 1 96.75 248 LEU B O 1
ATOM 3957 N N . ALA B 1 249 ? 8.781 -17.734 5.254 1 98.25 249 ALA B N 1
ATOM 3958 C CA . ALA B 1 249 ? 9.734 -17 6.074 1 98.25 249 ALA B CA 1
ATOM 3959 C C . ALA B 1 249 ? 10.391 -17.906 7.109 1 98.25 249 ALA B C 1
ATOM 3961 O O . ALA B 1 249 ? 11.602 -17.859 7.309 1 98.25 249 ALA B O 1
ATOM 3962 N N . ASN B 1 250 ? 9.57 -18.719 7.734 1 97.5 250 ASN B N 1
ATOM 3963 C CA . ASN B 1 250 ? 10.102 -19.672 8.695 1 97.5 250 ASN B CA 1
ATOM 3964 C C . ASN B 1 250 ? 11.086 -20.641 8.039 1 97.5 250 ASN B C 1
ATOM 3966 O O . ASN B 1 250 ? 12.141 -20.938 8.602 1 97.5 250 ASN B O 1
ATOM 3970 N N . ASN B 1 251 ? 10.727 -21.109 6.898 1 95.56 251 ASN B N 1
ATOM 3971 C CA . ASN B 1 251 ? 11.562 -22.062 6.168 1 95.56 251 ASN B CA 1
ATOM 3972 C C . ASN B 1 251 ? 12.93 -21.453 5.844 1 95.56 251 ASN B C 1
ATOM 3974 O O . ASN B 1 251 ? 13.93 -22.172 5.773 1 95.56 251 ASN B O 1
ATOM 3978 N N . VAL B 1 252 ? 12.969 -20.203 5.664 1 95.69 252 VAL B N 1
ATOM 3979 C CA . VAL B 1 252 ? 14.234 -19.562 5.277 1 95.69 252 VAL B CA 1
ATOM 3980 C C . VAL B 1 252 ? 14.812 -18.812 6.469 1 95.69 252 VAL B C 1
ATOM 3982 O O . VAL B 1 252 ? 15.672 -17.938 6.297 1 95.69 252 VAL B O 1
ATOM 3985 N N . ASN B 1 253 ? 14.281 -18.984 7.707 1 96.75 253 ASN B N 1
ATOM 3986 C CA . ASN B 1 253 ? 14.758 -18.438 8.969 1 96.75 253 ASN B CA 1
ATOM 3987 C C . ASN B 1 253 ? 14.75 -16.922 8.969 1 96.75 253 ASN B C 1
ATOM 3989 O O . ASN B 1 253 ? 15.75 -16.281 9.305 1 96.75 253 ASN B O 1
ATOM 3993 N N . LEU B 1 254 ? 13.703 -16.375 8.539 1 98 254 LEU B N 1
ATOM 3994 C CA . LEU B 1 254 ? 13.5 -14.938 8.531 1 98 254 LEU B CA 1
ATOM 3995 C C . LEU B 1 254 ? 12.328 -14.547 9.43 1 98 254 LEU B C 1
ATOM 3997 O O . LEU B 1 254 ? 11.25 -15.141 9.344 1 98 254 LEU B O 1
ATOM 4001 N N . ASP B 1 255 ? 12.539 -13.586 10.25 1 97.94 255 ASP B N 1
ATOM 4002 C CA . ASP B 1 255 ? 11.461 -13.07 11.102 1 97.94 255 ASP B CA 1
ATOM 4003 C C . ASP B 1 255 ? 10.734 -11.914 10.422 1 97.94 255 ASP B C 1
ATOM 4005 O O . ASP B 1 255 ? 11.359 -10.93 10.023 1 97.94 255 ASP B O 1
ATOM 4009 N N . ILE B 1 256 ? 9.43 -12 10.258 1 98.31 256 ILE B N 1
ATOM 4010 C CA . ILE B 1 256 ? 8.609 -10.953 9.641 1 98.31 256 ILE B CA 1
ATOM 4011 C C . ILE B 1 256 ? 7.469 -10.578 10.586 1 98.31 256 ILE B C 1
ATOM 4013 O O . ILE B 1 256 ? 6.305 -10.867 10.297 1 98.31 256 ILE B O 1
ATOM 4017 N N . PRO B 1 257 ? 7.789 -9.914 11.648 1 98.44 257 PRO B N 1
ATOM 4018 C CA . PRO B 1 257 ? 6.867 -9.727 12.773 1 98.44 257 PRO B CA 1
ATOM 4019 C C . PRO B 1 257 ? 5.625 -8.93 12.391 1 98.44 257 PRO B C 1
ATOM 4021 O O . PRO B 1 257 ? 4.543 -9.164 12.938 1 98.44 257 PRO B O 1
ATOM 4024 N N . VAL B 1 258 ? 5.672 -7.953 11.555 1 98.62 258 VAL B N 1
ATOM 4025 C CA . VAL B 1 258 ? 4.512 -7.148 11.18 1 98.62 258 VAL B CA 1
ATOM 4026 C C . VAL B 1 258 ? 3.508 -8.016 10.414 1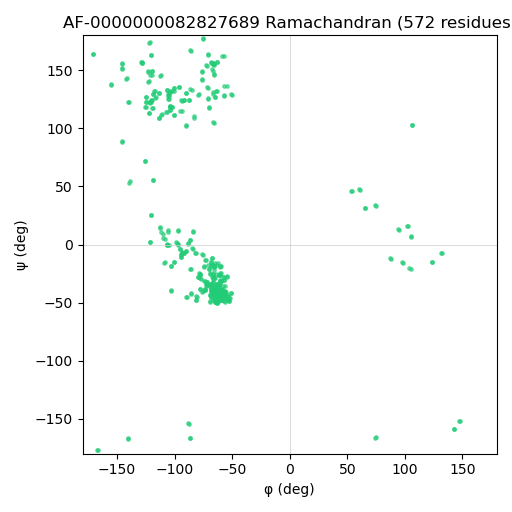 98.62 258 VAL B C 1
ATOM 4028 O O . VAL B 1 258 ? 2.314 -8.008 10.727 1 98.62 258 VAL B O 1
ATOM 4031 N N . ALA B 1 259 ? 4.02 -8.781 9.414 1 98.75 259 ALA B N 1
ATOM 4032 C CA . ALA B 1 259 ? 3.17 -9.711 8.672 1 98.75 259 ALA B CA 1
ATOM 4033 C C . ALA B 1 259 ? 2.541 -10.742 9.609 1 98.75 259 ALA B C 1
ATOM 4035 O O . ALA B 1 259 ? 1.374 -11.102 9.445 1 98.75 259 ALA B O 1
ATOM 4036 N N . GLN B 1 260 ? 3.309 -11.18 10.57 1 98.75 260 GLN B N 1
ATOM 4037 C CA . GLN B 1 260 ? 2.818 -12.164 11.531 1 98.75 260 GLN B CA 1
ATOM 4038 C C . GLN B 1 260 ? 1.672 -11.602 12.359 1 98.75 260 GLN B C 1
ATOM 4040 O O . GLN B 1 260 ? 0.701 -12.305 12.648 1 98.75 260 GLN B O 1
ATOM 4045 N N . LYS B 1 261 ? 1.789 -10.375 12.805 1 98.62 261 LYS B N 1
ATOM 4046 C CA . LYS B 1 261 ? 0.711 -9.75 13.562 1 98.62 261 LYS B CA 1
ATOM 4047 C C . LYS B 1 261 ? -0.55 -9.609 12.719 1 98.62 261 LYS B C 1
ATOM 4049 O O . LYS B 1 261 ? -1.661 -9.82 13.203 1 98.62 261 LYS B O 1
ATOM 4054 N N . ALA B 1 262 ? -0.397 -9.219 11.469 1 98.62 262 ALA B N 1
ATOM 4055 C CA . ALA B 1 262 ? -1.532 -9.125 10.555 1 98.62 262 ALA B CA 1
ATOM 4056 C C . ALA B 1 262 ? -2.207 -10.484 10.375 1 98.62 262 ALA B C 1
ATOM 4058 O O . ALA B 1 262 ? -3.436 -10.57 10.352 1 98.62 262 ALA B O 1
ATOM 4059 N N . LEU B 1 263 ? -1.381 -11.531 10.219 1 98.62 263 LEU B N 1
ATOM 4060 C CA . LEU B 1 263 ? -1.917 -12.883 10.078 1 98.62 263 LEU B CA 1
ATOM 4061 C C . LEU B 1 263 ? -2.779 -13.25 11.281 1 98.62 263 LEU B C 1
ATOM 4063 O O . LEU B 1 263 ? -3.859 -13.828 11.125 1 98.62 263 LEU B O 1
ATOM 4067 N N . LEU B 1 264 ? -2.299 -12.914 12.461 1 98.25 264 LEU B N 1
ATOM 4068 C CA . LEU B 1 264 ? -3.053 -13.211 13.672 1 98.25 264 LEU B CA 1
ATOM 4069 C C . LEU B 1 264 ? -4.422 -12.539 13.641 1 98.25 264 LEU B C 1
ATOM 4071 O O . LEU B 1 264 ? -5.422 -13.141 14.039 1 98.25 264 LEU B O 1
ATOM 4075 N N . GLN B 1 265 ? -4.504 -11.312 13.203 1 97.62 265 GLN B N 1
ATOM 4076 C CA . GLN B 1 265 ? -5.781 -10.609 13.109 1 97.62 265 GLN B CA 1
ATOM 4077 C C . GLN B 1 265 ? -6.711 -11.281 12.109 1 97.62 265 GLN B C 1
ATOM 4079 O O . GLN B 1 265 ? -7.906 -11.438 12.375 1 97.62 265 GLN B O 1
ATOM 4084 N N . LEU B 1 266 ? -6.172 -11.625 10.945 1 97.88 266 LEU B N 1
ATOM 4085 C CA . LEU B 1 266 ? -6.957 -12.297 9.914 1 97.88 266 LEU B CA 1
ATOM 4086 C C . LEU B 1 266 ? -7.492 -13.633 10.422 1 97.88 266 LEU B C 1
ATOM 4088 O O . LEU B 1 266 ? -8.672 -13.945 10.234 1 97.88 266 LEU B O 1
ATOM 4092 N N . GLN B 1 267 ? -6.645 -14.336 11.062 1 97.94 267 GLN B N 1
ATOM 4093 C CA . GLN B 1 267 ? -7.027 -15.648 11.555 1 97.94 267 GLN B CA 1
ATOM 4094 C C . GLN B 1 267 ? -8.07 -15.539 12.664 1 97.94 267 GLN B C 1
ATOM 4096 O O . GLN B 1 267 ? -8.984 -16.359 12.75 1 97.94 267 GLN B O 1
ATOM 4101 N N . THR B 1 268 ? -7.875 -14.562 13.539 1 97.19 268 THR B N 1
ATOM 4102 C CA . THR B 1 268 ? -8.875 -14.312 14.57 1 97.19 268 THR B CA 1
ATOM 4103 C C . THR B 1 268 ? -10.234 -14.023 13.938 1 97.19 268 THR B C 1
ATOM 4105 O O . THR B 1 268 ? -11.25 -14.586 14.359 1 97.19 268 THR B O 1
ATOM 4108 N N . HIS B 1 269 ? -10.25 -13.211 12.922 1 97.69 269 HIS B N 1
ATOM 4109 C CA . HIS B 1 269 ? -11.492 -12.859 12.234 1 97.69 269 HIS B CA 1
ATOM 4110 C C . HIS B 1 269 ? -12.109 -14.078 11.555 1 97.69 269 HIS B C 1
ATOM 4112 O O . HIS B 1 269 ? -13.32 -14.266 11.602 1 97.69 269 HIS B O 1
ATOM 4118 N N . GLN B 1 270 ? -11.25 -14.859 10.93 1 96.94 270 GLN B N 1
ATOM 4119 C CA . GLN B 1 270 ? -11.672 -16.109 10.297 1 96.94 270 GLN B CA 1
ATOM 4120 C C . GLN B 1 270 ? -12.336 -17.031 11.305 1 96.94 270 GLN B C 1
ATOM 4122 O O . GLN B 1 270 ? -13.406 -17.578 11.047 1 96.94 270 GLN B O 1
ATOM 4127 N N . LYS B 1 271 ? -11.781 -17.188 12.469 1 96.31 271 LYS B N 1
ATOM 4128 C CA . LYS B 1 271 ? -12.258 -18.078 13.516 1 96.31 271 LYS B CA 1
ATOM 4129 C C . LYS B 1 271 ? -13.578 -17.578 14.102 1 96.31 271 LYS B C 1
ATOM 4131 O O . LYS B 1 271 ? -14.375 -18.359 14.609 1 96.31 271 LYS B O 1
ATOM 4136 N N . ASN B 1 272 ? -13.805 -16.312 14 1 96.69 272 ASN B N 1
ATOM 4137 C CA . ASN B 1 272 ? -15.023 -15.703 14.523 1 96.69 272 ASN B CA 1
ATOM 4138 C C . ASN B 1 272 ? -16.172 -15.82 13.539 1 96.69 272 ASN B C 1
ATOM 4140 O O . ASN B 1 272 ? -17.188 -15.117 13.664 1 96.69 272 ASN B O 1
ATOM 4144 N N . GLY B 1 273 ? -16 -16.609 12.484 1 97 273 GLY B N 1
ATOM 4145 C CA . GLY B 1 273 ? -17.125 -16.938 11.609 1 97 273 GLY B CA 1
ATOM 4146 C C . GLY B 1 273 ? -17.109 -16.156 10.312 1 97 273 GLY B C 1
ATOM 4147 O O . GLY B 1 273 ? -18.094 -16.172 9.57 1 97 273 GLY B O 1
ATOM 4148 N N . PHE B 1 274 ? -15.969 -15.547 9.977 1 97.81 274 PHE B N 1
ATOM 4149 C CA . PHE B 1 274 ? -15.992 -14.648 8.82 1 97.81 274 PHE B CA 1
ATOM 4150 C C . PHE B 1 274 ? -15.164 -15.219 7.68 1 97.81 274 PHE B C 1
ATOM 4152 O O . PHE B 1 274 ? -14.805 -14.492 6.75 1 97.81 274 PHE B O 1
ATOM 4159 N N . ALA B 1 275 ? -14.82 -16.453 7.738 1 96.94 275 ALA B N 1
ATOM 4160 C CA . ALA B 1 275 ? -13.93 -17.109 6.777 1 96.94 275 ALA B CA 1
ATOM 4161 C C . ALA B 1 275 ? -14.391 -16.844 5.348 1 96.94 275 ALA B C 1
ATOM 4163 O O . ALA B 1 275 ? -13.578 -16.516 4.477 1 96.94 275 ALA B O 1
ATOM 4164 N N . GLU B 1 276 ? -15.695 -16.906 5.086 1 96.06 276 GLU B N 1
ATOM 4165 C CA . GLU B 1 276 ? -16.234 -16.812 3.732 1 96.06 276 GLU B CA 1
ATOM 4166 C C . GLU B 1 276 ? -16.719 -15.406 3.43 1 96.06 276 GLU B C 1
ATOM 4168 O O . GLU B 1 276 ? -17.25 -15.141 2.342 1 96.06 276 GLU B O 1
ATOM 4173 N N . LYS B 1 277 ? -16.578 -14.523 4.355 1 97.69 277 LYS B N 1
ATOM 4174 C CA . LYS B 1 277 ? -17.031 -13.148 4.18 1 97.69 277 LYS B CA 1
ATOM 4175 C C . LYS B 1 277 ? -15.969 -12.297 3.496 1 97.69 277 LYS B C 1
ATOM 4177 O O . LYS B 1 277 ? -14.836 -12.742 3.295 1 97.69 277 LYS B O 1
ATOM 4182 N N . ASP B 1 278 ? -16.406 -11.148 3.074 1 97.56 278 ASP B N 1
ATOM 4183 C CA . ASP B 1 278 ? -15.508 -10.234 2.371 1 97.56 278 ASP B CA 1
ATOM 4184 C C . ASP B 1 278 ? -14.398 -9.727 3.291 1 97.56 278 ASP B C 1
ATOM 4186 O O . ASP B 1 278 ? -14.633 -9.5 4.48 1 97.56 278 ASP B O 1
ATOM 4190 N N . LEU B 1 279 ? -13.297 -9.531 2.709 1 97.19 279 LEU B N 1
ATOM 4191 C CA . LEU B 1 279 ? -12.125 -9.047 3.441 1 97.19 279 LEU B CA 1
ATOM 4192 C C . LEU B 1 279 ? -12.438 -7.719 4.133 1 97.19 279 LEU B C 1
ATOM 4194 O O . LEU B 1 279 ? -11.883 -7.426 5.195 1 97.19 279 LEU B O 1
ATOM 4198 N N . ALA B 1 280 ? -13.328 -6.855 3.592 1 98.12 280 ALA B N 1
ATOM 4199 C CA . ALA B 1 280 ? -13.695 -5.566 4.172 1 98.12 280 ALA B CA 1
ATOM 4200 C C . ALA B 1 280 ? -14.312 -5.742 5.559 1 98.12 280 ALA B C 1
ATOM 4202 O O . ALA B 1 280 ? -14.352 -4.797 6.348 1 98.12 280 ALA B O 1
ATOM 4203 N N . THR B 1 281 ? -14.781 -6.973 5.863 1 98.5 281 THR B N 1
ATOM 4204 C CA . THR B 1 281 ? -15.367 -7.227 7.176 1 98.5 281 THR B CA 1
ATOM 4205 C C . THR B 1 281 ? -14.305 -7.141 8.266 1 98.5 281 THR B C 1
ATOM 4207 O O . THR B 1 281 ? -14.625 -7.086 9.453 1 98.5 281 THR B O 1
ATOM 4210 N N . MET B 1 282 ? -13.023 -7.09 7.883 1 98 282 MET B N 1
ATOM 4211 C CA . MET B 1 282 ? -11.93 -6.93 8.844 1 98 282 MET B CA 1
ATOM 4212 C C . MET B 1 282 ? -12.156 -5.695 9.711 1 98 282 MET B C 1
ATOM 4214 O O . MET B 1 282 ? -11.68 -5.641 10.852 1 98 282 MET B O 1
ATOM 4218 N N . ILE B 1 283 ? -12.867 -4.699 9.203 1 98.12 283 ILE B N 1
ATOM 4219 C CA . ILE B 1 283 ? -13.164 -3.484 9.953 1 98.12 283 ILE B CA 1
ATOM 4220 C C . ILE B 1 283 ? -13.898 -3.846 11.242 1 98.12 283 ILE B C 1
ATOM 4222 O O . ILE B 1 283 ? -13.727 -3.182 12.273 1 98.12 283 ILE B O 1
ATOM 4226 N N . GLN B 1 284 ? -14.617 -4.949 11.242 1 97.19 284 GLN B N 1
ATOM 4227 C CA . GLN B 1 284 ? -15.422 -5.355 12.383 1 97.19 284 GLN B CA 1
ATOM 4228 C C . GLN B 1 284 ? -14.539 -5.895 13.508 1 97.19 284 GLN B C 1
ATOM 4230 O O . GLN B 1 284 ? -14.883 -5.758 14.688 1 97.19 284 GLN B O 1
ATOM 4235 N N . VAL B 1 285 ? -13.445 -6.496 13.156 1 95.19 285 VAL B N 1
ATOM 4236 C CA . VAL B 1 285 ? -12.531 -7.02 14.164 1 95.19 285 VAL B CA 1
ATOM 4237 C C . VAL B 1 285 ? -11.82 -5.867 14.867 1 95.19 285 VAL B C 1
ATOM 4239 O O . VAL B 1 285 ? -11.539 -5.941 16.062 1 95.19 285 VAL B O 1
ATOM 4242 N N . VAL B 1 286 ? -11.516 -4.785 14.172 1 96.06 286 VAL B N 1
ATOM 4243 C CA . VAL B 1 286 ? -10.773 -3.656 14.711 1 96.06 286 VAL B CA 1
ATOM 4244 C C . VAL B 1 286 ? -11.688 -2.797 15.578 1 96.06 286 VAL B C 1
ATOM 4246 O O . VAL B 1 286 ? -11.273 -2.295 16.625 1 96.06 286 VAL B O 1
ATOM 4249 N N . GLU B 1 287 ? -12.945 -2.631 15.172 1 94.31 287 GLU B N 1
ATOM 4250 C CA . GLU B 1 287 ? -13.875 -1.727 15.844 1 94.31 287 GLU B CA 1
ATOM 4251 C C . GLU B 1 287 ? -14.391 -2.326 17.141 1 94.31 287 GLU B C 1
ATOM 4253 O O . GLU B 1 287 ? -15.023 -1.635 17.953 1 94.31 287 GLU B O 1
ATOM 4258 N N . GLN B 1 288 ? -14.148 -3.523 17.469 1 85.62 288 GLN B N 1
ATOM 4259 C CA . GLN B 1 288 ? -14.633 -4.152 18.688 1 85.62 288 GLN B CA 1
ATOM 4260 C C . GLN B 1 288 ? -13.805 -3.719 19.906 1 85.62 288 GLN B C 1
ATOM 4262 O O . GLN B 1 288 ? -12.625 -3.387 19.766 1 85.62 288 GLN B O 1
#